Protein AF-A0A367J1M8-F1 (afdb_monomer)

Secondary structure (DSSP, 8-state):
--S-SHHHHHHSSS---PPPP--HHHHHHHHHH-SS-GGGGGGHHHHHHHH---SS-B--HHHHHHHHHHHHHHTT-GGGHHHHHHHHHHHHHHB-HHHHHHHHHHHHHT-----TT-HHHHHHHHHHHHHHHHHHHHHHHT---HHHHHHHHHHHHHHHHHHHHHHHHHHHHT-TTT-TTSPP-HHHHHHHHHHHHHHHHHHHHHHHS--S-GGG--S--S-GGGS-HHHHHHHHHHHHHHHHHHHTGGGS---HHHHHHHHH-GGG-PPPPS------HHHHHHHHHHHHHHHHTT--HHHHHHHHHHHHHH-----HHHHHHHHHHHSS-TTTS---HHHHHHHHHHHHHHHHHTT------HHHHHHHHHHHHHHHHTS-TT-HHHHHHHHHHHHHHHHH----B-HHHHHPEEE-SSSTT-EEEHHHHHHHHHHHHHH-S-HHHHHHHHHHHHHHHHHB-HHHHHHHHHIIIII-S-HHHHHHHHHHHHHHHHHHTT-TT-GGGSTHIIIIIHHHHT---HHHHH-GGGHHHHHHHHHHHHHHHHHHHHH-TT-SSS--

Nearest PDB structures (foldseek):
  4f52-assembly1_E  TM=6.413E-01  e=6.591E-04  Homo sapiens
  4f52-assembly2_F  TM=5.835E-01  e=3.868E-04  Homo sapiens
  5k7v-assembly1_B  TM=3.759E-01  e=5.551E-01  synthetic construct
  7w1m-assembly1_D  TM=2.142E-01  e=1.806E+00  Homo sapiens

Foldseek 3Di:
DQLDDLLCVVQAPDDDDDEDADALVRLVCVLVPDPPDCVVLRHLVNSCVNVPPDPAADADPSLVVLLVVLLVVLLPDNVNVNSSVVSNVSSLVRHDLVVLLVVLLVVLVPQDLPPLPDLSVLLSSLSSNLVSLSSNLNSVLPDPDLVVCLVSLLSVLVSLLVVLVSLLVLQLPPACQQPVVDDGGSSNVSVLSSLSSLLSSLCCLLPRNAPDALVVQALLDQKQLPDDSNSLSLVSSLLSLLSCLQRPLLRGPPLLQVVVCCVVVVVPNDDDDPPDPDNDPSSVVSLVSSVVSCVRNVVALVSLLSNLLSRVVNVDDDDPVVVVVSCVSSSGICVSRPRDLLSSLSRVLSVVSVCVVVVPDDLDPLVVVCLRCVLVLLVQLPDDLSSLSNVSSSLSSLLVSLVNDQAADDPVQQQDWRDRSRDPPDTDGNVSSLLSLLCQLQDRPDPVSVVSSVVSNLSVLVNYDLVVNLVVLCCQLPVRPGLVSNLVSLVSLLVVLVVCVVPLPHPSLALCCVVPVVCSQVVDDVVCVVPVVCCVVCVSSVVSSVVSVVSCVVPVPPCRNHDD

InterPro domains:
  IPR013877 YAP-binding/ALF4/Glomulin [PF08568] (163-557)
  IPR019516 Glomulin/ALF4 [PTHR15430] (374-562)

Mean predicted aligned error: 9.93 Å

Radius of gyration: 30.43 Å; Cα contacts (8 Å, |Δi|>4): 631; chains: 1; bounding box: 78×54×88 Å

Solvent-accessible surface area (backbone atoms only — not comparable to full-atom values): 31409 Å² total; per-residue (Å²): 136,76,70,63,62,62,64,53,69,69,44,58,80,83,81,91,81,90,71,62,88,47,52,48,65,59,30,50,48,52,70,73,69,49,100,80,68,76,83,65,47,80,34,47,52,33,30,48,57,33,64,55,80,57,95,66,66,49,78,58,68,67,58,56,54,51,44,56,50,37,57,58,47,39,78,72,36,80,95,47,20,40,52,34,48,54,36,43,54,57,46,65,70,39,38,38,44,69,64,48,43,55,56,45,50,61,52,61,70,64,67,72,78,81,50,82,87,40,48,68,60,39,27,52,52,30,55,52,50,42,50,53,55,46,54,44,49,55,36,55,71,68,59,87,50,77,72,59,49,64,56,53,51,49,53,52,51,56,50,53,50,54,50,49,68,59,42,43,62,46,46,70,75,69,18,22,72,43,36,83,90,44,71,87,43,52,50,38,51,23,49,50,45,48,53,40,48,53,51,36,49,29,49,41,36,47,67,76,66,26,85,69,61,53,88,72,65,73,40,77,52,47,57,50,42,80,51,56,71,43,58,29,40,43,50,51,24,51,29,52,50,35,47,45,24,40,65,48,58,27,46,38,62,73,53,53,31,58,58,50,43,47,70,76,42,54,94,74,50,73,83,77,72,91,72,79,82,70,74,58,65,68,60,52,52,53,52,50,51,55,51,50,53,25,61,75,52,64,59,42,42,70,52,52,52,46,24,50,50,32,26,63,77,61,61,72,90,61,60,71,74,56,42,53,56,50,48,70,71,39,61,43,33,59,84,84,52,59,76,54,68,63,11,37,51,31,46,42,39,51,54,54,48,52,35,60,73,67,69,54,84,71,91,66,62,31,60,61,49,45,77,73,42,45,53,60,35,50,58,42,54,68,47,65,72,88,50,50,34,36,30,36,41,29,51,25,48,50,50,58,34,62,75,65,47,88,61,75,39,48,66,69,56,38,67,36,65,44,72,25,87,89,45,87,93,47,56,47,35,46,54,51,55,56,54,51,35,49,45,38,32,63,65,44,78,52,68,65,57,13,52,53,27,46,51,50,46,57,51,55,49,67,27,33,36,72,69,35,34,53,52,53,51,48,41,35,53,64,71,44,90,45,68,70,46,28,30,48,43,50,53,54,50,46,53,51,30,63,59,21,69,78,36,94,82,35,66,56,39,22,43,53,46,48,73,58,46,40,65,57,68,67,54,79,65,69,58,37,82,79,38,64,75,56,41,68,81,45,42,68,41,53,52,39,46,51,50,45,53,53,47,47,75,72,65,50,84,78,49,49,44,45,85,132

pLDDT: mean 82.87, std 13.75, range [35.34, 98.0]

Sequence (564 aa):
MTFFSTGHNYFTDGVDTKYKEYTREEATNFLNANEHDLTDLYNIKQILLALGQTKDPLTDERWFNILFKLISLLLINQETQANAYEAIEYLADRLDYDQLLEQLMDKLICFEWNHKDDENKCLVIAKEYTIYVELFGRAIEKISRPKEWMLYLPFLTNYLQRTMESIEPILINKCALFQRKKPFSNWDQSVLLVVGCILDFTEFVHSATVSQSPSKFRTDYDDIGLHDGDVKRRYLGYFLLNMVYKKVILNLDMQLSKKYFENHYSKYSMKRSVEQQEDNEHMLKLTQRCVTLANTYEFSYEKMFQLLNSIKRKQCYLPPDEEVIENDRQMINARLYPLNYEGIASLLSISLYNQFASQHTIDLDAFNLAKTYISILIHLMMQPSDRINTIDKAIFVALYISDKIHVNLSMEDIETIIEDPAEIGVGIPVTRIFQVVASVASTCPDASIRFFAYHLVRKFLAFGNEQVKVFLYQELLDGCPFPSMKTAAIGILKDQIDQSFQDDKSAFASPLVIDVFFPLIFKVNKDWSQRPSEFWNDYSHVMQALNLYYYLLLKDKHNKVNYD

Structure (mmCIF, N/CA/C/O backbone):
data_AF-A0A367J1M8-F1
#
_entry.id   AF-A0A367J1M8-F1
#
loop_
_atom_site.group_PDB
_atom_site.id
_atom_site.type_symbol
_atom_site.label_atom_id
_atom_site.label_alt_id
_atom_site.label_comp_id
_atom_site.label_asym_id
_atom_site.label_entity_id
_atom_site.label_seq_id
_atom_site.pdbx_PDB_ins_code
_atom_site.Cartn_x
_atom_site.Cartn_y
_atom_site.Cartn_z
_atom_site.occupancy
_atom_site.B_iso_or_equiv
_atom_site.auth_seq_id
_atom_site.auth_comp_id
_atom_site.auth_asym_id
_atom_site.auth_atom_id
_atom_site.pdbx_PDB_model_num
ATOM 1 N N . MET A 1 1 ? 21.182 13.588 -16.602 1.00 35.34 1 MET A N 1
ATOM 2 C CA . MET A 1 1 ? 20.893 12.384 -15.800 1.00 35.34 1 MET A CA 1
ATOM 3 C C . MET A 1 1 ? 21.028 11.218 -16.747 1.00 35.34 1 MET A C 1
ATOM 5 O O . MET A 1 1 ? 20.519 11.337 -17.848 1.00 35.34 1 MET A O 1
ATOM 9 N N . THR A 1 2 ? 21.783 10.190 -16.380 1.00 41.09 2 THR A N 1
ATOM 10 C CA . THR A 1 2 ? 21.789 8.903 -17.087 1.00 41.09 2 THR A CA 1
ATOM 11 C C . THR A 1 2 ? 20.638 8.062 -16.536 1.00 41.09 2 THR A C 1
ATOM 13 O O . THR A 1 2 ? 20.477 8.012 -15.318 1.00 41.09 2 THR A O 1
ATOM 16 N N . PHE A 1 3 ? 19.838 7.442 -17.408 1.00 48.59 3 PHE A N 1
ATOM 17 C CA . PHE A 1 3 ? 18.586 6.749 -17.062 1.00 48.59 3 PHE A CA 1
ATOM 18 C C . PHE A 1 3 ? 18.693 5.701 -15.931 1.00 48.59 3 PHE A C 1
ATOM 20 O O . PHE A 1 3 ? 17.695 5.461 -15.262 1.00 48.59 3 PHE A O 1
ATOM 27 N N . PHE A 1 4 ? 19.857 5.088 -15.661 1.00 55.94 4 PHE A N 1
ATOM 28 C CA . PHE A 1 4 ? 19.960 4.009 -14.664 1.00 55.94 4 PHE A CA 1
ATOM 29 C C . PHE A 1 4 ? 21.052 4.191 -13.618 1.00 55.94 4 PHE A C 1
ATOM 31 O O . PHE A 1 4 ? 22.218 4.427 -13.925 1.00 55.94 4 PHE A O 1
ATOM 38 N N . SER A 1 5 ? 20.646 3.976 -12.363 1.00 56.69 5 SER A N 1
ATOM 39 C CA . SER A 1 5 ? 21.543 3.695 -11.239 1.00 56.69 5 SER A CA 1
ATOM 40 C C . SER A 1 5 ? 21.483 2.224 -10.810 1.00 56.69 5 SER A C 1
ATOM 42 O O . SER A 1 5 ? 22.471 1.702 -10.306 1.00 56.69 5 SER A O 1
ATOM 44 N N . THR A 1 6 ? 20.356 1.527 -11.023 1.00 58.84 6 THR A N 1
ATOM 45 C CA . THR A 1 6 ? 20.144 0.174 -10.479 1.00 58.84 6 THR A CA 1
ATOM 46 C C . THR A 1 6 ? 21.002 -0.894 -11.166 1.00 58.84 6 THR A C 1
ATOM 48 O O . THR A 1 6 ? 21.653 -1.662 -10.462 1.00 58.84 6 THR A O 1
ATOM 51 N N . GLY A 1 7 ? 21.038 -0.945 -12.505 1.00 56.91 7 GLY A N 1
ATOM 52 C CA . GLY A 1 7 ? 21.880 -1.896 -13.243 1.00 56.91 7 GLY A CA 1
ATOM 53 C C . GLY A 1 7 ? 23.366 -1.597 -13.065 1.00 56.91 7 GLY A C 1
ATOM 54 O O . GLY A 1 7 ? 24.123 -2.472 -12.650 1.00 56.91 7 GLY A O 1
ATOM 55 N N . HIS A 1 8 ? 23.759 -0.334 -13.254 1.00 58.41 8 HIS A N 1
ATOM 56 C CA . HIS A 1 8 ? 25.145 0.110 -13.104 1.00 58.41 8 HIS A CA 1
ATOM 57 C C . HIS A 1 8 ? 25.704 -0.253 -11.719 1.00 58.41 8 HIS A C 1
ATOM 59 O O . HIS A 1 8 ? 26.647 -1.032 -11.630 1.00 58.41 8 HIS A O 1
ATOM 65 N N . ASN A 1 9 ? 25.042 0.167 -10.632 1.00 61.25 9 ASN A N 1
ATOM 66 C CA . ASN A 1 9 ? 25.484 -0.149 -9.267 1.00 61.25 9 ASN A CA 1
ATOM 67 C C . ASN A 1 9 ? 25.542 -1.659 -8.975 1.00 61.25 9 ASN A C 1
ATOM 69 O O . ASN A 1 9 ? 26.272 -2.076 -8.084 1.00 61.25 9 ASN A O 1
ATOM 73 N N . TYR A 1 10 ? 24.757 -2.483 -9.677 1.00 63.34 10 TYR A N 1
ATOM 74 C CA . TYR A 1 10 ? 24.752 -3.929 -9.464 1.00 63.34 10 TYR A CA 1
ATOM 75 C C . TYR A 1 10 ? 25.876 -4.646 -10.230 1.00 63.34 10 TYR A C 1
ATOM 77 O O . TYR A 1 10 ? 26.390 -5.652 -9.746 1.00 63.34 10 TYR A O 1
ATOM 85 N N . PHE A 1 11 ? 26.259 -4.157 -11.415 1.00 59.00 11 PHE A N 1
ATOM 86 C CA . PHE A 1 11 ? 27.201 -4.847 -12.307 1.00 59.00 11 PHE A CA 1
ATOM 87 C C . PHE A 1 11 ? 28.626 -4.269 -12.319 1.00 59.00 11 PHE A C 1
ATOM 89 O O . PHE A 1 11 ? 29.517 -4.933 -12.848 1.00 59.00 11 PHE A O 1
ATOM 96 N N . THR A 1 12 ? 28.873 -3.081 -11.750 1.00 53.06 12 THR A N 1
ATOM 97 C CA . THR A 1 12 ? 30.185 -2.400 -11.841 1.00 53.06 12 THR A CA 1
ATOM 98 C C . THR A 1 12 ? 31.013 -2.376 -10.551 1.00 53.06 12 THR A C 1
ATOM 100 O O . THR A 1 12 ? 32.119 -1.835 -10.557 1.00 53.06 12 THR A O 1
ATOM 103 N N . ASP A 1 13 ? 30.540 -2.957 -9.446 1.00 47.19 13 ASP A N 1
ATOM 104 C CA . ASP A 1 13 ? 31.313 -2.996 -8.198 1.00 47.19 13 ASP A CA 1
ATOM 105 C C . ASP A 1 13 ? 32.484 -4.001 -8.287 1.00 47.19 13 ASP A C 1
ATOM 107 O O . ASP A 1 13 ? 32.293 -5.215 -8.225 1.00 47.19 13 ASP A O 1
ATOM 111 N N . GLY A 1 14 ? 33.722 -3.489 -8.360 1.00 45.44 14 GLY A N 1
ATOM 112 C CA . GLY A 1 14 ? 34.887 -4.187 -7.798 1.00 45.44 14 GLY A CA 1
ATOM 113 C C . GLY A 1 14 ? 35.983 -4.738 -8.719 1.00 45.44 14 GLY A C 1
ATOM 114 O O . GLY A 1 14 ? 36.710 -5.616 -8.257 1.00 45.44 14 GLY A O 1
ATOM 115 N N . VAL A 1 15 ? 36.194 -4.259 -9.953 1.00 44.25 15 VAL A N 1
ATOM 116 C CA . VAL A 1 15 ? 37.342 -4.735 -10.760 1.00 44.25 15 VAL A CA 1
ATOM 117 C C . VAL A 1 15 ? 38.026 -3.620 -11.555 1.00 44.25 15 VAL A C 1
ATOM 119 O O . VAL A 1 15 ? 37.437 -3.018 -12.443 1.00 44.25 15 VAL A O 1
ATOM 122 N N . ASP A 1 16 ? 39.315 -3.412 -11.281 1.00 38.31 16 ASP A N 1
ATOM 123 C CA . ASP A 1 16 ? 40.222 -2.553 -12.049 1.00 38.31 16 ASP A CA 1
ATOM 124 C C . ASP A 1 16 ? 41.062 -3.465 -12.964 1.00 38.31 16 ASP A C 1
ATOM 126 O O . ASP A 1 16 ? 41.862 -4.270 -12.475 1.00 38.31 16 ASP A O 1
ATOM 130 N N . THR A 1 17 ? 40.848 -3.435 -14.286 1.00 46.22 17 THR A N 1
ATOM 131 C CA . THR A 1 17 ? 41.524 -4.356 -15.227 1.00 46.22 17 THR A CA 1
ATOM 132 C C . THR A 1 17 ? 42.262 -3.652 -16.363 1.00 46.22 17 THR A C 1
ATOM 134 O O . THR A 1 17 ? 41.866 -2.602 -16.862 1.00 46.22 17 THR A O 1
ATOM 137 N N . LYS A 1 18 ? 43.400 -4.244 -16.752 1.00 42.12 18 LYS A N 1
ATOM 138 C CA . LYS A 1 18 ? 44.285 -3.770 -17.825 1.00 42.12 18 LYS A CA 1
ATOM 139 C C . LYS A 1 18 ? 43.831 -4.318 -19.177 1.00 42.12 18 LYS A C 1
ATOM 141 O O . LYS A 1 18 ? 43.635 -5.521 -19.315 1.00 42.12 18 LYS A O 1
ATOM 146 N N . TYR A 1 19 ? 43.758 -3.443 -20.175 1.00 48.66 19 TYR A N 1
ATOM 147 C CA . TYR A 1 19 ? 43.293 -3.753 -21.527 1.00 48.66 19 TYR A CA 1
ATOM 148 C C . TYR A 1 19 ? 44.451 -3.916 -22.524 1.00 48.66 19 TYR A C 1
ATOM 150 O O . TYR A 1 19 ? 45.470 -3.234 -22.408 1.00 48.66 19 TYR A O 1
ATOM 158 N N . LYS A 1 20 ? 44.280 -4.782 -23.533 1.00 48.50 20 LYS A N 1
ATOM 159 C CA . LYS A 1 20 ? 45.146 -4.850 -24.722 1.00 48.50 20 LYS A CA 1
ATOM 160 C C . LYS A 1 20 ? 44.536 -3.987 -25.834 1.00 48.50 20 LYS A C 1
ATOM 162 O O . LYS A 1 20 ? 43.356 -4.132 -26.126 1.00 48.50 20 LYS A O 1
ATOM 167 N N . GLU A 1 21 ? 45.314 -3.099 -26.450 1.00 52.09 21 GLU A N 1
ATOM 168 C CA . GLU A 1 21 ? 44.862 -2.289 -27.596 1.00 52.09 21 GLU A CA 1
ATOM 169 C C . GLU A 1 21 ? 44.803 -3.134 -28.882 1.00 52.09 21 GLU A C 1
ATOM 171 O O . GLU A 1 21 ? 45.684 -3.962 -29.120 1.00 52.09 21 GLU A O 1
ATOM 176 N N . TYR A 1 22 ? 43.767 -2.926 -29.703 1.00 55.81 22 TYR A N 1
ATOM 177 C CA . TYR A 1 22 ? 43.539 -3.644 -30.966 1.00 55.81 22 TYR A CA 1
ATOM 178 C C . TYR A 1 22 ? 43.596 -2.689 -32.156 1.00 55.81 22 TYR A C 1
ATOM 180 O O . TYR A 1 22 ? 43.104 -1.562 -32.092 1.00 55.81 22 TYR A O 1
ATOM 188 N N . THR A 1 23 ? 44.134 -3.158 -33.279 1.00 61.06 23 THR A N 1
ATOM 189 C CA . THR A 1 23 ? 44.000 -2.464 -34.565 1.00 61.06 23 THR A CA 1
ATOM 190 C C . THR A 1 23 ? 42.650 -2.775 -35.225 1.00 61.06 23 THR A C 1
ATOM 192 O O . THR A 1 23 ? 42.011 -3.791 -34.946 1.00 61.06 23 THR A O 1
ATOM 195 N N . ARG A 1 24 ? 42.197 -1.910 -36.144 1.00 56.62 24 ARG A N 1
ATOM 196 C CA . ARG A 1 24 ? 40.919 -2.082 -36.865 1.00 56.62 24 ARG A CA 1
ATOM 197 C C . ARG A 1 24 ? 40.853 -3.395 -37.655 1.00 56.62 24 ARG A C 1
ATOM 199 O O . ARG A 1 24 ? 39.788 -4.000 -37.749 1.00 56.62 24 ARG A O 1
ATOM 206 N N . GLU A 1 25 ? 41.976 -3.833 -38.216 1.00 54.91 25 GLU A N 1
ATOM 207 C CA . GLU A 1 25 ? 42.081 -5.075 -38.988 1.00 54.91 25 GLU A CA 1
ATOM 208 C C . GLU A 1 25 ? 41.995 -6.310 -38.079 1.00 54.91 25 GLU A C 1
ATOM 210 O O . GLU A 1 25 ? 41.221 -7.221 -38.359 1.00 54.91 25 GLU A O 1
ATOM 215 N N . GLU A 1 26 ? 42.680 -6.299 -36.930 1.00 58.31 26 GLU A N 1
ATOM 216 C CA . GLU A 1 26 ? 42.566 -7.348 -35.905 1.00 58.31 26 GLU A CA 1
ATOM 217 C C . GLU A 1 26 ? 41.150 -7.438 -35.331 1.00 58.31 26 GLU A C 1
ATOM 219 O O . GLU A 1 26 ? 40.624 -8.533 -35.160 1.00 58.31 26 GLU A O 1
ATOM 224 N N . ALA A 1 27 ? 40.503 -6.297 -35.088 1.00 59.38 27 ALA A N 1
ATOM 225 C CA . ALA A 1 27 ? 39.137 -6.236 -34.581 1.00 59.38 27 ALA A CA 1
ATOM 226 C C . ALA A 1 27 ? 38.103 -6.738 -35.611 1.00 59.38 27 ALA A C 1
ATOM 228 O O . ALA A 1 27 ? 37.157 -7.441 -35.257 1.00 59.38 27 ALA A O 1
ATOM 229 N N . THR A 1 28 ? 38.304 -6.434 -36.899 1.00 57.69 28 THR A N 1
ATOM 230 C CA . THR A 1 28 ? 37.437 -6.915 -37.993 1.00 57.69 28 THR A CA 1
ATOM 231 C C . THR A 1 28 ? 37.627 -8.413 -38.229 1.00 57.69 28 THR A C 1
ATOM 233 O O . THR A 1 28 ? 36.655 -9.143 -38.412 1.00 57.69 28 THR A O 1
ATOM 236 N N . ASN A 1 29 ? 38.871 -8.894 -38.172 1.00 61.16 29 ASN A N 1
ATOM 237 C CA . ASN A 1 29 ? 39.177 -10.317 -38.266 1.00 61.16 29 ASN A CA 1
ATOM 238 C C . ASN A 1 29 ? 38.636 -11.086 -37.058 1.00 61.16 29 ASN A C 1
ATOM 240 O O . ASN A 1 29 ? 38.098 -12.164 -37.250 1.00 61.16 29 ASN A O 1
ATOM 244 N N . PHE A 1 30 ? 38.685 -10.521 -35.849 1.00 59.22 30 PHE A N 1
ATOM 245 C CA . PHE A 1 30 ? 38.083 -11.116 -34.653 1.00 59.22 30 PHE A CA 1
ATOM 246 C C . PHE A 1 30 ? 36.563 -11.294 -34.797 1.00 59.22 30 PHE A C 1
ATOM 248 O O . PHE A 1 30 ? 36.054 -12.385 -34.554 1.00 59.22 30 PHE A O 1
ATOM 255 N N . LEU A 1 31 ? 35.848 -10.266 -35.278 1.00 56.88 31 LEU A N 1
ATOM 256 C CA . LEU A 1 31 ? 34.406 -10.362 -35.550 1.00 56.88 31 LEU A CA 1
ATOM 257 C C . LEU A 1 31 ? 34.055 -11.405 -36.620 1.00 56.88 31 LEU A C 1
ATOM 259 O O . LEU A 1 31 ? 33.005 -12.036 -36.535 1.00 56.88 31 LEU A O 1
ATOM 263 N N . ASN A 1 32 ? 34.916 -11.577 -37.624 1.00 57.41 32 ASN A N 1
ATOM 264 C CA . ASN A 1 32 ? 34.701 -12.531 -38.712 1.00 57.41 32 ASN A CA 1
ATOM 265 C C . ASN A 1 32 ? 35.180 -13.955 -38.375 1.00 57.41 32 ASN A C 1
ATOM 267 O O . ASN A 1 32 ? 34.763 -14.900 -39.041 1.00 57.41 32 ASN A O 1
ATOM 271 N N . ALA A 1 33 ? 36.076 -14.119 -37.394 1.00 54.38 33 ALA A N 1
ATOM 272 C CA . ALA A 1 33 ? 36.786 -15.374 -37.156 1.00 54.38 33 ALA A CA 1
ATOM 273 C C . ALA A 1 33 ? 36.082 -16.340 -36.201 1.00 54.38 33 ALA A C 1
ATOM 275 O O . ALA A 1 33 ? 36.381 -17.523 -36.293 1.00 54.38 33 ALA A O 1
ATOM 276 N N . ASN A 1 34 ? 35.173 -15.912 -35.315 1.00 48.09 34 ASN A N 1
ATOM 277 C CA . ASN A 1 34 ? 34.460 -16.848 -34.436 1.00 48.09 34 ASN A CA 1
ATOM 278 C C . ASN A 1 34 ? 33.146 -16.277 -33.880 1.00 48.09 34 ASN A C 1
ATOM 280 O O . ASN A 1 34 ? 33.140 -15.456 -32.969 1.00 48.09 34 ASN A O 1
ATOM 284 N N . GLU A 1 35 ? 32.015 -16.832 -34.321 1.00 47.72 35 GLU A N 1
ATOM 285 C CA . GLU A 1 35 ? 30.713 -16.675 -33.651 1.00 47.72 35 GLU A CA 1
ATOM 286 C C . GLU A 1 35 ? 30.631 -17.405 -32.292 1.00 47.72 35 GLU A C 1
ATOM 288 O O . GLU A 1 35 ? 29.626 -17.249 -31.586 1.00 47.72 35 GLU A O 1
ATOM 293 N N . HIS A 1 36 ? 31.664 -18.183 -31.932 1.00 42.97 36 HIS A N 1
ATOM 294 C CA . HIS A 1 36 ? 31.614 -19.213 -30.891 1.00 42.97 36 HIS A CA 1
ATOM 295 C C . HIS A 1 36 ? 32.505 -19.011 -29.658 1.00 42.97 36 HIS A C 1
ATOM 297 O O . HIS A 1 36 ? 32.297 -19.741 -28.694 1.00 42.97 36 HIS A O 1
ATOM 303 N N . ASP A 1 37 ? 33.429 -18.043 -29.622 1.00 49.88 37 ASP A N 1
ATOM 304 C CA . ASP A 1 37 ? 34.344 -17.906 -28.475 1.00 49.88 37 ASP A CA 1
ATOM 305 C C . ASP A 1 37 ? 34.488 -16.446 -28.018 1.00 49.88 37 ASP A C 1
ATOM 307 O O . ASP A 1 37 ? 35.457 -15.747 -28.297 1.00 49.88 37 ASP A O 1
ATOM 311 N N . LEU A 1 38 ? 33.463 -15.964 -27.313 1.00 53.72 38 LEU A N 1
ATOM 312 C CA . LEU A 1 38 ? 33.456 -14.661 -26.637 1.00 53.72 38 LEU A CA 1
ATOM 313 C C . LEU A 1 38 ? 34.226 -14.700 -25.300 1.00 53.72 38 LEU A C 1
ATOM 315 O O . LEU A 1 38 ? 34.050 -13.825 -24.464 1.00 53.72 38 LEU A O 1
ATOM 319 N N . THR A 1 39 ? 35.076 -15.700 -25.061 1.00 50.31 39 THR A N 1
ATOM 320 C CA . THR A 1 39 ? 35.872 -15.821 -23.826 1.00 50.31 39 THR A CA 1
ATOM 321 C C . THR A 1 39 ? 36.936 -14.720 -23.679 1.00 50.31 39 THR A C 1
ATOM 323 O O . THR A 1 39 ? 37.294 -14.375 -22.555 1.00 50.31 39 THR A O 1
ATOM 326 N N . ASP A 1 40 ? 37.333 -14.054 -24.772 1.00 55.22 40 ASP A N 1
ATOM 327 C CA . ASP A 1 40 ? 38.203 -12.859 -24.785 1.00 55.22 40 ASP A CA 1
ATOM 328 C C . ASP A 1 40 ? 37.449 -11.536 -24.471 1.00 55.22 40 ASP A C 1
ATOM 330 O O . ASP A 1 40 ? 37.761 -10.463 -25.000 1.00 55.22 40 ASP A O 1
ATOM 334 N N . LEU A 1 41 ? 36.454 -11.589 -23.573 1.00 52.06 41 LEU A N 1
ATOM 335 C CA . LEU A 1 41 ? 35.612 -10.460 -23.127 1.00 52.06 41 LEU A CA 1
ATOM 336 C C . LEU A 1 41 ? 36.407 -9.227 -22.673 1.00 52.06 41 LEU A C 1
ATOM 338 O O . LEU A 1 41 ? 35.966 -8.099 -22.896 1.00 52.06 41 LEU A O 1
ATOM 342 N N . TYR A 1 42 ? 37.600 -9.432 -22.103 1.00 52.50 42 TYR A N 1
ATOM 343 C CA . TYR A 1 42 ? 38.508 -8.359 -21.679 1.00 52.50 42 TYR A CA 1
ATOM 344 C C . TYR A 1 42 ? 38.852 -7.379 -22.799 1.00 52.50 42 TYR A C 1
ATOM 346 O O . TYR A 1 42 ? 39.173 -6.228 -22.531 1.00 52.50 42 TYR A O 1
ATOM 354 N N . ASN A 1 43 ? 38.760 -7.806 -24.054 1.00 58.88 43 ASN A N 1
ATOM 355 C CA . ASN A 1 43 ? 39.175 -7.011 -25.195 1.00 58.88 43 ASN A CA 1
ATOM 356 C C . ASN A 1 43 ? 38.007 -6.441 -25.998 1.00 58.88 43 ASN A C 1
ATOM 358 O O . ASN A 1 43 ? 38.241 -5.642 -26.899 1.00 58.88 43 ASN A O 1
ATOM 362 N N . ILE A 1 44 ? 36.755 -6.783 -25.671 1.00 61.44 44 ILE A N 1
ATOM 363 C CA . ILE A 1 44 ? 35.586 -6.388 -26.471 1.00 61.44 44 ILE A CA 1
ATOM 364 C C . ILE A 1 44 ? 35.430 -4.870 -26.517 1.00 61.44 44 ILE A C 1
ATOM 366 O O . ILE A 1 44 ? 35.236 -4.328 -27.597 1.00 61.44 44 ILE A O 1
ATOM 370 N N . LYS A 1 45 ? 35.624 -4.149 -25.407 1.00 61.31 45 LYS A N 1
ATOM 371 C CA . LYS A 1 45 ? 35.637 -2.675 -25.420 1.00 61.31 45 LYS A CA 1
ATOM 372 C C . LYS A 1 45 ? 36.706 -2.116 -26.364 1.00 61.31 45 LYS A C 1
ATOM 374 O O . LYS A 1 45 ? 36.434 -1.176 -27.099 1.00 61.31 45 LYS A O 1
ATOM 379 N N . GLN A 1 46 ? 37.903 -2.701 -26.385 1.00 64.12 46 GLN A N 1
ATOM 380 C CA . GLN A 1 46 ? 38.999 -2.258 -27.256 1.00 64.12 46 GLN A CA 1
ATOM 381 C C . GLN A 1 46 ? 38.767 -2.627 -28.723 1.00 64.12 46 GLN A C 1
ATOM 383 O O . GLN A 1 46 ? 39.045 -1.824 -29.607 1.00 64.12 46 GLN A O 1
ATOM 388 N N . ILE A 1 47 ? 38.176 -3.791 -28.985 1.00 62.69 47 ILE A N 1
ATOM 389 C CA . ILE A 1 47 ? 37.697 -4.220 -30.302 1.00 62.69 47 ILE A CA 1
ATOM 390 C C . ILE A 1 47 ? 36.609 -3.253 -30.794 1.00 62.69 47 ILE A C 1
ATOM 392 O O . ILE A 1 47 ? 36.673 -2.771 -31.922 1.00 62.69 47 ILE A O 1
ATOM 396 N N . LEU A 1 48 ? 35.659 -2.883 -29.932 1.00 63.53 48 LEU A N 1
ATOM 397 C CA . LEU A 1 48 ? 34.598 -1.917 -30.216 1.00 63.53 48 LEU A CA 1
ATOM 398 C C . LEU A 1 48 ? 35.134 -0.498 -30.435 1.00 63.53 48 LEU A C 1
ATOM 400 O O . LEU A 1 48 ? 34.677 0.184 -31.348 1.00 63.53 48 LEU A O 1
ATOM 404 N N . LEU A 1 49 ? 36.132 -0.062 -29.662 1.00 65.56 49 LEU A N 1
ATOM 405 C CA . LEU A 1 49 ? 36.832 1.211 -29.862 1.00 65.56 49 LEU A CA 1
ATOM 406 C C . LEU A 1 49 ? 37.620 1.224 -31.182 1.00 65.56 49 LEU A C 1
ATOM 408 O O . LEU A 1 49 ? 37.599 2.227 -31.897 1.00 65.56 49 LEU A O 1
ATOM 412 N N . ALA A 1 50 ? 38.264 0.109 -31.541 1.00 61.84 50 ALA A N 1
ATOM 413 C CA . ALA A 1 50 ? 39.011 -0.053 -32.788 1.00 61.84 50 ALA A CA 1
ATOM 414 C C . ALA A 1 50 ? 38.099 -0.093 -34.030 1.00 61.84 50 ALA A C 1
ATOM 416 O O . ALA A 1 50 ? 38.463 0.425 -35.089 1.00 61.84 50 ALA A O 1
ATOM 417 N N . LEU A 1 51 ? 36.902 -0.674 -33.904 1.00 58.75 51 LEU A N 1
ATOM 418 C CA . LEU A 1 51 ? 35.876 -0.714 -34.955 1.00 58.75 51 LEU A CA 1
ATOM 419 C C . LEU A 1 51 ? 35.092 0.601 -35.041 1.00 58.75 51 LEU A C 1
ATOM 421 O O . LEU A 1 51 ? 34.697 1.036 -36.122 1.00 58.75 51 LEU A O 1
ATOM 425 N N . GLY A 1 52 ? 34.927 1.265 -33.902 1.00 55.78 52 GLY A N 1
ATOM 426 C CA . GLY A 1 52 ? 34.125 2.455 -33.679 1.00 55.78 52 GLY A CA 1
ATOM 427 C C . GLY A 1 52 ? 34.761 3.789 -34.086 1.00 55.78 52 GLY A C 1
ATOM 428 O O . GLY A 1 52 ? 34.440 4.824 -33.501 1.00 55.78 52 GLY A O 1
ATOM 429 N N . GLN A 1 53 ? 35.629 3.843 -35.091 1.00 54.19 53 GLN A N 1
ATOM 430 C CA . GLN A 1 53 ? 36.143 5.135 -35.581 1.00 54.19 53 GLN A CA 1
ATOM 431 C C . GLN A 1 53 ? 35.162 5.895 -36.501 1.00 54.19 53 GLN A C 1
ATOM 433 O O . GLN A 1 53 ? 35.502 6.952 -37.031 1.00 54.19 53 GLN A O 1
ATOM 438 N N . THR A 1 54 ? 33.939 5.398 -36.702 1.00 53.34 54 THR A N 1
ATOM 439 C CA . THR A 1 54 ? 32.936 6.005 -37.594 1.00 53.34 54 THR A CA 1
ATOM 440 C C . THR A 1 54 ? 31.927 6.857 -36.823 1.00 53.34 54 THR A C 1
ATOM 442 O O . THR A 1 54 ? 31.372 6.410 -35.829 1.00 53.34 54 THR A O 1
ATOM 445 N N . LYS A 1 55 ? 31.658 8.092 -37.263 1.00 57.88 55 LYS A N 1
ATOM 446 C CA . LYS A 1 55 ? 30.686 8.984 -36.594 1.00 57.88 55 LYS A CA 1
ATOM 447 C C . LYS A 1 55 ? 29.222 8.542 -36.751 1.00 57.88 55 LYS A C 1
ATOM 449 O O . LYS A 1 55 ? 28.379 9.047 -36.018 1.00 57.88 55 LYS A O 1
ATOM 454 N N . ASP A 1 56 ? 28.940 7.632 -37.680 1.00 62.78 56 ASP A N 1
ATOM 455 C CA . ASP A 1 56 ? 27.581 7.213 -38.026 1.00 62.78 56 ASP A CA 1
ATOM 456 C C . ASP A 1 56 ? 27.038 6.117 -37.085 1.00 62.78 56 ASP A C 1
ATOM 458 O O . ASP A 1 56 ? 27.833 5.313 -36.577 1.00 62.78 56 ASP A O 1
ATOM 462 N N . PRO A 1 57 ? 25.707 6.064 -36.859 1.00 68.12 57 PRO A N 1
ATOM 463 C CA . PRO A 1 57 ? 25.062 5.009 -36.082 1.00 68.12 57 PRO A CA 1
ATOM 464 C C . PRO A 1 57 ? 25.317 3.618 -36.667 1.00 68.12 57 PRO A C 1
ATOM 466 O O . PRO A 1 57 ? 25.341 3.423 -37.886 1.00 68.12 57 PRO A O 1
ATOM 469 N N . LEU A 1 58 ? 25.479 2.634 -35.788 1.00 76.50 58 LEU A N 1
ATOM 470 C CA . LEU A 1 58 ? 25.633 1.232 -36.158 1.00 76.50 58 LEU A CA 1
ATOM 471 C C . LEU A 1 58 ? 24.248 0.636 -36.465 1.00 76.50 58 LEU A C 1
ATOM 473 O O . LEU A 1 58 ? 23.422 0.503 -35.567 1.00 76.50 58 LEU A O 1
ATOM 477 N N . THR A 1 59 ? 24.009 0.282 -37.729 1.00 74.19 59 THR A N 1
ATOM 478 C CA . THR A 1 59 ? 22.720 -0.239 -38.248 1.00 74.19 59 THR A CA 1
ATOM 479 C C . THR A 1 59 ? 22.790 -1.696 -38.720 1.00 74.19 59 THR A C 1
ATOM 481 O O . THR A 1 59 ? 21.808 -2.255 -39.197 1.00 74.19 59 THR A O 1
ATOM 484 N N . ASP A 1 60 ? 23.964 -2.325 -38.633 1.00 77.12 60 ASP A N 1
ATOM 485 C CA . ASP A 1 60 ? 24.171 -3.713 -39.057 1.00 77.12 60 ASP A CA 1
ATOM 486 C C . ASP A 1 60 ? 23.653 -4.691 -37.988 1.00 77.12 60 ASP A C 1
ATOM 488 O O . ASP A 1 60 ? 24.028 -4.591 -36.816 1.00 77.12 60 ASP A O 1
ATOM 492 N N . GLU A 1 61 ? 22.838 -5.666 -38.405 1.00 77.69 61 GLU A N 1
ATOM 493 C CA . GLU A 1 61 ? 22.230 -6.709 -37.563 1.00 77.69 61 GLU A CA 1
ATOM 494 C C . GLU A 1 61 ? 23.257 -7.446 -36.682 1.00 77.69 61 GLU A C 1
ATOM 496 O O . GLU A 1 61 ? 22.974 -7.837 -35.546 1.00 77.69 61 GLU A O 1
ATOM 501 N N . ARG A 1 62 ? 24.501 -7.575 -37.162 1.00 76.38 62 ARG A N 1
ATOM 502 C CA . ARG A 1 62 ? 25.598 -8.206 -36.416 1.00 76.38 62 ARG A CA 1
ATOM 503 C C . ARG A 1 62 ? 25.867 -7.524 -35.075 1.00 76.38 62 ARG A C 1
ATOM 505 O O . ARG A 1 62 ? 26.204 -8.212 -34.114 1.00 76.38 62 ARG A O 1
ATOM 512 N N . TRP A 1 63 ? 25.683 -6.208 -34.975 1.00 80.06 63 TRP A N 1
ATOM 513 C CA . TRP A 1 63 ? 25.900 -5.477 -33.725 1.00 80.06 63 TRP A CA 1
ATOM 514 C C . TRP A 1 63 ? 24.832 -5.769 -32.673 1.00 80.06 63 TRP A C 1
ATOM 516 O O . TRP A 1 63 ? 25.165 -5.899 -31.496 1.00 80.06 63 TRP A O 1
ATOM 526 N N . PHE A 1 64 ? 23.581 -5.959 -33.092 1.00 81.06 64 PHE A N 1
ATOM 527 C CA . PHE A 1 64 ? 22.500 -6.386 -32.204 1.00 81.06 64 PHE A CA 1
ATOM 528 C C . PHE A 1 64 ? 22.725 -7.822 -31.714 1.00 81.06 64 PHE A C 1
ATOM 530 O O . PHE A 1 64 ? 22.591 -8.104 -30.525 1.00 81.06 64 PHE A O 1
ATOM 537 N N . ASN A 1 65 ? 23.187 -8.719 -32.592 1.00 79.75 65 ASN A N 1
ATOM 538 C CA . ASN A 1 65 ? 23.560 -10.081 -32.199 1.00 79.75 65 ASN A CA 1
ATOM 539 C C . ASN A 1 65 ? 24.709 -10.105 -31.178 1.00 79.75 65 ASN A C 1
ATOM 541 O O . ASN A 1 65 ? 24.672 -10.886 -30.226 1.00 79.75 65 ASN A O 1
ATOM 545 N N . ILE A 1 66 ? 25.711 -9.236 -31.338 1.00 78.50 66 ILE A N 1
ATOM 546 C CA . ILE A 1 66 ? 26.796 -9.077 -30.358 1.00 78.50 66 ILE A CA 1
ATOM 547 C C . ILE A 1 66 ? 26.244 -8.547 -29.031 1.00 78.50 66 ILE A C 1
ATOM 549 O O . ILE A 1 66 ? 26.566 -9.111 -27.986 1.00 78.50 66 ILE A O 1
ATOM 553 N N . LEU A 1 67 ? 25.383 -7.523 -29.061 1.00 84.50 67 LEU A N 1
ATOM 554 C CA . LEU A 1 67 ? 24.743 -6.964 -27.868 1.00 84.50 67 LEU A CA 1
ATOM 555 C C . LEU A 1 67 ? 24.007 -8.050 -27.066 1.00 84.50 67 LEU A C 1
ATOM 557 O O . LEU A 1 67 ? 24.277 -8.226 -25.881 1.00 84.50 67 LEU A O 1
ATOM 561 N N . PHE A 1 68 ? 23.134 -8.834 -27.702 1.00 84.06 68 PHE A N 1
ATOM 562 C CA . PHE A 1 68 ? 22.361 -9.871 -27.005 1.00 84.06 68 PHE A CA 1
ATOM 563 C C . PHE A 1 68 ? 23.226 -11.039 -26.506 1.00 84.06 68 PHE A C 1
ATOM 565 O O . PHE A 1 68 ? 22.968 -11.590 -25.429 1.00 84.06 68 PHE A O 1
ATOM 572 N N . LYS A 1 69 ? 24.301 -11.390 -27.227 1.00 79.94 69 LYS A N 1
ATOM 573 C CA . LYS A 1 69 ? 25.297 -12.354 -26.733 1.00 79.94 69 LYS A CA 1
ATOM 574 C C . LYS A 1 69 ? 26.032 -11.823 -25.497 1.00 79.94 69 LYS A C 1
ATOM 576 O O . LYS A 1 69 ? 26.235 -12.584 -24.554 1.00 79.94 69 LYS A O 1
ATOM 581 N N . LEU A 1 70 ? 26.385 -10.535 -25.460 1.00 78.25 70 LEU A N 1
ATOM 582 C CA . LEU A 1 70 ? 27.014 -9.910 -24.289 1.00 78.25 70 LEU A CA 1
ATOM 583 C C . LEU A 1 70 ? 26.099 -9.925 -23.063 1.00 78.25 70 LEU A C 1
ATOM 585 O O . LEU A 1 70 ? 26.570 -10.248 -21.975 1.00 78.25 70 LEU A O 1
ATOM 589 N N . ILE A 1 71 ? 24.802 -9.649 -23.237 1.00 83.25 71 ILE A N 1
ATOM 590 C CA . ILE A 1 71 ? 23.814 -9.750 -22.148 1.00 83.25 71 ILE A CA 1
ATOM 591 C C . ILE A 1 71 ? 23.788 -11.177 -21.591 1.00 83.25 71 ILE A C 1
ATOM 593 O O . ILE A 1 71 ? 23.865 -11.373 -20.381 1.00 83.25 71 ILE A O 1
ATOM 597 N N . SER A 1 72 ? 23.766 -12.183 -22.470 1.00 79.62 72 SER A N 1
ATOM 598 C CA . SER A 1 72 ? 23.782 -13.593 -22.058 1.00 79.62 72 SER A CA 1
ATOM 599 C C . SER A 1 72 ? 25.050 -13.951 -21.267 1.00 79.62 72 SER A C 1
ATOM 601 O O . SER A 1 72 ? 24.986 -14.669 -20.273 1.00 79.62 72 SER A O 1
ATOM 603 N N . LEU A 1 73 ? 26.210 -13.428 -21.676 1.00 71.12 73 LEU A N 1
ATOM 604 C CA . LEU A 1 73 ? 27.498 -13.677 -21.015 1.00 71.12 73 LEU A CA 1
ATOM 605 C C . LEU A 1 73 ? 27.620 -12.994 -19.657 1.00 71.12 73 LEU A C 1
ATOM 607 O O . LEU A 1 73 ? 28.168 -13.580 -18.720 1.00 71.12 73 LEU A O 1
ATOM 611 N N . LEU A 1 74 ? 27.075 -11.784 -19.538 1.00 73.38 74 LEU A N 1
ATOM 612 C CA . LEU A 1 74 ? 27.024 -11.037 -18.287 1.00 73.38 74 LEU A CA 1
ATOM 613 C C . LEU A 1 74 ? 26.325 -11.849 -17.183 1.00 73.38 74 LEU A C 1
ATOM 615 O O . LEU A 1 74 ? 26.722 -11.807 -16.020 1.00 73.38 74 LEU A O 1
ATOM 619 N N . LEU A 1 75 ? 25.345 -12.678 -17.537 1.00 73.19 75 LEU A N 1
ATOM 620 C CA . LEU A 1 75 ? 24.621 -13.519 -16.581 1.00 73.19 75 LEU A CA 1
ATOM 621 C C . LEU A 1 75 ? 25.388 -14.778 -16.145 1.00 73.19 75 LEU A C 1
ATOM 623 O O . LEU A 1 75 ? 25.024 -15.376 -15.133 1.00 73.19 75 LEU A O 1
ATOM 627 N N . ILE A 1 76 ? 26.439 -15.175 -16.872 1.00 71.19 76 ILE A N 1
ATOM 628 C CA . ILE A 1 76 ? 27.156 -16.444 -16.664 1.00 71.19 76 ILE A CA 1
ATOM 629 C C . ILE A 1 76 ? 28.444 -16.253 -15.852 1.00 71.19 76 ILE A C 1
ATOM 631 O O . ILE A 1 76 ? 28.739 -17.083 -14.993 1.00 71.19 76 ILE A O 1
ATOM 635 N N . ASN A 1 77 ? 29.216 -15.188 -16.100 1.00 68.00 77 ASN A N 1
ATOM 636 C CA . ASN A 1 77 ? 30.561 -15.043 -15.532 1.00 68.00 77 ASN A CA 1
ATOM 637 C C . ASN A 1 77 ? 30.747 -13.735 -14.741 1.00 68.00 77 ASN A C 1
ATOM 639 O O . ASN A 1 77 ? 30.818 -12.651 -15.323 1.00 68.00 77 ASN A O 1
ATOM 643 N N . GLN A 1 78 ? 30.891 -13.862 -13.415 1.00 66.62 78 GLN A N 1
ATOM 644 C CA . GLN A 1 78 ? 31.099 -12.748 -12.478 1.00 66.62 78 GLN A CA 1
ATOM 645 C C . GLN A 1 78 ? 32.404 -11.977 -12.717 1.00 66.62 78 GLN A C 1
ATOM 647 O O . GLN A 1 78 ? 32.417 -10.760 -12.568 1.00 66.62 78 GLN A O 1
ATOM 652 N N . GLU A 1 79 ? 33.483 -12.639 -13.140 1.00 62.81 79 GLU A N 1
ATOM 653 C CA . GLU A 1 79 ? 34.786 -11.984 -13.356 1.00 62.81 79 GLU A CA 1
ATOM 654 C C . GLU A 1 79 ? 34.774 -11.039 -14.567 1.00 62.81 79 GLU A C 1
ATOM 656 O O . GLU A 1 79 ? 35.578 -10.111 -14.658 1.00 62.81 79 GLU A O 1
ATOM 661 N N . THR A 1 80 ? 33.839 -11.258 -15.495 1.00 66.75 80 THR A N 1
ATOM 662 C CA . THR A 1 80 ? 33.693 -10.483 -16.734 1.00 66.75 80 THR A CA 1
ATOM 663 C C . THR A 1 80 ? 32.457 -9.583 -16.749 1.00 66.75 80 THR A C 1
ATOM 665 O O . THR A 1 80 ? 32.221 -8.914 -17.753 1.00 66.75 80 THR A O 1
ATOM 668 N N . GLN A 1 81 ? 31.668 -9.553 -15.667 1.00 71.31 81 GLN A N 1
ATOM 669 C CA . GLN A 1 81 ? 30.391 -8.828 -15.594 1.00 71.31 81 GLN A CA 1
ATOM 670 C C . GLN A 1 81 ? 30.543 -7.329 -15.854 1.00 71.31 81 GLN A C 1
ATOM 672 O O . GLN A 1 81 ? 29.862 -6.803 -16.732 1.00 71.31 81 GLN A O 1
ATOM 677 N N . ALA A 1 82 ? 31.479 -6.670 -15.167 1.00 70.25 82 ALA A N 1
ATOM 678 C CA . ALA A 1 82 ? 31.718 -5.236 -15.329 1.00 70.25 82 ALA A CA 1
ATOM 679 C C . ALA A 1 82 ? 32.138 -4.883 -16.767 1.00 70.25 82 ALA A C 1
ATOM 681 O O . ALA A 1 82 ? 31.588 -3.971 -17.377 1.00 70.25 82 ALA A O 1
ATOM 682 N N . ASN A 1 83 ? 33.045 -5.669 -17.355 1.00 69.75 83 ASN A N 1
ATOM 683 C CA . ASN A 1 83 ? 33.545 -5.432 -18.713 1.00 69.75 83 ASN A CA 1
ATOM 684 C C . ASN A 1 83 ? 32.478 -5.695 -19.784 1.00 69.75 83 ASN A C 1
ATOM 686 O O . ASN A 1 83 ? 32.374 -4.944 -20.756 1.00 69.75 83 ASN A O 1
ATOM 690 N N . ALA A 1 84 ? 31.672 -6.748 -19.610 1.00 72.94 84 ALA A N 1
ATOM 691 C CA . ALA A 1 84 ? 30.530 -7.019 -20.475 1.00 72.94 84 ALA A CA 1
ATOM 692 C C . ALA A 1 84 ? 29.514 -5.874 -20.400 1.00 72.94 84 ALA A C 1
ATOM 694 O O . ALA A 1 84 ? 29.022 -5.430 -21.435 1.00 72.94 84 ALA A O 1
ATOM 695 N N . TYR A 1 85 ? 29.248 -5.366 -19.194 1.00 78.12 85 TYR A N 1
ATOM 696 C CA . TYR A 1 85 ? 28.331 -4.256 -18.975 1.00 78.12 85 TYR A CA 1
ATOM 697 C C . TYR A 1 85 ? 28.821 -2.966 -19.638 1.00 78.12 85 TYR A C 1
ATOM 699 O O . TYR A 1 85 ? 28.084 -2.372 -20.417 1.00 78.12 85 TYR A O 1
ATOM 707 N N . GLU A 1 86 ? 30.085 -2.582 -19.443 1.00 74.81 86 GLU A N 1
ATOM 708 C CA . GLU A 1 86 ? 30.665 -1.413 -20.121 1.00 74.81 86 GLU A CA 1
ATOM 709 C C . GLU A 1 86 ? 30.602 -1.532 -21.655 1.00 74.81 86 GLU A C 1
ATOM 711 O O . GLU A 1 86 ? 30.349 -0.550 -22.356 1.00 74.81 86 GLU A O 1
ATOM 716 N N . ALA A 1 87 ? 30.82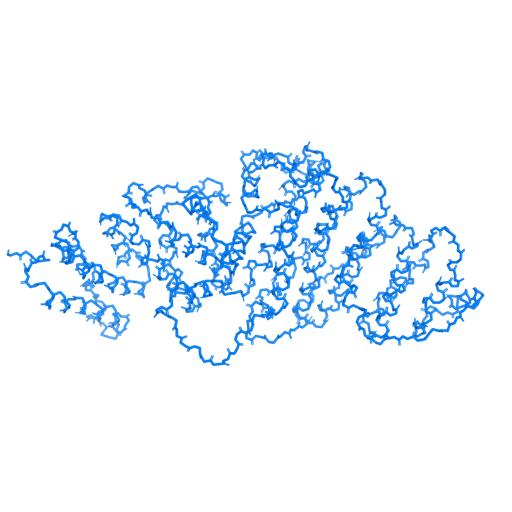8 -2.732 -22.202 1.00 76.44 87 ALA A N 1
ATOM 717 C CA . ALA A 1 87 ? 30.717 -2.976 -23.640 1.00 76.44 87 ALA A CA 1
ATOM 718 C C . ALA A 1 87 ? 29.267 -2.866 -24.141 1.00 76.44 87 ALA A C 1
ATOM 720 O O . ALA A 1 87 ? 29.035 -2.321 -25.223 1.00 76.44 87 ALA A O 1
ATOM 721 N N . ILE A 1 88 ? 28.301 -3.351 -23.355 1.00 82.62 88 ILE A N 1
ATOM 722 C CA . ILE A 1 88 ? 26.863 -3.205 -23.614 1.00 82.62 88 ILE A CA 1
ATOM 723 C C . ILE A 1 88 ? 26.481 -1.723 -23.630 1.00 82.62 88 ILE A C 1
ATOM 725 O O . ILE A 1 88 ? 25.852 -1.282 -24.590 1.00 82.62 88 ILE A O 1
ATOM 729 N N . GLU A 1 89 ? 26.901 -0.947 -22.626 1.00 80.69 89 GLU A N 1
ATOM 730 C CA . GLU A 1 89 ? 26.644 0.496 -22.565 1.00 80.69 89 GLU A CA 1
ATOM 731 C C . GLU A 1 89 ? 27.209 1.212 -23.796 1.00 80.69 89 GLU A C 1
ATOM 733 O O . GLU A 1 89 ? 26.503 1.975 -24.454 1.00 80.69 89 GLU A O 1
ATOM 738 N N . TYR A 1 90 ? 28.457 0.907 -24.160 1.00 79.06 90 TYR A N 1
ATOM 739 C CA . TYR A 1 90 ? 29.109 1.494 -25.326 1.00 79.06 90 TYR A CA 1
ATOM 740 C C . TYR A 1 90 ? 28.385 1.171 -26.641 1.00 79.06 90 TYR A C 1
ATOM 742 O O . TYR A 1 90 ? 28.231 2.044 -27.495 1.00 79.06 90 TYR A O 1
ATOM 750 N N . LEU A 1 91 ? 27.951 -0.080 -26.827 1.00 80.44 91 LEU A N 1
ATOM 751 C CA . LEU A 1 91 ? 27.212 -0.498 -28.020 1.00 80.44 91 LEU A CA 1
ATOM 752 C C . LEU A 1 91 ? 25.840 0.160 -28.089 1.00 80.44 91 LEU A C 1
ATOM 754 O O . LEU A 1 91 ? 25.498 0.746 -29.116 1.00 80.44 91 LEU A O 1
ATOM 758 N N . ALA A 1 92 ? 25.087 0.115 -26.990 1.00 83.12 92 ALA A N 1
ATOM 759 C CA . ALA A 1 92 ? 23.800 0.788 -26.865 1.00 83.12 92 ALA A CA 1
ATOM 760 C C . ALA A 1 92 ? 23.916 2.283 -27.172 1.00 83.12 92 ALA A C 1
ATOM 762 O O . ALA A 1 92 ? 22.979 2.899 -27.689 1.00 83.12 92 ALA A O 1
ATOM 763 N N . ASP A 1 93 ? 25.091 2.867 -26.911 1.00 81.94 93 ASP A N 1
ATOM 764 C CA . ASP A 1 93 ? 25.306 4.266 -27.196 1.00 81.94 93 ASP A CA 1
ATOM 765 C C . ASP A 1 93 ? 25.405 4.632 -28.677 1.00 81.94 93 ASP A C 1
ATOM 767 O O . ASP A 1 93 ? 25.108 5.772 -29.051 1.00 81.94 93 ASP A O 1
ATOM 771 N N . ARG A 1 94 ? 25.762 3.658 -29.514 1.00 80.94 94 ARG A N 1
ATOM 772 C CA . ARG A 1 94 ? 26.093 3.853 -30.929 1.00 80.94 94 ARG A CA 1
ATOM 773 C C . ARG A 1 94 ? 25.152 3.164 -31.898 1.00 80.94 94 ARG A C 1
ATOM 775 O O . ARG A 1 94 ? 25.196 3.485 -33.084 1.00 80.94 94 ARG A O 1
ATOM 782 N N . LEU A 1 95 ? 24.365 2.207 -31.424 1.00 84.94 95 LEU A N 1
ATOM 783 C CA . LEU A 1 95 ? 23.321 1.573 -32.217 1.00 84.94 95 LEU A CA 1
ATOM 784 C C . LEU A 1 95 ? 22.263 2.598 -32.628 1.00 84.94 95 LEU A C 1
ATOM 786 O O . LEU A 1 95 ? 21.996 3.567 -31.911 1.00 84.94 95 LEU A O 1
ATOM 790 N N . ASP A 1 96 ? 21.666 2.371 -33.794 1.00 87.06 96 ASP A N 1
ATOM 791 C CA . ASP A 1 96 ? 20.459 3.085 -34.188 1.00 87.06 96 ASP A CA 1
ATOM 792 C C . ASP A 1 96 ? 19.340 2.807 -33.173 1.00 87.06 96 ASP A C 1
ATOM 794 O O . ASP A 1 96 ? 19.015 1.652 -32.890 1.00 87.06 96 ASP A O 1
ATOM 798 N N . TYR A 1 97 ? 18.805 3.867 -32.565 1.00 86.62 97 TYR A N 1
ATOM 799 C CA . TYR A 1 97 ? 17.897 3.728 -31.428 1.00 86.62 97 TYR A CA 1
ATOM 800 C C . TYR A 1 97 ? 16.508 3.241 -31.846 1.00 86.62 97 TYR A C 1
ATOM 802 O O . TYR A 1 97 ? 15.878 2.550 -31.053 1.00 86.62 97 TYR A O 1
ATOM 810 N N . ASP A 1 98 ? 16.048 3.536 -33.067 1.00 85.56 98 ASP A N 1
ATOM 811 C CA . ASP A 1 98 ? 14.757 3.049 -33.565 1.00 85.56 98 ASP A CA 1
ATOM 812 C C . ASP A 1 98 ? 14.815 1.527 -33.764 1.00 85.56 98 ASP A C 1
ATOM 814 O O . ASP A 1 98 ? 13.999 0.794 -33.204 1.00 85.56 98 ASP A O 1
ATOM 818 N N . GLN A 1 99 ? 15.853 1.034 -34.450 1.00 87.88 99 GLN A N 1
ATOM 819 C CA . GLN A 1 99 ? 16.086 -0.408 -34.604 1.00 87.88 99 GLN A CA 1
ATOM 820 C C . GLN A 1 99 ? 16.330 -1.107 -33.260 1.00 87.88 99 GLN A C 1
ATOM 822 O O . GLN A 1 99 ? 15.852 -2.221 -33.037 1.00 87.88 99 GLN A O 1
ATOM 827 N N . LEU A 1 100 ? 17.061 -0.460 -32.344 1.00 89.31 100 LEU A N 1
ATOM 828 C CA . LEU A 1 100 ? 17.290 -0.998 -31.005 1.00 89.31 100 LEU A CA 1
ATOM 829 C C . LEU A 1 100 ? 15.981 -1.135 -30.229 1.00 89.31 100 LEU A C 1
ATOM 831 O O . LEU A 1 100 ? 15.761 -2.172 -29.611 1.00 89.31 100 LEU A O 1
ATOM 835 N N . LEU A 1 101 ? 15.102 -0.133 -30.273 1.00 90.56 101 LEU A N 1
ATOM 836 C CA . LEU A 1 101 ? 13.805 -0.192 -29.603 1.00 90.56 101 LEU A CA 1
ATOM 837 C C . LEU A 1 101 ? 12.948 -1.331 -30.145 1.00 90.56 101 LEU A C 1
ATOM 839 O O . LEU A 1 101 ? 12.441 -2.102 -29.338 1.00 90.56 101 LEU A O 1
ATOM 843 N N . GLU A 1 102 ? 12.845 -1.492 -31.466 1.00 88.94 102 GLU A N 1
ATOM 844 C CA . GLU A 1 102 ? 12.097 -2.600 -32.081 1.00 88.94 102 GLU A CA 1
ATOM 845 C C . GLU A 1 102 ? 12.604 -3.967 -31.597 1.00 88.94 102 GLU A C 1
ATOM 847 O O . GLU A 1 102 ? 11.833 -4.780 -31.084 1.00 88.94 102 GLU A O 1
ATOM 852 N N . GLN A 1 103 ? 13.919 -4.192 -31.654 1.00 89.81 103 GLN A N 1
ATOM 853 C CA . GLN A 1 103 ? 14.526 -5.446 -31.199 1.00 89.81 103 GLN A CA 1
ATOM 854 C C . GLN A 1 103 ? 14.315 -5.681 -29.696 1.00 89.81 103 GLN A C 1
ATOM 856 O O . GLN A 1 103 ? 14.055 -6.804 -29.261 1.00 89.81 103 GLN A O 1
ATOM 861 N N . LEU A 1 104 ? 14.415 -4.634 -28.875 1.00 91.50 104 LEU A N 1
ATOM 862 C CA . LEU A 1 104 ? 14.180 -4.735 -27.436 1.00 91.50 104 LEU A CA 1
ATOM 863 C C . LEU A 1 104 ? 12.701 -4.981 -27.111 1.00 91.50 104 LEU A C 1
ATOM 865 O O . LEU A 1 104 ? 12.426 -5.707 -26.156 1.00 91.50 104 LEU A O 1
ATOM 869 N N . MET A 1 105 ? 11.755 -4.436 -27.888 1.00 90.75 105 MET A N 1
ATOM 870 C CA . MET A 1 105 ? 10.328 -4.751 -27.745 1.00 90.75 105 MET A CA 1
ATOM 871 C C . MET A 1 105 ? 10.100 -6.250 -27.933 1.00 90.75 105 MET A C 1
ATOM 873 O O . MET A 1 105 ? 9.512 -6.880 -27.054 1.00 90.75 105 MET A O 1
ATOM 877 N N . ASP A 1 106 ? 10.630 -6.832 -29.013 1.00 89.38 106 ASP A N 1
ATOM 878 C CA . ASP A 1 106 ? 10.516 -8.267 -29.302 1.00 89.38 106 ASP A CA 1
ATOM 879 C C . ASP A 1 106 ? 11.080 -9.130 -28.168 1.00 89.38 106 ASP A C 1
ATOM 881 O O . ASP A 1 106 ? 10.483 -10.140 -27.781 1.00 89.38 106 ASP A O 1
ATOM 885 N N . LYS A 1 107 ? 12.204 -8.712 -27.574 1.00 89.50 107 LYS A N 1
ATOM 886 C CA . LYS A 1 107 ? 12.805 -9.414 -26.432 1.00 89.50 107 LYS A CA 1
ATOM 887 C C . LYS A 1 107 ? 11.982 -9.270 -25.157 1.00 89.50 107 LYS A C 1
ATOM 889 O O . LYS A 1 107 ? 11.740 -10.275 -24.494 1.00 89.50 107 LYS A O 1
ATOM 894 N N . LEU A 1 108 ? 11.511 -8.065 -24.831 1.00 89.44 108 LEU A N 1
ATOM 895 C CA . LEU A 1 108 ? 10.686 -7.801 -23.647 1.00 89.44 108 LEU A CA 1
ATOM 896 C C . LEU A 1 108 ? 9.354 -8.566 -23.686 1.00 89.44 108 LEU A C 1
ATOM 898 O O . LEU A 1 108 ? 8.916 -9.066 -22.651 1.00 89.44 108 LEU A O 1
ATOM 902 N N . ILE A 1 109 ? 8.752 -8.726 -24.872 1.00 86.50 109 ILE A N 1
ATOM 903 C CA . ILE A 1 109 ? 7.532 -9.529 -25.072 1.00 86.50 109 ILE A CA 1
ATOM 904 C C . ILE A 1 109 ? 7.749 -11.001 -24.680 1.00 86.50 109 ILE A C 1
ATOM 906 O O . ILE A 1 109 ? 6.823 -11.649 -24.195 1.00 86.50 109 ILE A O 1
ATOM 910 N N . CYS A 1 110 ? 8.966 -11.525 -24.851 1.00 85.62 110 CYS A N 1
ATOM 911 C CA . CYS A 1 110 ? 9.292 -12.929 -24.600 1.00 85.62 110 CYS A CA 1
ATOM 912 C C . CYS A 1 110 ? 9.618 -13.252 -23.129 1.00 85.62 110 CYS A C 1
ATOM 914 O O . CYS A 1 110 ? 9.872 -14.415 -22.813 1.00 85.62 110 CYS A O 1
ATOM 916 N N . PHE A 1 111 ? 9.641 -12.266 -22.223 1.00 84.88 111 PHE A N 1
ATOM 917 C CA . PHE A 1 111 ? 9.931 -12.522 -20.810 1.00 84.88 111 PHE A CA 1
ATOM 918 C C . PHE A 1 111 ? 8.768 -13.227 -20.110 1.00 84.88 111 PHE A C 1
ATOM 920 O O . PHE A 1 111 ? 7.714 -12.642 -19.861 1.00 84.88 111 PHE A O 1
ATOM 927 N N . GLU A 1 112 ? 9.000 -14.475 -19.704 1.00 80.19 112 GLU A N 1
ATOM 928 C CA . GLU A 1 112 ? 8.045 -15.264 -18.933 1.00 80.19 112 GLU A CA 1
ATOM 929 C C . GLU A 1 112 ? 8.499 -15.459 -17.482 1.00 80.19 112 GLU A C 1
ATOM 931 O O . GLU A 1 112 ? 9.526 -16.073 -17.188 1.00 80.19 112 GLU A O 1
ATOM 936 N N . TRP A 1 113 ? 7.667 -15.027 -16.535 1.00 80.94 113 TRP A N 1
ATOM 937 C CA . TRP A 1 113 ? 7.894 -15.205 -15.096 1.00 80.94 113 TRP A CA 1
ATOM 938 C C . TRP A 1 113 ? 7.330 -16.538 -14.575 1.00 80.94 113 TRP A C 1
ATOM 940 O O . TRP A 1 113 ? 6.707 -16.598 -13.514 1.00 80.94 113 TRP A O 1
ATOM 950 N N . ASN A 1 114 ? 7.535 -17.621 -15.329 1.00 75.12 114 ASN A N 1
ATOM 951 C CA . ASN A 1 114 ? 6.957 -18.943 -15.054 1.00 75.12 114 ASN A CA 1
ATOM 952 C C . ASN A 1 114 ? 7.772 -19.773 -14.045 1.00 75.12 114 ASN A C 1
ATOM 954 O O . ASN A 1 114 ? 7.293 -20.773 -13.515 1.00 75.12 114 ASN A O 1
ATOM 958 N N . HIS A 1 115 ? 8.986 -19.337 -13.706 1.00 77.75 115 HIS A N 1
ATOM 959 C CA . HIS A 1 115 ? 9.895 -20.037 -12.793 1.00 77.75 115 HIS A CA 1
ATOM 960 C C . HIS A 1 115 ? 9.800 -19.544 -11.344 1.00 77.75 115 HIS A C 1
ATOM 962 O O . HIS A 1 115 ? 10.804 -19.467 -10.641 1.00 77.75 115 HIS A O 1
ATOM 968 N N . LYS A 1 116 ? 8.585 -19.232 -10.870 1.00 72.75 116 LYS A N 1
ATOM 969 C CA . LYS A 1 116 ? 8.356 -18.641 -9.538 1.00 72.75 116 LYS A CA 1
ATOM 970 C C . LYS A 1 116 ? 8.796 -19.526 -8.378 1.00 72.75 116 LYS A C 1
ATOM 972 O O . LYS A 1 116 ? 8.839 -19.032 -7.259 1.00 72.75 116 LYS A O 1
ATOM 977 N N . ASP A 1 117 ? 9.114 -20.798 -8.614 1.00 81.69 117 ASP A N 1
ATOM 978 C CA . ASP A 1 117 ? 9.570 -21.757 -7.602 1.00 81.69 117 ASP A CA 1
ATOM 979 C C . ASP A 1 117 ? 11.083 -21.984 -7.563 1.00 81.69 117 ASP A C 1
ATOM 981 O O . ASP A 1 117 ? 11.576 -22.535 -6.581 1.00 81.69 117 ASP A O 1
ATOM 985 N N . ASP A 1 118 ? 11.825 -21.499 -8.560 1.00 87.81 118 ASP A N 1
ATOM 986 C CA . ASP A 1 118 ? 13.283 -21.611 -8.626 1.00 87.81 118 ASP A CA 1
ATOM 987 C C . ASP A 1 118 ? 13.931 -20.240 -8.419 1.00 87.81 118 ASP A C 1
ATOM 989 O O . ASP A 1 118 ? 13.904 -19.361 -9.283 1.00 87.81 118 ASP A O 1
ATOM 993 N N . GLU A 1 119 ? 14.514 -20.070 -7.238 1.00 88.19 119 GLU A N 1
ATOM 994 C CA . GLU A 1 119 ? 15.060 -18.804 -6.765 1.00 88.19 119 GLU A CA 1
ATOM 995 C C . GLU A 1 119 ? 16.227 -18.298 -7.619 1.00 88.19 119 GLU A C 1
ATOM 997 O O . GLU A 1 119 ? 16.331 -17.104 -7.906 1.00 88.19 119 GLU A O 1
ATOM 1002 N N . ASN A 1 120 ? 17.083 -19.212 -8.079 1.00 88.50 120 ASN A N 1
ATOM 1003 C CA . ASN A 1 120 ? 18.241 -18.858 -8.890 1.00 88.50 120 ASN A CA 1
ATOM 1004 C C . ASN A 1 120 ? 17.814 -18.477 -10.304 1.00 88.50 120 ASN A C 1
ATOM 1006 O O . ASN A 1 120 ? 18.296 -17.480 -10.840 1.00 88.50 120 ASN A O 1
ATOM 1010 N N . LYS A 1 121 ? 16.872 -19.223 -10.898 1.00 87.38 121 LYS A N 1
ATOM 1011 C CA . LYS A 1 121 ? 16.330 -18.868 -12.218 1.00 87.38 121 LYS A CA 1
ATOM 1012 C C . LYS A 1 121 ? 15.598 -17.538 -12.188 1.00 87.38 121 LYS A C 1
ATOM 1014 O O . LYS A 1 121 ? 15.782 -16.739 -13.098 1.00 87.38 121 LYS A O 1
ATOM 1019 N N . CYS A 1 122 ? 14.815 -17.275 -11.144 1.00 88.25 122 CYS A N 1
ATOM 1020 C CA . CYS A 1 122 ? 14.152 -15.987 -10.997 1.00 88.25 122 CYS A CA 1
ATOM 1021 C C . CYS A 1 122 ? 15.151 -14.832 -10.920 1.00 88.25 122 CYS A C 1
ATOM 1023 O O . CYS A 1 122 ? 14.930 -13.807 -11.557 1.00 88.25 122 CYS A O 1
ATOM 1025 N N . LEU A 1 123 ? 16.263 -15.003 -10.198 1.00 88.75 123 LEU A N 1
ATOM 1026 C CA . LEU A 1 123 ? 17.299 -13.976 -10.138 1.00 88.75 123 LEU A CA 1
ATOM 1027 C C . LEU A 1 123 ? 17.971 -13.752 -11.494 1.00 88.75 123 LEU A C 1
ATOM 1029 O O . LEU A 1 123 ? 18.204 -12.605 -11.866 1.00 88.75 123 LEU A O 1
ATOM 1033 N N . VAL A 1 124 ? 18.265 -14.815 -12.246 1.00 87.88 124 VAL A N 1
ATOM 1034 C CA . VAL A 1 124 ? 18.821 -14.691 -13.604 1.00 87.88 124 VAL A CA 1
ATOM 1035 C C . VAL A 1 124 ? 17.856 -13.927 -14.513 1.00 87.88 124 VAL A C 1
ATOM 1037 O O . VAL A 1 124 ? 18.269 -12.959 -15.146 1.00 87.88 124 VAL A O 1
ATOM 1040 N N . ILE A 1 125 ? 16.570 -14.290 -14.500 1.00 89.31 125 ILE A N 1
ATOM 1041 C CA . ILE A 1 125 ? 15.523 -13.611 -15.276 1.00 89.31 125 ILE A CA 1
ATOM 1042 C C . ILE A 1 125 ? 15.397 -12.145 -14.855 1.00 89.31 125 ILE A C 1
ATOM 1044 O O . ILE A 1 125 ? 15.317 -11.274 -15.713 1.00 89.31 125 ILE A O 1
ATOM 1048 N N . ALA A 1 126 ? 15.422 -11.851 -13.553 1.00 89.88 126 ALA A N 1
ATOM 1049 C CA . ALA A 1 126 ? 15.342 -10.485 -13.046 1.00 89.88 126 ALA A CA 1
ATOM 1050 C C . ALA A 1 126 ? 16.533 -9.631 -13.494 1.00 89.88 126 ALA A C 1
ATOM 1052 O O . ALA A 1 126 ? 16.334 -8.502 -13.930 1.00 89.88 126 ALA A O 1
ATOM 1053 N N . LYS A 1 127 ? 17.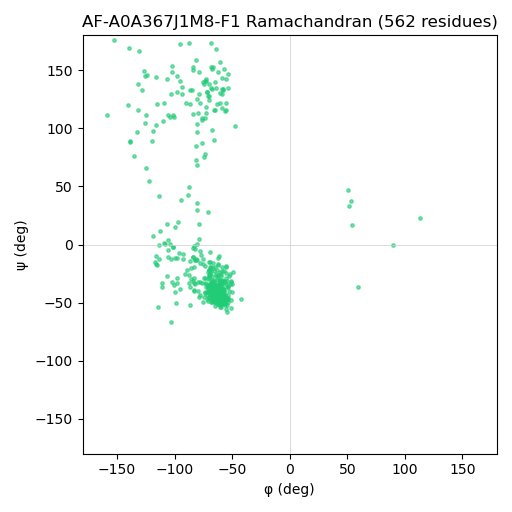756 -10.173 -13.440 1.00 87.88 127 LYS A N 1
ATOM 1054 C CA . LYS A 1 127 ? 18.966 -9.495 -13.932 1.00 87.88 127 LYS A CA 1
ATOM 1055 C C . LYS A 1 127 ? 18.882 -9.208 -15.422 1.00 87.88 127 LYS A C 1
ATOM 1057 O O . LYS A 1 127 ? 19.147 -8.087 -15.844 1.00 87.88 127 LYS A O 1
ATOM 1062 N N . GLU A 1 128 ? 18.507 -10.215 -16.203 1.00 89.12 128 GLU A N 1
ATOM 1063 C CA . GLU A 1 128 ? 18.364 -10.083 -17.647 1.00 89.12 128 GLU A CA 1
ATOM 1064 C C . GLU A 1 128 ? 17.307 -9.025 -17.988 1.00 89.12 128 GLU A C 1
ATOM 1066 O O . GLU A 1 128 ? 17.583 -8.077 -18.721 1.00 89.12 128 GLU A O 1
ATOM 1071 N N . TYR A 1 129 ? 16.130 -9.127 -17.369 1.00 90.44 129 TYR A N 1
ATOM 1072 C CA . TYR A 1 129 ? 15.029 -8.182 -17.519 1.00 90.44 129 TYR A CA 1
ATOM 1073 C C . TYR A 1 129 ? 15.452 -6.746 -17.196 1.00 90.44 129 TYR A C 1
ATOM 1075 O O . TYR A 1 129 ? 15.152 -5.831 -17.961 1.00 90.44 129 TYR A O 1
ATOM 1083 N N . THR A 1 130 ? 16.185 -6.543 -16.098 1.00 89.50 130 THR A N 1
ATOM 1084 C CA . THR A 1 130 ? 16.723 -5.234 -15.714 1.00 89.50 130 THR A CA 1
ATOM 1085 C C . THR A 1 130 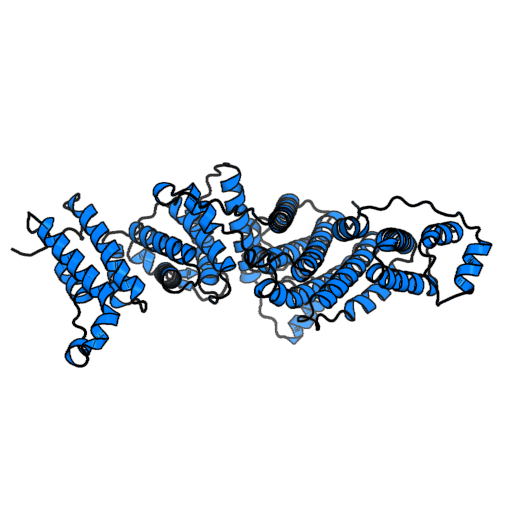? 17.596 -4.635 -16.809 1.00 89.50 130 THR A C 1
ATOM 1087 O O . THR A 1 130 ? 17.424 -3.463 -17.126 1.00 89.50 130 THR A O 1
ATOM 1090 N N . ILE A 1 131 ? 18.467 -5.427 -17.440 1.00 88.31 131 ILE A N 1
ATOM 1091 C CA . ILE A 1 131 ? 19.329 -4.949 -18.530 1.00 88.31 131 ILE A CA 1
ATOM 1092 C C . ILE A 1 131 ? 18.498 -4.566 -19.760 1.00 88.31 131 ILE A C 1
ATOM 1094 O O . ILE A 1 131 ? 18.740 -3.521 -20.357 1.00 88.31 131 ILE A O 1
ATOM 1098 N N . TYR A 1 132 ? 17.494 -5.364 -20.132 1.00 91.12 132 TYR A N 1
ATOM 1099 C CA . TYR A 1 132 ? 16.634 -5.040 -21.277 1.00 91.12 132 TYR A CA 1
ATOM 1100 C C . TYR A 1 132 ? 15.809 -3.775 -21.052 1.00 91.12 132 TYR A C 1
ATOM 1102 O O . TYR A 1 132 ? 15.769 -2.913 -21.930 1.00 91.12 132 TYR A O 1
ATOM 1110 N N . VAL A 1 133 ? 15.185 -3.633 -19.878 1.00 91.25 133 VAL A N 1
ATOM 1111 C CA . VAL A 1 133 ? 14.493 -2.391 -19.499 1.00 91.25 133 VAL A CA 1
ATOM 1112 C C . VAL A 1 133 ? 15.478 -1.227 -19.481 1.00 91.25 133 VAL A C 1
ATOM 1114 O O . VAL A 1 133 ? 15.118 -0.116 -19.877 1.00 91.25 133 VAL A O 1
ATOM 1117 N N . GLU A 1 134 ? 16.729 -1.494 -19.102 1.00 88.12 134 GLU A N 1
ATOM 1118 C CA . GLU A 1 134 ? 17.764 -0.481 -19.090 1.00 88.12 134 GLU A CA 1
ATOM 1119 C C . GLU A 1 134 ? 18.124 0.074 -20.457 1.00 88.12 134 GLU A C 1
ATOM 1121 O O . GLU A 1 134 ? 18.068 1.284 -20.703 1.00 88.12 134 GLU A O 1
ATOM 1126 N N . LEU A 1 135 ? 18.426 -0.834 -21.369 1.00 88.88 135 LEU A N 1
ATOM 1127 C CA . LEU A 1 135 ? 18.717 -0.508 -22.752 1.00 88.88 135 LEU A CA 1
ATOM 1128 C C . LEU A 1 135 ? 17.530 0.175 -23.430 1.00 88.88 135 LEU A C 1
ATOM 1130 O O . LEU A 1 135 ? 17.721 1.141 -24.170 1.00 88.88 135 LEU A O 1
ATOM 1134 N N . PHE A 1 136 ? 16.310 -0.273 -23.125 1.00 90.88 136 PHE A N 1
ATOM 1135 C CA . PHE A 1 136 ? 15.090 0.318 -23.663 1.00 90.88 136 PHE A CA 1
ATOM 1136 C C . PHE A 1 136 ? 14.952 1.770 -23.218 1.00 90.88 136 PHE A C 1
ATOM 1138 O O . PHE A 1 136 ? 14.721 2.660 -24.034 1.00 90.88 136 PHE A O 1
ATOM 1145 N N . GLY A 1 137 ? 15.170 2.025 -21.929 1.00 87.38 137 GLY A N 1
ATOM 1146 C CA . GLY A 1 137 ? 15.145 3.365 -21.373 1.00 87.38 137 GLY A CA 1
ATOM 1147 C C . GLY A 1 137 ? 16.148 4.311 -22.026 1.00 87.38 137 GLY A C 1
ATOM 1148 O O . GLY A 1 137 ? 15.764 5.368 -22.528 1.00 87.38 137 GLY A O 1
ATOM 1149 N N . ARG A 1 138 ? 17.418 3.894 -22.107 1.00 84.94 138 ARG A N 1
ATOM 1150 C CA . ARG A 1 138 ? 18.487 4.673 -22.758 1.00 84.94 138 ARG A CA 1
ATOM 1151 C C . ARG A 1 138 ? 18.186 4.976 -24.225 1.00 84.94 138 ARG A C 1
ATOM 1153 O O . ARG A 1 138 ? 18.495 6.067 -24.700 1.00 84.94 138 ARG A O 1
ATOM 1160 N N . ALA A 1 139 ? 17.582 4.032 -24.945 1.00 88.81 139 ALA A N 1
ATOM 1161 C CA . ALA A 1 139 ? 17.179 4.251 -26.327 1.00 88.81 139 ALA A CA 1
ATOM 1162 C C . ALA A 1 139 ? 16.040 5.285 -26.427 1.00 88.81 139 ALA A C 1
ATOM 1164 O O . ALA A 1 139 ? 16.105 6.178 -27.273 1.00 88.81 139 ALA A O 1
ATOM 1165 N N . ILE A 1 140 ? 15.060 5.256 -25.510 1.00 89.44 140 ILE A N 1
ATOM 1166 C CA . ILE A 1 140 ? 13.998 6.277 -25.446 1.00 89.44 140 ILE A CA 1
ATOM 1167 C C . ILE A 1 140 ? 14.564 7.675 -25.148 1.00 89.44 140 ILE A C 1
ATOM 1169 O O . ILE A 1 140 ? 14.050 8.652 -25.696 1.00 89.44 140 ILE A O 1
ATOM 1173 N N . GLU A 1 141 ? 15.613 7.817 -24.323 1.00 86.19 141 GLU A N 1
ATOM 1174 C CA . GLU A 1 141 ? 16.213 9.140 -24.030 1.00 86.19 141 GLU A CA 1
ATOM 1175 C C . GLU A 1 141 ? 16.686 9.872 -25.284 1.00 86.19 141 GLU A C 1
ATOM 1177 O O . GLU A 1 141 ? 16.681 11.102 -25.330 1.00 86.19 141 GLU A O 1
ATOM 1182 N N . LYS A 1 142 ? 17.109 9.115 -26.300 1.00 84.75 142 LYS A N 1
ATOM 1183 C CA . LYS A 1 142 ? 17.653 9.655 -27.550 1.00 84.75 142 LYS A CA 1
ATOM 1184 C C . LYS A 1 142 ? 16.572 10.106 -28.521 1.00 84.75 142 LYS A C 1
ATOM 1186 O O . LYS A 1 142 ? 16.869 10.843 -29.464 1.00 84.75 142 LYS A O 1
ATOM 1191 N N . ILE A 1 143 ? 15.323 9.718 -28.275 1.00 83.69 143 ILE A N 1
ATOM 1192 C CA . ILE A 1 143 ? 14.183 10.156 -29.067 1.00 83.69 143 ILE A CA 1
ATOM 1193 C C . ILE A 1 143 ? 13.994 11.660 -28.872 1.00 83.69 143 ILE A C 1
ATOM 1195 O O . ILE A 1 143 ? 13.640 12.151 -27.802 1.00 83.69 143 ILE A O 1
ATOM 1199 N N . SER A 1 144 ? 14.177 12.403 -29.960 1.00 74.44 144 SER A N 1
ATOM 1200 C CA . SER A 1 144 ? 14.014 13.861 -29.982 1.00 74.44 144 SER A CA 1
ATOM 1201 C C . SER A 1 144 ? 12.558 14.311 -30.149 1.00 74.44 144 SER A C 1
ATOM 1203 O O . SER A 1 144 ? 12.245 15.488 -29.959 1.00 74.44 144 SER A O 1
ATOM 1205 N N . ARG A 1 145 ? 11.654 13.398 -30.529 1.00 80.69 145 ARG A N 1
ATOM 1206 C CA . ARG A 1 145 ? 10.262 13.700 -30.883 1.00 80.69 145 ARG A CA 1
ATOM 1207 C C . ARG A 1 145 ? 9.303 13.259 -29.773 1.00 80.69 145 ARG A C 1
ATOM 1209 O O . ARG A 1 145 ? 9.016 12.072 -29.646 1.00 80.69 145 ARG A O 1
ATOM 1216 N N . PRO A 1 146 ? 8.660 14.198 -29.055 1.00 73.44 146 PRO A N 1
ATOM 1217 C CA . PRO A 1 146 ? 7.749 13.865 -27.954 1.00 73.44 146 PRO A CA 1
ATOM 1218 C C . PRO A 1 146 ? 6.557 12.973 -28.329 1.00 73.44 146 PRO A C 1
ATOM 1220 O O . PRO A 1 146 ? 5.979 12.323 -27.464 1.00 73.44 146 PRO A O 1
ATOM 1223 N N . LYS A 1 147 ? 6.160 12.952 -29.609 1.00 77.44 147 LYS A N 1
ATOM 1224 C CA . LYS A 1 147 ? 5.069 12.098 -30.101 1.00 77.44 147 LYS A CA 1
ATOM 1225 C C . LYS A 1 147 ? 5.430 10.613 -30.075 1.00 77.44 147 LYS A C 1
ATOM 1227 O O . LYS A 1 147 ? 4.551 9.799 -29.836 1.00 77.44 147 LYS A O 1
ATOM 1232 N N . GLU A 1 148 ? 6.696 10.271 -30.292 1.00 81.38 148 GLU A N 1
ATOM 1233 C CA . GLU A 1 148 ? 7.162 8.880 -30.314 1.00 81.38 148 GLU A CA 1
ATOM 1234 C C . GLU A 1 148 ? 7.198 8.291 -28.894 1.00 81.38 148 GLU A C 1
ATOM 1236 O O . GLU A 1 148 ? 6.885 7.120 -28.698 1.00 81.38 148 GLU A O 1
ATOM 1241 N N . TRP A 1 149 ? 7.411 9.118 -27.863 1.00 86.06 149 TRP A N 1
ATOM 1242 C CA . TRP A 1 149 ? 7.265 8.684 -26.468 1.00 86.06 149 TRP A CA 1
ATOM 1243 C C . TRP A 1 149 ? 5.858 8.170 -26.136 1.00 86.06 149 TRP A C 1
ATOM 1245 O O . TRP A 1 149 ? 5.716 7.276 -25.306 1.00 86.06 149 TRP A O 1
ATOM 1255 N N . MET A 1 150 ? 4.813 8.680 -26.794 1.00 85.31 150 MET A N 1
ATOM 1256 C CA . MET A 1 150 ? 3.444 8.201 -26.570 1.00 85.31 150 MET A CA 1
ATOM 1257 C C . MET A 1 150 ? 3.231 6.758 -27.042 1.00 85.31 150 MET A C 1
ATOM 1259 O O . MET A 1 150 ? 2.260 6.150 -26.615 1.00 85.31 150 MET A O 1
ATOM 1263 N N . LEU A 1 151 ? 4.124 6.198 -27.866 1.00 87.06 151 LEU A N 1
ATOM 1264 C CA . LEU A 1 151 ? 4.115 4.784 -28.244 1.00 87.06 151 LEU A CA 1
ATOM 1265 C C . LEU A 1 151 ? 4.890 3.928 -27.231 1.00 87.06 151 LEU A C 1
ATOM 1267 O O . LEU A 1 151 ? 4.366 2.946 -26.705 1.00 87.06 151 LEU A O 1
ATOM 1271 N N . TYR A 1 152 ? 6.129 4.321 -26.928 1.00 91.38 152 TYR A N 1
ATOM 1272 C CA . TYR A 1 152 ? 7.046 3.491 -26.144 1.00 91.38 152 TYR A CA 1
ATOM 1273 C C . TYR A 1 152 ? 6.772 3.514 -24.633 1.00 91.38 152 TYR A C 1
ATOM 1275 O O . TYR A 1 152 ? 6.963 2.497 -23.962 1.00 91.38 152 TYR A O 1
ATOM 1283 N N . LEU A 1 153 ? 6.291 4.636 -24.079 1.00 93.62 153 LEU A N 1
ATOM 1284 C CA . LEU A 1 153 ? 5.999 4.725 -22.644 1.00 93.62 153 LEU A CA 1
ATOM 1285 C C . LEU A 1 153 ? 4.824 3.821 -22.233 1.00 93.62 153 LEU A C 1
ATOM 1287 O O . LEU A 1 153 ? 4.992 3.075 -21.264 1.00 93.62 153 LEU A O 1
ATOM 1291 N N . PRO A 1 154 ? 3.673 3.803 -22.943 1.00 94.06 154 PRO A N 1
ATOM 1292 C CA . PRO A 1 154 ? 2.614 2.825 -22.686 1.00 94.06 154 PRO A CA 1
ATOM 1293 C C . PRO A 1 154 ? 3.086 1.379 -22.819 1.00 94.06 154 PRO A C 1
ATOM 1295 O O . PRO A 1 154 ? 2.787 0.563 -21.950 1.00 94.06 154 PRO A O 1
ATOM 1298 N N . PHE A 1 155 ? 3.862 1.069 -23.866 1.00 93.19 155 PHE A N 1
ATOM 1299 C CA . PHE A 1 155 ? 4.406 -0.271 -24.077 1.00 93.19 155 PHE A CA 1
ATOM 1300 C C . PHE A 1 155 ? 5.180 -0.751 -22.845 1.00 93.19 155 PHE A C 1
ATOM 1302 O O . PHE A 1 155 ? 4.803 -1.754 -22.237 1.00 93.19 155 PHE A O 1
ATOM 1309 N N . LEU A 1 156 ? 6.204 -0.004 -22.422 1.00 93.56 156 LEU A N 1
ATOM 1310 C CA . LEU A 1 156 ? 7.024 -0.406 -21.281 1.00 93.56 156 LEU A CA 1
ATOM 1311 C C . LEU A 1 156 ? 6.222 -0.411 -19.972 1.00 93.56 156 LEU A C 1
ATOM 1313 O O . LEU A 1 156 ? 6.396 -1.313 -19.156 1.00 93.56 156 LEU A O 1
ATOM 1317 N N . THR A 1 157 ? 5.298 0.536 -19.781 1.00 95.44 157 THR A N 1
ATOM 1318 C CA . THR A 1 157 ? 4.445 0.578 -18.578 1.00 95.44 157 THR A CA 1
ATOM 1319 C C . THR A 1 157 ? 3.582 -0.676 -18.451 1.00 95.44 157 THR A C 1
ATOM 1321 O O . THR A 1 157 ? 3.532 -1.273 -17.376 1.00 95.44 157 THR A O 1
ATOM 1324 N N . ASN A 1 158 ? 2.970 -1.129 -19.548 1.00 93.69 158 ASN A N 1
ATOM 1325 C CA . ASN A 1 158 ? 2.181 -2.361 -19.569 1.00 93.69 158 ASN A CA 1
ATOM 1326 C C . ASN A 1 158 ? 3.029 -3.593 -19.215 1.00 93.69 158 ASN A C 1
ATOM 1328 O O . ASN A 1 158 ? 2.577 -4.465 -18.470 1.00 93.69 158 ASN A O 1
ATOM 1332 N N . TYR A 1 159 ? 4.272 -3.658 -19.700 1.00 91.44 159 TYR A N 1
ATOM 1333 C CA . TYR A 1 159 ? 5.199 -4.737 -19.345 1.00 91.44 159 TYR A CA 1
ATOM 1334 C C . TYR A 1 159 ? 5.628 -4.689 -17.881 1.00 91.44 159 TYR A C 1
ATOM 1336 O O . TYR A 1 159 ? 5.597 -5.712 -17.198 1.00 91.44 159 TYR A O 1
ATOM 1344 N N . LEU A 1 160 ? 5.960 -3.508 -17.362 1.00 93.62 160 LEU A N 1
ATOM 1345 C CA . LEU A 1 160 ? 6.310 -3.332 -15.954 1.00 93.62 160 LEU A CA 1
ATOM 1346 C C . LEU A 1 160 ? 5.148 -3.702 -15.026 1.00 93.62 160 LEU A C 1
ATOM 1348 O O . LEU A 1 160 ? 5.376 -4.334 -13.995 1.00 93.62 160 LEU A O 1
ATOM 1352 N N . GLN A 1 161 ? 3.912 -3.370 -15.404 1.00 93.69 161 GLN A N 1
ATOM 1353 C CA . GLN A 1 161 ? 2.720 -3.775 -14.665 1.00 93.69 161 GLN A CA 1
ATOM 1354 C C . GLN A 1 161 ? 2.563 -5.302 -14.637 1.00 93.69 161 GLN A C 1
ATOM 1356 O O . GLN A 1 161 ? 2.451 -5.879 -13.555 1.00 93.69 161 GLN A O 1
ATOM 1361 N N . ARG A 1 162 ? 2.619 -5.975 -15.795 1.00 92.50 162 ARG A N 1
ATOM 1362 C CA . ARG A 1 162 ? 2.532 -7.448 -15.883 1.00 92.50 162 ARG A CA 1
ATOM 1363 C C . ARG A 1 162 ? 3.634 -8.146 -15.086 1.00 92.50 162 ARG A C 1
ATOM 1365 O O . ARG A 1 162 ? 3.397 -9.153 -14.413 1.00 92.50 162 ARG A O 1
ATOM 1372 N N . THR A 1 163 ? 4.844 -7.599 -15.138 1.00 91.75 163 THR A N 1
ATOM 1373 C CA . THR A 1 163 ? 5.984 -8.087 -14.363 1.00 91.75 163 THR A CA 1
ATOM 1374 C C . THR A 1 163 ? 5.738 -7.916 -12.859 1.00 91.75 163 THR A C 1
ATOM 1376 O O . THR A 1 163 ? 5.935 -8.860 -12.094 1.00 91.75 163 THR A O 1
ATOM 1379 N N . MET A 1 164 ? 5.238 -6.757 -12.418 1.00 92.56 164 MET A N 1
ATOM 1380 C CA . MET A 1 164 ? 4.881 -6.519 -11.014 1.00 92.56 164 MET A CA 1
ATOM 1381 C C . MET A 1 164 ? 3.795 -7.491 -10.527 1.00 92.56 164 MET A C 1
ATOM 1383 O O . MET A 1 164 ? 3.942 -8.082 -9.460 1.00 92.56 164 MET A O 1
ATOM 1387 N N . GLU A 1 165 ? 2.743 -7.719 -11.318 1.00 91.06 165 GLU A N 1
ATOM 1388 C CA . GLU A 1 165 ? 1.694 -8.713 -11.027 1.00 91.06 165 GLU A CA 1
ATOM 1389 C C . GLU A 1 165 ? 2.265 -10.135 -10.921 1.00 91.06 165 GLU A C 1
ATOM 1391 O O . GLU A 1 165 ? 1.831 -10.943 -10.096 1.00 91.06 165 GLU A O 1
ATOM 1396 N N . SER A 1 166 ? 3.290 -10.442 -11.716 1.00 88.50 166 SER A N 1
ATOM 1397 C CA . SER A 1 166 ? 3.951 -11.743 -11.682 1.00 88.50 166 SER A CA 1
ATOM 1398 C C . SER A 1 166 ? 4.829 -11.943 -10.446 1.00 88.50 166 SER A C 1
ATOM 1400 O O . SER A 1 166 ? 4.896 -13.069 -9.941 1.00 88.50 166 SER A O 1
ATOM 1402 N N . ILE A 1 167 ? 5.460 -10.877 -9.950 1.00 87.00 167 ILE A N 1
ATOM 1403 C CA . ILE A 1 167 ? 6.411 -10.904 -8.829 1.00 87.00 167 ILE A CA 1
ATOM 1404 C C . ILE A 1 167 ? 5.737 -10.678 -7.473 1.00 87.00 167 ILE A C 1
ATOM 1406 O O . ILE A 1 167 ? 6.236 -11.173 -6.466 1.00 87.00 167 ILE A O 1
ATOM 1410 N N . GLU A 1 168 ? 4.584 -10.012 -7.409 1.00 87.50 168 GLU A N 1
ATOM 1411 C CA . GLU A 1 168 ? 3.842 -9.779 -6.158 1.00 87.50 168 GLU A CA 1
ATOM 1412 C C . GLU A 1 168 ? 3.622 -11.061 -5.313 1.00 87.50 168 GLU A C 1
ATOM 1414 O O . GLU A 1 168 ? 3.824 -11.017 -4.099 1.00 87.50 168 GLU A O 1
ATOM 1419 N N . PRO A 1 169 ? 3.307 -12.244 -5.877 1.00 87.38 169 PRO A N 1
ATOM 1420 C CA . PRO A 1 169 ? 3.229 -13.471 -5.081 1.00 87.38 169 PRO A CA 1
ATOM 1421 C C . PRO A 1 169 ? 4.573 -13.919 -4.485 1.00 87.38 169 PRO A C 1
ATOM 1423 O O . PRO A 1 169 ? 4.593 -14.479 -3.388 1.00 87.38 169 PRO A O 1
ATOM 1426 N N . ILE A 1 170 ? 5.689 -13.694 -5.189 1.00 86.12 170 ILE A N 1
ATOM 1427 C CA . ILE A 1 170 ? 7.048 -13.984 -4.696 1.00 86.12 170 ILE A CA 1
ATOM 1428 C C . ILE A 1 170 ? 7.361 -13.041 -3.535 1.00 86.12 170 ILE A C 1
ATOM 1430 O O . ILE A 1 170 ? 7.789 -13.485 -2.470 1.00 86.12 170 ILE A O 1
ATOM 1434 N N . LEU A 1 171 ? 7.065 -11.759 -3.735 1.00 83.44 171 LEU A N 1
ATOM 1435 C CA . LEU A 1 171 ? 7.202 -10.703 -2.749 1.00 83.44 171 LEU A CA 1
ATOM 1436 C C . LEU A 1 171 ? 6.511 -11.073 -1.426 1.00 83.44 171 LEU A C 1
ATOM 1438 O O . LEU A 1 171 ? 7.149 -11.105 -0.380 1.00 83.44 171 LEU A O 1
ATOM 1442 N N . ILE A 1 172 ? 5.222 -11.418 -1.482 1.00 83.06 172 ILE A N 1
ATOM 1443 C CA . ILE A 1 172 ? 4.400 -11.692 -0.294 1.00 83.06 172 ILE A CA 1
ATOM 1444 C C . ILE A 1 172 ? 4.821 -12.997 0.404 1.00 83.06 172 ILE A C 1
ATOM 1446 O O . ILE A 1 172 ? 4.909 -13.056 1.633 1.00 83.06 172 ILE A O 1
ATOM 1450 N N . ASN A 1 173 ? 5.091 -14.058 -0.363 1.00 83.19 173 ASN A N 1
ATOM 1451 C CA . ASN A 1 173 ? 5.226 -15.403 0.203 1.00 83.19 173 ASN A CA 1
ATOM 1452 C C . ASN A 1 173 ? 6.676 -15.837 0.456 1.00 83.19 173 ASN A C 1
ATOM 1454 O O . ASN A 1 173 ? 6.928 -16.663 1.343 1.00 83.19 173 ASN A O 1
ATOM 1458 N N . LYS A 1 174 ? 7.636 -15.333 -0.328 1.00 81.00 174 LYS A N 1
ATOM 1459 C CA . LYS A 1 174 ? 9.002 -15.876 -0.389 1.00 81.00 174 LYS A CA 1
ATOM 1460 C C . LYS A 1 174 ? 10.052 -14.939 0.204 1.00 81.00 174 LYS A C 1
ATOM 1462 O O . LYS A 1 174 ? 10.930 -15.445 0.898 1.00 81.00 174 LYS A O 1
ATOM 1467 N N . CYS A 1 175 ? 9.916 -13.627 0.024 1.00 78.50 175 CYS A N 1
ATOM 1468 C CA . CYS A 1 175 ? 10.921 -12.632 0.406 1.00 78.50 175 CYS A CA 1
ATOM 1469 C C . CYS A 1 175 ? 11.042 -12.374 1.923 1.00 78.50 175 CYS A C 1
ATOM 1471 O O . CYS A 1 175 ? 10.052 -12.257 2.650 1.00 78.50 175 CYS A O 1
ATOM 1473 N N . ALA A 1 176 ? 12.282 -12.199 2.386 1.00 73.38 176 ALA A N 1
ATOM 1474 C CA . ALA A 1 176 ? 12.629 -11.751 3.733 1.00 73.38 176 ALA A CA 1
ATOM 1475 C C . ALA A 1 176 ? 12.259 -10.285 4.000 1.00 73.38 176 ALA A C 1
ATOM 1477 O O . ALA A 1 176 ? 11.983 -9.924 5.144 1.00 73.38 176 ALA A O 1
ATOM 1478 N N . LEU A 1 177 ? 12.165 -9.453 2.954 1.00 72.81 177 LEU A N 1
ATOM 1479 C CA . LEU A 1 177 ? 11.641 -8.076 3.030 1.00 72.81 177 LEU A CA 1
ATOM 1480 C C . LEU A 1 177 ? 10.218 -7.991 3.641 1.00 72.81 177 LEU A C 1
ATOM 1482 O O . LEU A 1 177 ? 9.794 -6.928 4.097 1.00 72.81 177 LEU A O 1
ATOM 1486 N N . PHE A 1 178 ? 9.496 -9.118 3.665 1.00 69.06 178 PHE A N 1
ATOM 1487 C CA . PHE A 1 178 ? 8.106 -9.256 4.120 1.00 69.06 178 PHE A CA 1
ATOM 1488 C C . PHE A 1 178 ? 7.989 -10.146 5.358 1.00 69.06 178 PHE A C 1
ATOM 1490 O O . PHE A 1 178 ? 6.967 -10.122 6.043 1.00 69.06 178 PHE A O 1
ATOM 1497 N N . GLN A 1 179 ? 9.024 -10.941 5.638 1.00 69.25 179 GLN A N 1
ATOM 1498 C CA . GLN A 1 179 ? 9.047 -11.965 6.674 1.00 69.25 179 GLN A CA 1
ATOM 1499 C C . GLN A 1 179 ? 10.406 -11.926 7.385 1.00 69.25 179 GLN A C 1
ATOM 1501 O O . GLN A 1 179 ? 11.314 -12.674 7.028 1.00 69.25 179 GLN A O 1
ATOM 1506 N N . ARG A 1 180 ? 10.544 -11.098 8.433 1.00 62.06 180 ARG A N 1
ATOM 1507 C CA . ARG A 1 180 ? 11.807 -10.879 9.187 1.00 62.06 180 ARG A CA 1
ATOM 1508 C C . ARG A 1 180 ? 12.550 -12.141 9.639 1.00 62.06 180 ARG A C 1
ATOM 1510 O O . ARG A 1 180 ? 13.742 -12.081 9.908 1.00 62.06 180 ARG A O 1
ATOM 1517 N N . LYS A 1 181 ? 11.854 -13.273 9.777 1.00 64.56 181 LYS A N 1
ATOM 1518 C CA . LYS A 1 181 ? 12.449 -14.552 10.199 1.00 64.56 181 LYS A CA 1
ATOM 1519 C C . LYS A 1 181 ? 13.225 -15.261 9.085 1.00 64.56 181 LYS A C 1
ATOM 1521 O O . LYS A 1 181 ? 13.863 -16.273 9.364 1.00 64.56 181 LYS A O 1
ATOM 1526 N N . LYS A 1 182 ? 13.138 -14.786 7.840 1.00 69.06 182 LYS A N 1
ATOM 1527 C CA . LYS A 1 182 ? 13.854 -15.362 6.703 1.00 69.06 182 LYS A CA 1
ATOM 1528 C C . LYS A 1 182 ? 15.168 -14.617 6.451 1.00 69.06 182 LYS A C 1
ATOM 1530 O O . LYS A 1 182 ? 15.195 -13.393 6.566 1.00 69.06 182 LYS A O 1
ATOM 1535 N N . PRO A 1 183 ? 16.248 -15.332 6.098 1.00 75.69 183 PRO A N 1
ATOM 1536 C CA . PRO A 1 183 ? 17.464 -14.695 5.619 1.00 75.69 183 PRO A CA 1
ATOM 1537 C C . PRO A 1 183 ? 17.212 -14.037 4.260 1.00 75.69 183 PRO A C 1
ATOM 1539 O O . PRO A 1 183 ? 16.374 -14.502 3.485 1.00 75.69 183 PRO A O 1
ATOM 1542 N N . PHE A 1 184 ? 17.960 -12.973 3.973 1.00 81.56 184 PHE A N 1
ATOM 1543 C CA . PHE A 1 184 ? 17.951 -12.338 2.660 1.00 81.56 184 PHE A CA 1
ATOM 1544 C C . PHE A 1 184 ? 18.340 -13.351 1.579 1.00 81.56 184 PHE A C 1
ATOM 1546 O O . PHE A 1 184 ? 19.297 -14.111 1.739 1.00 81.56 184 PHE A O 1
ATOM 1553 N N . SER A 1 185 ? 17.574 -13.360 0.499 1.00 86.00 185 SER A N 1
ATOM 1554 C CA . SER A 1 185 ? 17.573 -14.414 -0.507 1.00 86.00 185 SER A CA 1
ATOM 1555 C C . SER A 1 185 ? 17.691 -13.826 -1.919 1.00 86.00 185 SER A C 1
ATOM 1557 O O . SER A 1 185 ? 17.504 -12.629 -2.148 1.00 86.00 185 SER A O 1
ATOM 1559 N N . ASN A 1 186 ? 17.977 -14.668 -2.902 1.00 87.38 186 ASN A N 1
ATOM 1560 C CA . ASN A 1 186 ? 17.945 -14.320 -4.319 1.00 87.38 186 ASN A CA 1
ATOM 1561 C C . ASN A 1 186 ? 16.518 -13.924 -4.771 1.00 87.38 186 ASN A C 1
ATOM 1563 O O . ASN A 1 186 ? 16.383 -13.147 -5.720 1.00 87.38 186 ASN A O 1
ATOM 1567 N N . TRP A 1 187 ? 15.451 -14.329 -4.058 1.00 89.19 187 TRP A N 1
ATOM 1568 C CA . TRP A 1 187 ? 14.107 -13.758 -4.258 1.00 89.19 187 TRP A CA 1
ATOM 1569 C C . TRP A 1 187 ? 14.058 -12.273 -3.896 1.00 89.19 187 TRP A C 1
ATOM 1571 O O . TRP A 1 187 ? 13.499 -11.476 -4.648 1.00 89.19 187 TRP A O 1
ATOM 1581 N N . ASP A 1 188 ? 14.657 -11.889 -2.763 1.00 88.31 188 ASP A N 1
ATOM 1582 C CA . ASP A 1 188 ? 14.724 -10.487 -2.339 1.00 88.31 188 ASP A CA 1
ATOM 1583 C C . ASP A 1 188 ? 15.508 -9.646 -3.350 1.00 88.31 188 ASP A C 1
ATOM 1585 O O . ASP A 1 188 ? 15.056 -8.569 -3.734 1.00 88.31 188 ASP A O 1
ATOM 1589 N N . GLN A 1 189 ? 16.638 -10.162 -3.844 1.00 87.81 189 GLN A N 1
ATOM 1590 C CA . GLN A 1 189 ? 17.405 -9.500 -4.904 1.00 87.81 189 GLN A CA 1
ATOM 1591 C C . GLN A 1 189 ? 16.588 -9.337 -6.191 1.00 87.81 189 GLN A C 1
ATOM 1593 O O . GLN A 1 189 ? 16.570 -8.250 -6.762 1.00 87.81 189 GLN A O 1
ATOM 1598 N N . SER A 1 190 ? 15.877 -10.386 -6.620 1.00 90.56 190 SER A N 1
ATOM 1599 C CA . SER A 1 190 ? 15.033 -10.356 -7.825 1.00 90.56 190 SER A CA 1
ATOM 1600 C C . SER A 1 190 ? 13.974 -9.258 -7.741 1.00 90.56 190 SER A C 1
ATOM 1602 O O . SER A 1 190 ? 13.808 -8.464 -8.666 1.00 90.56 190 SER A O 1
ATOM 1604 N N . VAL A 1 191 ? 13.286 -9.182 -6.599 1.00 90.62 191 VAL A N 1
ATOM 1605 C CA . VAL A 1 191 ? 12.307 -8.131 -6.315 1.00 90.62 191 VAL A CA 1
ATOM 1606 C C . VAL A 1 191 ? 12.960 -6.755 -6.362 1.00 90.62 191 VAL A C 1
ATOM 1608 O O . VAL A 1 191 ? 12.444 -5.864 -7.031 1.00 90.62 191 VAL A O 1
ATOM 1611 N N . LEU A 1 192 ? 14.070 -6.558 -5.647 1.00 90.69 192 LEU A N 1
ATOM 1612 C CA . LEU A 1 192 ? 14.714 -5.247 -5.546 1.00 90.69 192 LEU A CA 1
ATOM 1613 C C . LEU A 1 192 ? 15.191 -4.738 -6.907 1.00 90.69 192 LEU A C 1
ATOM 1615 O O . LEU A 1 192 ? 15.026 -3.551 -7.183 1.00 90.69 192 LEU A O 1
ATOM 1619 N N . LEU A 1 193 ? 15.716 -5.620 -7.761 1.00 90.94 193 LEU A N 1
ATOM 1620 C CA . LEU A 1 193 ? 16.108 -5.287 -9.132 1.00 90.94 193 LEU A CA 1
ATOM 1621 C C . LEU A 1 193 ? 14.912 -4.792 -9.948 1.00 90.94 193 LEU A C 1
ATOM 1623 O O . LEU A 1 193 ? 14.955 -3.702 -10.519 1.00 90.94 193 LEU A O 1
ATOM 1627 N N . VAL A 1 194 ? 13.809 -5.543 -9.945 1.00 92.50 194 VAL A N 1
ATOM 1628 C CA . VAL A 1 194 ? 12.626 -5.177 -10.730 1.00 92.50 194 VAL A CA 1
ATOM 1629 C C . VAL A 1 194 ? 11.956 -3.909 -10.209 1.00 92.50 194 VAL A C 1
ATOM 1631 O O . VAL A 1 194 ? 11.616 -3.022 -10.993 1.00 92.50 194 VAL A O 1
ATOM 1634 N N . VAL A 1 195 ? 11.786 -3.785 -8.892 1.00 93.94 195 VAL A N 1
ATOM 1635 C CA . VAL A 1 195 ? 11.222 -2.571 -8.289 1.00 93.94 195 VAL A CA 1
ATOM 1636 C C . VAL A 1 195 ? 12.137 -1.375 -8.553 1.00 93.94 195 VAL A C 1
ATOM 1638 O O . VAL A 1 195 ? 11.644 -0.297 -8.879 1.00 93.94 195 VAL A O 1
ATOM 1641 N N . GLY A 1 196 ? 13.457 -1.565 -8.480 1.00 93.12 196 GLY A N 1
ATOM 1642 C CA . GLY A 1 196 ? 14.445 -0.551 -8.836 1.00 93.12 196 GLY A CA 1
ATOM 1643 C C . GLY A 1 196 ? 14.274 -0.049 -10.269 1.00 93.12 196 GLY A C 1
ATOM 1644 O O . GLY A 1 196 ? 14.201 1.160 -10.464 1.00 93.12 196 GLY A O 1
ATOM 1645 N N . CYS A 1 197 ? 14.081 -0.954 -11.235 1.00 92.94 197 CYS A N 1
ATOM 1646 C CA . CYS A 1 197 ? 13.834 -0.595 -12.638 1.00 92.94 197 CYS A CA 1
ATOM 1647 C C . CYS A 1 197 ? 12.548 0.210 -12.824 1.00 92.94 197 CYS A C 1
ATOM 1649 O O . CYS A 1 197 ? 12.516 1.166 -13.593 1.00 92.94 197 CYS A O 1
ATOM 1651 N N . ILE A 1 198 ? 11.479 -0.158 -12.114 1.00 95.50 198 ILE A N 1
ATOM 1652 C CA . ILE A 1 198 ? 10.213 0.581 -12.171 1.00 95.50 198 ILE A CA 1
ATOM 1653 C C . ILE A 1 198 ? 10.401 1.993 -11.617 1.00 95.50 198 ILE A C 1
ATOM 1655 O O . ILE A 1 198 ? 9.860 2.944 -12.179 1.00 95.50 198 ILE A O 1
ATOM 1659 N N . LEU A 1 199 ? 11.175 2.151 -10.542 1.00 96.00 199 LEU A N 1
ATOM 1660 C CA . LEU A 1 199 ? 11.475 3.460 -9.966 1.00 96.00 199 LEU A CA 1
ATOM 1661 C C . LEU A 1 199 ? 12.400 4.297 -10.860 1.00 96.00 199 LEU A C 1
ATOM 1663 O O . LEU A 1 199 ? 12.137 5.488 -11.003 1.00 96.00 199 LEU A O 1
ATOM 1667 N N . ASP A 1 200 ? 13.415 3.694 -11.492 1.00 93.94 200 ASP A N 1
ATOM 1668 C CA . ASP A 1 200 ? 14.254 4.357 -12.507 1.00 93.94 200 ASP A CA 1
ATOM 1669 C C . ASP A 1 200 ? 13.374 4.858 -13.664 1.00 93.94 200 ASP A C 1
ATOM 1671 O O . ASP A 1 200 ? 13.402 6.035 -14.021 1.00 93.94 200 ASP A O 1
ATOM 1675 N N . PHE A 1 201 ? 12.495 3.997 -14.188 1.00 95.00 201 PHE A N 1
ATOM 1676 C CA . PHE A 1 201 ? 11.579 4.369 -15.263 1.00 95.00 201 PHE A CA 1
ATOM 1677 C C . PHE A 1 201 ? 10.577 5.453 -14.842 1.00 95.00 201 PHE A C 1
ATOM 1679 O O . PHE A 1 201 ? 10.306 6.382 -15.599 1.00 95.00 201 PHE A O 1
ATOM 1686 N N . THR A 1 202 ? 10.054 5.381 -13.617 1.00 95.88 202 THR A N 1
ATOM 1687 C CA . THR A 1 202 ? 9.164 6.411 -13.055 1.00 95.88 202 THR A CA 1
ATOM 1688 C C . THR A 1 202 ? 9.865 7.768 -12.995 1.00 95.88 202 THR A C 1
ATOM 1690 O O . THR A 1 202 ? 9.290 8.792 -13.373 1.00 95.88 202 THR A O 1
ATOM 1693 N N . GLU A 1 203 ? 11.116 7.783 -12.532 1.00 95.06 203 GLU A N 1
ATOM 1694 C CA . GLU A 1 203 ? 11.940 8.986 -12.476 1.00 95.06 203 GLU A CA 1
ATOM 1695 C C . GLU A 1 203 ? 12.204 9.548 -13.871 1.00 95.06 203 GLU A C 1
ATOM 1697 O O . GLU A 1 203 ? 12.044 10.752 -14.078 1.00 95.06 203 GLU A O 1
ATOM 1702 N N . PHE A 1 204 ? 12.530 8.693 -14.841 1.00 92.81 204 PHE A N 1
ATOM 1703 C CA . PHE A 1 204 ? 12.704 9.091 -16.233 1.00 92.81 204 PHE A CA 1
ATOM 1704 C C . PHE A 1 204 ? 11.438 9.726 -16.818 1.00 92.81 204 PHE A C 1
ATOM 1706 O O . PHE A 1 204 ? 11.494 10.827 -17.375 1.00 92.81 204 PHE A O 1
ATOM 1713 N N . VAL A 1 205 ? 10.282 9.070 -16.659 1.00 93.25 205 VAL A N 1
ATOM 1714 C CA . VAL A 1 205 ? 8.997 9.579 -17.157 1.00 93.25 205 VAL A CA 1
ATOM 1715 C C . VAL A 1 205 ? 8.767 10.994 -16.635 1.00 93.25 205 VAL A C 1
ATOM 1717 O O . VAL A 1 205 ? 8.437 11.892 -17.409 1.00 93.25 205 VAL A O 1
ATOM 1720 N N . HIS A 1 206 ? 9.000 11.231 -15.345 1.00 93.12 206 HIS A N 1
ATOM 1721 C CA . HIS A 1 206 ? 8.804 12.553 -14.768 1.00 93.12 206 HIS A CA 1
ATOM 1722 C C . HIS A 1 206 ? 9.872 13.590 -15.142 1.00 93.12 206 HIS A C 1
ATOM 1724 O O . HIS A 1 206 ? 9.508 14.746 -15.356 1.00 93.12 206 HIS A O 1
ATOM 1730 N N . SER A 1 207 ? 11.153 13.216 -15.185 1.00 91.25 207 SER A N 1
ATOM 1731 C CA . SER A 1 207 ? 12.272 14.157 -15.368 1.00 91.25 207 SER A CA 1
ATOM 1732 C C . SER A 1 207 ? 12.547 14.513 -16.824 1.00 91.25 207 SER A C 1
ATOM 1734 O O . SER A 1 207 ? 12.843 15.668 -17.122 1.00 91.25 207 SER A O 1
ATOM 1736 N N . ALA A 1 208 ? 12.470 13.536 -17.726 1.00 89.38 208 ALA A N 1
ATOM 1737 C CA . ALA A 1 208 ? 12.904 13.694 -19.109 1.00 89.38 208 ALA A CA 1
ATOM 1738 C C . ALA A 1 208 ? 11.734 13.905 -20.071 1.00 89.38 208 ALA A C 1
ATOM 1740 O O . ALA A 1 208 ? 11.867 14.621 -21.064 1.00 89.38 208 ALA A O 1
ATOM 1741 N N . THR A 1 209 ? 10.575 13.303 -19.783 1.00 89.62 209 THR A N 1
ATOM 1742 C CA . THR A 1 209 ? 9.455 13.299 -20.736 1.00 89.62 209 THR A CA 1
ATOM 1743 C C . THR A 1 209 ? 8.405 14.373 -20.462 1.00 89.62 209 THR A C 1
ATOM 1745 O O . THR A 1 209 ? 7.567 14.625 -21.325 1.00 89.62 209 THR A O 1
ATOM 1748 N N . VAL A 1 210 ? 8.443 15.039 -19.302 1.00 90.50 210 VAL A N 1
ATOM 1749 C CA . VAL A 1 210 ? 7.483 16.085 -18.917 1.00 90.50 210 VAL A CA 1
ATOM 1750 C C . VAL A 1 210 ? 8.197 17.428 -18.779 1.00 90.50 210 VAL A C 1
ATOM 1752 O O . VAL A 1 210 ? 9.085 17.586 -17.950 1.00 90.50 210 VAL A O 1
ATOM 1755 N N . SER A 1 211 ? 7.776 18.425 -19.559 1.00 89.25 211 SER A N 1
ATOM 1756 C CA . SER A 1 211 ? 8.387 19.762 -19.557 1.00 89.25 211 SER A CA 1
ATOM 1757 C C . SER A 1 211 ? 7.806 20.683 -18.477 1.00 89.25 211 SER A C 1
ATOM 1759 O O . SER A 1 211 ? 8.479 21.578 -17.964 1.00 89.25 211 SER A O 1
ATOM 1761 N N . GLN A 1 212 ? 6.535 20.485 -18.117 1.00 90.25 212 GLN A N 1
ATOM 1762 C CA . GLN A 1 212 ? 5.851 21.305 -17.123 1.00 90.25 212 GLN A CA 1
ATOM 1763 C C . GLN A 1 212 ? 6.351 21.015 -15.700 1.00 90.25 212 GLN A C 1
ATOM 1765 O O . GLN A 1 212 ? 6.513 19.866 -15.309 1.00 90.25 212 GLN A O 1
ATOM 1770 N N . SER A 1 213 ? 6.497 22.048 -14.865 1.00 92.31 213 SER A N 1
ATOM 1771 C CA . SER A 1 213 ? 6.784 21.895 -13.424 1.00 92.31 213 SER A CA 1
ATOM 1772 C C . SER A 1 213 ? 5.741 21.012 -12.714 1.00 92.31 213 SER A C 1
ATOM 1774 O O . SER A 1 213 ? 4.558 21.149 -13.046 1.00 92.31 213 SER A O 1
ATOM 1776 N N . PRO A 1 214 ? 6.120 20.149 -11.743 1.00 92.00 214 PRO A N 1
ATOM 1777 C CA . PRO A 1 214 ? 5.203 19.387 -10.877 1.00 92.00 214 PRO A CA 1
ATOM 1778 C C . PRO A 1 214 ? 4.012 20.202 -10.365 1.00 92.00 214 PRO A C 1
ATOM 1780 O O . PRO A 1 214 ? 2.865 19.801 -10.555 1.00 92.00 214 PRO A O 1
ATOM 1783 N N . SER A 1 215 ? 4.276 21.411 -9.869 1.00 91.44 215 SER A N 1
ATOM 1784 C CA . SER A 1 215 ? 3.276 22.352 -9.347 1.00 91.44 215 SER A CA 1
ATOM 1785 C C . SER A 1 215 ? 2.174 22.782 -10.321 1.00 91.44 215 SER A C 1
ATOM 1787 O O . SER A 1 215 ? 1.129 23.258 -9.882 1.00 91.44 215 SER A O 1
ATOM 1789 N N . LYS A 1 216 ? 2.372 22.632 -11.638 1.00 91.69 216 LYS A N 1
ATOM 1790 C CA . LYS A 1 216 ? 1.349 22.954 -12.650 1.00 91.69 216 LYS A CA 1
ATOM 1791 C C . LYS A 1 216 ? 0.331 21.832 -12.847 1.00 91.69 216 LYS A C 1
ATOM 1793 O O . LYS A 1 216 ? -0.689 22.050 -13.497 1.00 91.69 216 LYS A O 1
ATOM 1798 N N . PHE A 1 217 ? 0.601 20.636 -12.324 1.00 92.56 217 PHE A N 1
ATOM 1799 C CA . PHE A 1 217 ? -0.319 19.517 -12.441 1.00 92.56 217 PHE A CA 1
ATOM 1800 C C . PHE A 1 217 ? -1.530 19.736 -11.532 1.00 92.56 217 PHE A C 1
ATOM 1802 O O . PHE A 1 217 ? -1.400 19.838 -10.311 1.00 92.56 217 PHE A O 1
ATOM 1809 N N . ARG A 1 218 ? -2.714 19.817 -12.137 1.00 92.62 218 ARG A N 1
ATOM 1810 C CA . ARG A 1 218 ? -3.969 20.028 -11.418 1.00 92.62 218 ARG A CA 1
ATOM 1811 C C . ARG A 1 218 ? -4.528 18.709 -10.886 1.00 92.62 218 ARG A C 1
ATOM 1813 O O . ARG A 1 218 ? -4.291 17.649 -11.453 1.00 92.62 218 ARG A O 1
ATOM 1820 N N . THR A 1 219 ? -5.291 18.778 -9.802 1.00 90.94 219 THR A N 1
ATOM 1821 C CA . THR A 1 219 ? -5.940 17.612 -9.179 1.00 90.94 219 THR A CA 1
ATOM 1822 C C . THR A 1 219 ? -7.424 17.499 -9.525 1.00 90.94 219 THR A C 1
ATOM 1824 O O . THR A 1 219 ? -8.071 16.543 -9.118 1.00 90.94 219 THR A O 1
ATOM 1827 N N . ASP A 1 220 ? -7.969 18.446 -10.290 1.00 91.12 220 ASP A N 1
ATOM 1828 C CA . ASP A 1 220 ? -9.371 18.485 -10.716 1.00 91.12 220 ASP A CA 1
ATOM 1829 C C . ASP A 1 220 ? -9.587 17.965 -12.145 1.00 91.12 220 ASP A C 1
ATOM 1831 O O . ASP A 1 220 ? -10.644 18.185 -12.736 1.00 91.12 220 ASP A O 1
ATOM 1835 N N . TYR A 1 221 ? -8.595 17.263 -12.703 1.00 90.94 221 TYR A N 1
ATOM 1836 C CA . TYR A 1 221 ? -8.754 16.556 -13.969 1.00 90.94 221 TYR A CA 1
ATOM 1837 C C . TYR A 1 221 ? -9.797 15.449 -13.832 1.00 90.94 221 TYR A C 1
ATOM 1839 O O . TYR A 1 221 ? -9.806 14.692 -12.860 1.00 90.94 221 TYR A O 1
ATOM 1847 N N . ASP A 1 222 ? -10.687 15.370 -14.808 1.00 88.06 222 ASP A N 1
ATOM 1848 C CA . ASP A 1 222 ? -11.776 14.402 -14.886 1.00 88.06 222 ASP A CA 1
ATOM 1849 C C . ASP A 1 222 ? -11.569 13.381 -16.006 1.00 88.06 222 ASP A C 1
ATOM 1851 O O . ASP A 1 222 ? -11.905 12.213 -15.825 1.00 88.06 222 ASP A O 1
ATOM 1855 N N . ASP A 1 223 ? -10.938 13.788 -17.109 1.00 89.00 223 ASP A N 1
ATOM 1856 C CA . ASP A 1 223 ? -10.502 12.890 -18.177 1.00 89.00 223 ASP A CA 1
ATOM 1857 C C . ASP A 1 223 ? -9.051 13.168 -18.605 1.00 89.00 223 ASP A C 1
ATOM 1859 O O . ASP A 1 223 ? -8.759 14.022 -19.444 1.00 89.00 223 ASP A O 1
ATOM 1863 N N . ILE A 1 224 ? -8.122 12.381 -18.053 1.00 92.00 224 ILE A N 1
ATOM 1864 C CA . ILE A 1 224 ? -6.689 12.426 -18.390 1.00 92.00 224 ILE A CA 1
ATOM 1865 C C . ILE A 1 224 ? -6.443 12.245 -19.895 1.00 92.00 224 ILE A C 1
ATOM 1867 O O . ILE A 1 224 ? -5.518 12.840 -20.452 1.00 92.00 224 ILE A O 1
ATOM 1871 N N . GLY A 1 225 ? -7.271 11.444 -20.565 1.00 88.44 225 GLY A N 1
ATOM 1872 C CA . GLY A 1 225 ? -7.104 11.090 -21.966 1.00 88.44 225 GLY A CA 1
ATOM 1873 C C . GLY A 1 225 ? -7.349 12.243 -22.943 1.00 88.44 225 GLY A C 1
ATOM 1874 O O . GLY A 1 225 ? -6.838 12.201 -24.066 1.00 88.44 225 GLY A O 1
ATOM 1875 N N . LEU A 1 226 ? -8.049 13.297 -22.516 1.00 89.88 226 LEU A N 1
ATOM 1876 C CA . LEU A 1 226 ? -8.338 14.485 -23.330 1.00 89.88 226 LEU A CA 1
ATOM 1877 C C . LEU A 1 226 ? -7.309 15.611 -23.167 1.00 89.88 226 LEU A C 1
ATOM 1879 O O . LEU A 1 226 ? -7.352 16.601 -23.902 1.00 89.88 226 LEU A O 1
ATOM 1883 N N . HIS A 1 227 ? -6.381 15.477 -22.222 1.00 90.94 227 HIS A N 1
ATOM 1884 C CA . HIS A 1 227 ? -5.375 16.496 -21.947 1.00 90.94 227 HIS A CA 1
ATOM 1885 C C . HIS A 1 227 ? -4.116 16.346 -22.811 1.00 90.94 227 HIS A C 1
ATOM 1887 O O . HIS A 1 227 ? -3.957 15.402 -23.589 1.00 90.94 227 HIS A O 1
ATOM 1893 N N . ASP A 1 228 ? -3.223 17.333 -22.707 1.00 90.75 228 ASP A N 1
ATOM 1894 C CA . ASP A 1 228 ? -1.971 17.346 -23.455 1.00 90.75 228 ASP A CA 1
ATOM 1895 C C . ASP A 1 228 ? -1.034 16.183 -23.066 1.00 90.75 228 ASP A C 1
ATOM 1897 O O . ASP A 1 228 ? -1.230 15.467 -22.078 1.00 90.75 228 ASP A O 1
ATOM 1901 N N . GLY A 1 229 ? 0.015 15.987 -23.868 1.00 89.69 229 GLY A N 1
ATOM 1902 C CA . GLY A 1 229 ? 0.975 14.912 -23.639 1.00 89.69 229 GLY A CA 1
ATOM 1903 C C . GLY A 1 229 ? 1.713 15.017 -22.301 1.00 89.69 229 GLY A C 1
ATOM 1904 O O . GLY A 1 229 ? 2.062 13.986 -21.733 1.00 89.69 229 GLY A O 1
ATOM 1905 N N . ASP A 1 230 ? 1.965 16.219 -21.773 1.00 92.00 230 ASP A N 1
ATOM 1906 C CA . ASP A 1 230 ? 2.656 16.400 -20.487 1.00 92.00 230 ASP A CA 1
ATOM 1907 C C . ASP A 1 230 ? 1.788 15.917 -19.325 1.00 92.00 230 ASP A C 1
ATOM 1909 O O . ASP A 1 230 ? 2.279 15.190 -18.459 1.00 92.00 230 ASP A O 1
ATOM 1913 N N . VAL A 1 231 ? 0.494 16.255 -19.332 1.00 94.25 231 VAL A N 1
ATOM 1914 C CA . VAL A 1 231 ? -0.473 15.781 -18.332 1.00 94.25 231 VAL A CA 1
ATOM 1915 C C . VAL A 1 231 ? -0.563 14.258 -18.363 1.00 94.25 231 VAL A C 1
ATOM 1917 O O . VAL A 1 231 ? -0.448 13.621 -17.314 1.00 94.25 231 VAL A O 1
ATOM 1920 N N . LYS A 1 232 ? -0.686 13.665 -19.557 1.00 94.69 232 LYS A N 1
ATOM 1921 C CA . LYS A 1 232 ? -0.728 12.205 -19.735 1.00 94.69 232 LYS A CA 1
ATOM 1922 C C . LYS A 1 232 ? 0.531 11.515 -19.208 1.00 94.69 232 LYS A C 1
ATOM 1924 O O . LYS A 1 232 ? 0.437 10.593 -18.404 1.00 94.69 232 LYS A O 1
ATOM 1929 N N . ARG A 1 233 ? 1.717 11.978 -19.612 1.00 94.44 233 ARG A N 1
ATOM 1930 C CA . ARG A 1 233 ? 3.002 11.401 -19.178 1.00 94.44 233 ARG A CA 1
ATOM 1931 C C . ARG A 1 233 ? 3.226 11.564 -17.677 1.00 94.44 233 ARG A C 1
ATOM 1933 O O . ARG A 1 233 ? 3.661 10.626 -17.017 1.00 94.44 233 ARG A O 1
ATOM 1940 N N . ARG A 1 234 ? 2.859 12.710 -17.093 1.00 95.38 234 ARG A N 1
ATOM 1941 C CA . ARG A 1 234 ? 2.917 12.890 -15.636 1.00 95.38 234 ARG A CA 1
ATOM 1942 C C . ARG A 1 234 ? 1.973 11.943 -14.903 1.00 95.38 234 ARG A C 1
ATOM 1944 O O . ARG A 1 234 ? 2.384 11.354 -13.907 1.00 95.38 234 ARG A O 1
ATOM 1951 N N . TYR A 1 235 ? 0.748 11.779 -15.397 1.00 96.94 235 TYR A N 1
ATOM 1952 C CA . TYR A 1 235 ? -0.197 10.819 -14.836 1.00 96.94 235 TYR A CA 1
ATOM 1953 C C . TYR A 1 235 ? 0.356 9.389 -14.873 1.00 96.94 235 TYR A C 1
ATOM 1955 O O . TYR A 1 235 ? 0.257 8.679 -13.879 1.00 96.94 235 TYR A O 1
ATOM 1963 N N . LEU A 1 236 ? 1.011 8.997 -15.970 1.00 96.88 236 LEU A N 1
ATOM 1964 C CA . LEU A 1 236 ? 1.667 7.694 -16.093 1.00 96.88 236 LEU A CA 1
ATOM 1965 C C . LEU A 1 236 ? 2.752 7.484 -15.020 1.00 96.88 236 LEU A C 1
ATOM 1967 O O . LEU A 1 236 ? 2.793 6.433 -14.386 1.00 96.88 236 LEU A O 1
ATOM 1971 N N . GLY A 1 237 ? 3.586 8.495 -14.754 1.00 96.88 237 GLY A N 1
ATOM 1972 C CA . GLY A 1 237 ? 4.565 8.444 -13.659 1.00 96.88 237 GLY A CA 1
ATOM 1973 C C . GLY A 1 237 ? 3.907 8.308 -12.277 1.00 96.88 237 GLY A C 1
ATOM 1974 O O . GLY A 1 237 ? 4.319 7.482 -11.462 1.00 96.88 237 GLY A O 1
ATOM 1975 N N . TYR A 1 238 ? 2.810 9.034 -12.036 1.00 97.81 238 TYR A N 1
ATOM 1976 C CA . TYR A 1 238 ? 2.019 8.896 -10.807 1.00 97.81 238 TYR A CA 1
ATOM 1977 C C . TYR A 1 238 ? 1.376 7.515 -10.668 1.00 97.81 238 TYR A C 1
ATOM 1979 O O . TYR A 1 238 ? 1.334 6.975 -9.563 1.00 97.81 238 TYR A O 1
ATOM 1987 N N . PHE A 1 239 ? 0.921 6.919 -11.769 1.00 98.00 239 PHE A N 1
ATOM 1988 C CA . PHE A 1 239 ? 0.421 5.550 -11.796 1.00 98.00 239 PHE A CA 1
ATOM 1989 C C . PHE A 1 239 ? 1.504 4.540 -11.405 1.00 98.00 239 PHE A C 1
ATOM 1991 O O . PHE A 1 239 ? 1.277 3.731 -10.506 1.00 98.00 239 PHE A O 1
ATOM 1998 N N . LEU A 1 240 ? 2.694 4.623 -12.005 1.00 97.81 240 LEU A N 1
ATOM 1999 C CA . LEU A 1 240 ? 3.809 3.728 -11.687 1.00 97.81 240 LEU A CA 1
ATOM 2000 C C . LEU A 1 240 ? 4.215 3.833 -10.211 1.00 97.81 240 LEU A C 1
ATOM 2002 O O . LEU A 1 240 ? 4.368 2.816 -9.531 1.00 97.81 240 LEU A O 1
ATOM 2006 N N . LEU A 1 241 ? 4.310 5.056 -9.680 1.00 97.62 241 LEU A N 1
ATOM 2007 C CA . LEU A 1 241 ? 4.630 5.265 -8.271 1.00 97.62 241 LEU A CA 1
ATOM 2008 C C . LEU A 1 241 ? 3.515 4.740 -7.353 1.00 97.62 241 LEU A C 1
ATOM 2010 O O . LEU A 1 241 ? 3.799 4.047 -6.374 1.00 97.62 241 LEU A O 1
ATOM 2014 N N . ASN A 1 242 ? 2.242 5.000 -7.679 1.00 98.00 242 ASN A N 1
ATOM 2015 C CA . ASN A 1 242 ? 1.091 4.461 -6.947 1.00 98.00 242 ASN A CA 1
ATOM 2016 C C . ASN A 1 242 ? 1.079 2.924 -6.943 1.00 98.00 242 ASN A C 1
ATOM 2018 O O . ASN A 1 242 ? 0.799 2.323 -5.903 1.00 98.00 242 ASN A O 1
ATOM 2022 N N . MET A 1 243 ? 1.437 2.294 -8.065 1.00 97.19 243 MET A N 1
ATOM 2023 C CA . MET A 1 243 ? 1.581 0.846 -8.186 1.00 97.19 243 MET A CA 1
ATOM 2024 C C . MET A 1 243 ? 2.676 0.315 -7.255 1.00 97.19 243 MET A C 1
ATOM 2026 O O . MET A 1 243 ? 2.424 -0.649 -6.535 1.00 97.19 243 MET A O 1
ATOM 2030 N N . VAL A 1 244 ? 3.854 0.952 -7.198 1.00 97.12 244 VAL A N 1
ATOM 2031 C CA . VAL A 1 244 ? 4.925 0.552 -6.264 1.00 97.12 244 VAL A CA 1
ATOM 2032 C C . VAL A 1 244 ? 4.473 0.703 -4.811 1.00 97.12 244 VAL A C 1
ATOM 2034 O O . VAL A 1 244 ? 4.672 -0.213 -4.010 1.00 97.12 244 VAL A O 1
ATOM 2037 N N . TYR A 1 245 ? 3.800 1.803 -4.462 1.00 97.19 245 TYR A N 1
ATOM 2038 C CA . TYR A 1 245 ? 3.244 1.974 -3.119 1.00 97.19 245 TYR A CA 1
ATOM 2039 C C . TYR A 1 245 ? 2.236 0.873 -2.771 1.00 97.19 245 TYR A C 1
ATOM 2041 O O . TYR A 1 245 ? 2.329 0.277 -1.702 1.00 97.19 245 TYR A O 1
ATOM 2049 N N . LYS A 1 246 ? 1.310 0.559 -3.682 1.00 94.31 246 LYS A N 1
ATOM 2050 C CA . LYS A 1 246 ? 0.280 -0.470 -3.486 1.00 94.31 246 LYS A CA 1
ATOM 2051 C C . LYS A 1 246 ? 0.862 -1.880 -3.381 1.00 94.31 246 LYS A C 1
ATOM 2053 O O . LYS A 1 246 ? 0.473 -2.646 -2.509 1.00 94.31 246 LYS A O 1
ATOM 2058 N N . LYS A 1 247 ? 1.724 -2.255 -4.322 1.00 93.00 247 LYS A N 1
ATOM 2059 C CA . LYS A 1 247 ? 2.164 -3.642 -4.507 1.00 93.00 247 LYS A CA 1
ATOM 2060 C C . LYS A 1 247 ? 3.356 -3.980 -3.627 1.00 93.00 247 LYS A C 1
ATOM 2062 O O . LYS A 1 247 ? 3.417 -5.079 -3.084 1.00 93.00 247 LYS A O 1
ATOM 2067 N N . VAL A 1 248 ? 4.257 -3.018 -3.432 1.00 93.88 248 VAL A N 1
ATOM 2068 C CA . VAL A 1 248 ? 5.516 -3.222 -2.716 1.00 93.88 248 VAL A CA 1
ATOM 2069 C C . VAL A 1 248 ? 5.444 -2.642 -1.314 1.00 93.88 248 VAL A C 1
ATOM 2071 O O . VAL A 1 248 ? 5.440 -3.396 -0.342 1.00 93.88 248 VAL A O 1
ATOM 2074 N N . ILE A 1 249 ? 5.341 -1.315 -1.196 1.00 94.38 249 ILE A N 1
ATOM 2075 C CA . ILE A 1 249 ? 5.488 -0.623 0.093 1.00 94.38 249 ILE A CA 1
ATOM 2076 C C . ILE A 1 249 ? 4.412 -1.053 1.086 1.00 94.38 249 ILE A C 1
ATOM 2078 O O . ILE A 1 249 ? 4.735 -1.371 2.231 1.00 94.38 249 ILE A O 1
ATOM 2082 N N . LEU A 1 250 ? 3.156 -1.148 0.645 1.00 92.31 250 LEU A N 1
ATOM 2083 C CA . LEU A 1 250 ? 2.025 -1.569 1.472 1.00 92.31 250 LEU A CA 1
ATOM 2084 C C . LEU A 1 250 ? 2.267 -2.926 2.140 1.00 92.31 250 LEU A C 1
ATOM 2086 O O . LEU A 1 250 ? 1.833 -3.142 3.270 1.00 92.31 250 LEU A O 1
ATOM 2090 N N . ASN A 1 251 ? 3.014 -3.811 1.487 1.00 90.44 251 ASN A N 1
ATOM 2091 C CA . ASN A 1 251 ? 3.270 -5.155 1.973 1.00 90.44 251 ASN A CA 1
ATOM 2092 C C . ASN A 1 251 ? 4.580 -5.252 2.802 1.00 90.44 251 ASN A C 1
ATOM 2094 O O . ASN A 1 251 ? 4.759 -6.255 3.479 1.00 90.44 251 ASN A O 1
ATOM 2098 N N . LEU A 1 252 ? 5.485 -4.258 2.814 1.00 90.69 252 LEU A N 1
ATOM 2099 C CA . LEU A 1 252 ? 6.766 -4.333 3.556 1.00 90.69 252 LEU A CA 1
ATOM 2100 C C . LEU A 1 252 ? 6.573 -4.416 5.085 1.00 90.69 252 LEU A C 1
ATOM 2102 O O . LEU A 1 252 ? 5.754 -3.674 5.639 1.00 90.69 252 LEU A O 1
ATOM 2106 N N . ASP A 1 253 ? 7.367 -5.245 5.776 1.00 88.75 253 ASP A N 1
ATOM 2107 C CA . ASP A 1 253 ? 7.319 -5.427 7.243 1.00 88.75 253 ASP A CA 1
ATOM 2108 C C . ASP A 1 253 ? 8.084 -4.320 8.002 1.00 88.75 253 ASP A C 1
ATOM 2110 O O . ASP A 1 253 ? 9.173 -4.500 8.567 1.00 88.75 253 ASP A O 1
ATOM 2114 N N . MET A 1 254 ? 7.489 -3.128 8.020 1.00 88.25 254 MET A N 1
ATOM 2115 C CA . MET A 1 254 ? 8.056 -1.943 8.674 1.00 88.25 254 MET A CA 1
ATOM 2116 C C . MET A 1 254 ? 7.715 -1.822 10.168 1.00 88.25 254 MET A C 1
ATOM 2118 O O . MET A 1 254 ? 8.357 -1.027 10.862 1.00 88.25 254 MET A O 1
ATOM 2122 N N . GLN A 1 255 ? 6.739 -2.596 10.659 1.00 89.31 255 GLN A N 1
ATOM 2123 C CA . GLN A 1 255 ? 6.216 -2.551 12.034 1.00 89.31 255 GLN A CA 1
ATOM 2124 C C . GLN A 1 255 ? 5.848 -1.130 12.486 1.00 89.31 255 GLN A C 1
ATOM 2126 O O . GLN A 1 255 ? 6.239 -0.691 13.574 1.00 89.31 255 GLN A O 1
ATOM 2131 N N . LEU A 1 256 ? 5.130 -0.384 11.638 1.00 92.44 256 LEU A N 1
ATOM 2132 C CA . LEU A 1 256 ? 4.830 1.028 11.888 1.00 92.44 256 LEU A CA 1
ATOM 2133 C C . LEU A 1 256 ? 4.004 1.198 13.163 1.00 92.44 256 LEU A C 1
ATOM 2135 O O . LEU A 1 256 ? 4.311 2.073 13.975 1.00 92.44 256 LEU A O 1
ATOM 2139 N N . SER A 1 257 ? 3.000 0.338 13.371 1.00 93.06 257 SER A N 1
ATOM 2140 C CA . SER A 1 257 ? 2.121 0.432 14.540 1.00 93.06 257 SER A CA 1
ATOM 2141 C C . SER A 1 257 ? 2.899 0.179 15.828 1.00 93.06 257 SER A C 1
ATOM 2143 O O . SER A 1 257 ? 2.791 0.958 16.773 1.00 93.06 257 SER A O 1
ATOM 2145 N N . LYS A 1 258 ? 3.777 -0.832 15.832 1.00 90.62 258 LYS A N 1
ATOM 2146 C CA . LYS A 1 258 ? 4.648 -1.159 16.967 1.00 90.62 258 LYS A CA 1
ATOM 2147 C C . LYS A 1 258 ? 5.597 -0.014 17.308 1.00 90.62 258 LYS A C 1
ATOM 2149 O O . LYS A 1 258 ? 5.656 0.392 18.465 1.00 90.62 258 LYS A O 1
ATOM 2154 N N . LYS A 1 259 ? 6.313 0.529 16.317 1.00 89.38 259 LYS A N 1
ATOM 2155 C CA . LYS A 1 259 ? 7.264 1.637 16.526 1.00 89.38 259 LYS A CA 1
ATOM 2156 C C . LYS A 1 259 ? 6.570 2.890 17.048 1.00 89.38 259 LYS A C 1
ATOM 2158 O O . LYS A 1 259 ? 7.082 3.544 17.954 1.00 89.38 259 LYS A O 1
ATOM 2163 N N . TYR A 1 260 ? 5.400 3.212 16.502 1.00 89.94 260 TYR A N 1
ATOM 2164 C CA . TYR A 1 260 ? 4.588 4.318 16.994 1.00 89.94 260 TYR A CA 1
ATOM 2165 C C . TYR A 1 260 ? 4.149 4.084 18.440 1.00 89.94 260 TYR A C 1
ATOM 2167 O O . TYR A 1 260 ? 4.329 4.952 19.294 1.00 89.94 260 TYR A O 1
ATOM 2175 N N . PHE A 1 261 ? 3.641 2.885 18.732 1.00 87.81 261 PHE A N 1
ATOM 2176 C CA . PHE A 1 261 ? 3.113 2.552 20.045 1.00 87.81 261 PHE A CA 1
ATOM 2177 C C . PHE A 1 261 ? 4.198 2.551 21.131 1.00 87.81 261 PHE A C 1
ATOM 2179 O O . PHE A 1 261 ? 4.001 3.14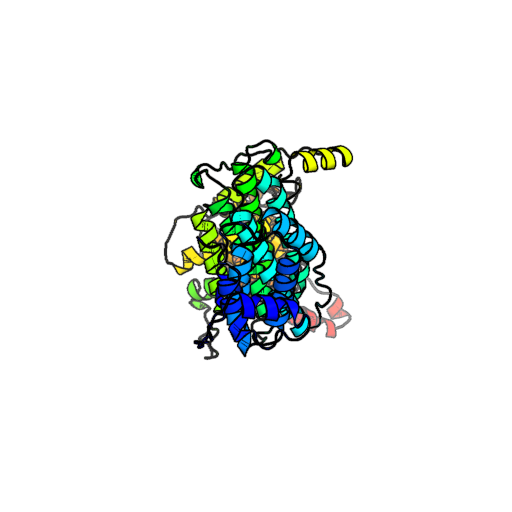7 22.185 1.00 87.81 261 PHE A O 1
ATOM 2186 N N . GLU A 1 262 ? 5.366 1.950 20.877 1.00 86.06 262 GLU A N 1
ATOM 2187 C CA . GLU A 1 262 ? 6.498 1.931 21.821 1.00 86.06 262 GLU A CA 1
ATOM 2188 C C . GLU A 1 262 ? 6.950 3.343 22.218 1.00 86.06 262 GLU A C 1
ATOM 2190 O O . GLU A 1 262 ? 7.256 3.596 23.386 1.00 86.06 262 GLU A O 1
ATOM 2195 N N . ASN A 1 263 ? 6.959 4.263 21.255 1.00 83.88 263 ASN A N 1
ATOM 2196 C CA . ASN A 1 263 ? 7.403 5.635 21.462 1.00 83.88 263 ASN A CA 1
ATOM 2197 C C . ASN A 1 263 ? 6.330 6.514 22.127 1.00 83.88 263 ASN A C 1
ATOM 2199 O O . ASN A 1 263 ? 6.657 7.333 22.983 1.00 83.88 263 ASN A O 1
ATOM 2203 N N . HIS A 1 264 ? 5.057 6.357 21.750 1.00 82.69 264 HIS A N 1
ATOM 2204 C CA . HIS A 1 264 ? 3.962 7.201 22.241 1.00 82.69 264 HIS A CA 1
ATOM 2205 C C . HIS A 1 264 ? 3.351 6.686 23.560 1.00 82.69 264 HIS A C 1
ATOM 2207 O O . HIS A 1 264 ? 2.836 7.458 24.369 1.00 82.69 264 HIS A O 1
ATOM 2213 N N . TYR A 1 265 ? 3.442 5.381 23.822 1.00 81.94 265 TYR A N 1
ATOM 2214 C CA . TYR A 1 265 ? 2.828 4.707 24.968 1.00 81.94 265 TYR A CA 1
ATOM 2215 C C . TYR A 1 265 ? 3.867 3.978 25.825 1.00 81.94 265 TYR A C 1
ATOM 2217 O O . TYR A 1 265 ? 3.735 2.795 26.146 1.00 81.94 265 TYR A O 1
ATOM 2225 N N . SER A 1 266 ? 4.893 4.712 26.260 1.00 66.88 266 SER A N 1
ATOM 2226 C CA . SER A 1 266 ? 6.055 4.188 26.997 1.00 66.88 266 SER A CA 1
ATOM 2227 C C . SER A 1 266 ? 5.718 3.344 28.236 1.00 66.88 266 SER A C 1
ATOM 2229 O O . SER A 1 266 ? 6.473 2.438 28.582 1.00 66.88 266 SER A O 1
ATOM 2231 N N . LYS A 1 267 ? 4.559 3.570 28.875 1.00 68.62 267 LYS A N 1
ATOM 2232 C CA . LYS A 1 267 ? 4.061 2.776 30.017 1.00 68.62 267 LYS A CA 1
ATOM 2233 C C . LYS A 1 267 ? 3.847 1.291 29.697 1.00 68.62 267 LYS A C 1
ATOM 2235 O O . LYS A 1 267 ? 3.861 0.476 30.613 1.00 68.62 267 LYS A O 1
ATOM 2240 N N . TYR A 1 268 ? 3.648 0.951 28.427 1.00 62.22 268 TYR A N 1
ATOM 2241 C CA . TYR A 1 268 ? 3.429 -0.416 27.951 1.00 62.22 268 TYR A CA 1
ATOM 2242 C C . TYR A 1 268 ? 4.658 -0.994 27.228 1.00 62.22 268 TYR A C 1
ATOM 2244 O O . TYR A 1 268 ? 4.601 -2.110 26.718 1.00 62.22 268 TYR A O 1
ATOM 2252 N N . SER A 1 269 ? 5.772 -0.255 27.185 1.00 55.81 269 SER A N 1
ATOM 2253 C CA . SER A 1 269 ? 7.015 -0.709 26.563 1.00 55.81 269 SER A CA 1
ATOM 2254 C C . SER A 1 269 ? 7.724 -1.712 27.480 1.00 55.81 269 SER A C 1
ATOM 2256 O O . SER A 1 269 ? 8.246 -1.353 28.540 1.00 55.81 269 SER A O 1
ATOM 2258 N N . MET A 1 270 ? 7.735 -2.994 27.103 1.00 49.50 270 MET A N 1
ATOM 2259 C CA . MET A 1 270 ? 8.609 -3.974 27.751 1.00 49.50 270 MET A CA 1
ATOM 2260 C C . MET A 1 270 ? 10.063 -3.708 27.338 1.00 49.50 270 MET A C 1
ATOM 2262 O O . MET A 1 270 ? 10.368 -3.570 26.154 1.00 49.50 270 MET A O 1
ATOM 2266 N N . LYS A 1 271 ? 10.980 -3.663 28.315 1.00 46.38 271 LYS A N 1
ATOM 2267 C CA . LYS A 1 271 ? 12.427 -3.576 28.057 1.00 46.38 271 LYS A CA 1
ATOM 2268 C C . LYS A 1 271 ? 12.856 -4.737 27.151 1.00 46.38 271 LYS A C 1
ATOM 2270 O O . LYS A 1 271 ? 12.658 -5.896 27.506 1.00 46.38 271 LYS A O 1
ATOM 2275 N N . ARG A 1 272 ? 13.438 -4.402 25.995 1.00 47.69 272 ARG A N 1
ATOM 2276 C CA . ARG A 1 272 ? 13.898 -5.345 24.962 1.00 47.69 272 ARG A CA 1
ATOM 2277 C C . ARG A 1 272 ? 14.837 -6.412 25.538 1.00 47.69 272 ARG A C 1
ATOM 2279 O O . ARG A 1 272 ? 15.797 -6.075 26.229 1.00 47.69 272 ARG A O 1
ATOM 2286 N N . SER A 1 273 ? 14.621 -7.676 25.172 1.00 37.53 273 SER A N 1
ATOM 2287 C CA . SER A 1 273 ? 15.719 -8.638 25.047 1.00 37.53 273 SER A CA 1
ATOM 2288 C C . SER A 1 273 ? 16.555 -8.252 23.822 1.00 37.53 273 SER A C 1
ATOM 2290 O O . SER A 1 273 ? 16.014 -7.844 22.799 1.00 37.53 273 SER A O 1
ATOM 2292 N N . VAL A 1 274 ? 17.876 -8.332 23.956 1.00 37.25 274 VAL A N 1
ATOM 2293 C CA . VAL A 1 274 ? 18.923 -7.747 23.092 1.00 37.25 274 VAL A CA 1
ATOM 2294 C C . VAL A 1 274 ? 19.059 -8.434 21.714 1.00 37.25 274 VAL A C 1
ATOM 2296 O O . VAL A 1 274 ? 20.118 -8.414 21.104 1.00 37.25 274 VAL A O 1
ATOM 2299 N N . GLU A 1 275 ? 17.997 -9.020 21.164 1.00 41.41 275 GLU A N 1
ATOM 2300 C CA . GLU A 1 275 ? 17.995 -9.394 19.746 1.00 41.41 275 GLU A CA 1
ATOM 2301 C C . GLU A 1 275 ? 17.670 -8.137 18.934 1.00 41.41 275 GLU A C 1
ATOM 2303 O O . GLU A 1 275 ? 16.522 -7.702 18.832 1.00 41.41 275 GLU A O 1
ATOM 2308 N N . GLN A 1 276 ? 18.730 -7.491 18.449 1.00 41.09 276 GLN A N 1
ATOM 2309 C CA . GLN A 1 276 ? 18.706 -6.308 17.595 1.00 41.09 276 GLN A CA 1
ATOM 2310 C C . GLN A 1 276 ? 17.717 -6.499 16.430 1.00 41.09 276 GLN A C 1
ATOM 2312 O O . GLN A 1 276 ? 18.019 -7.158 15.441 1.00 41.09 276 GLN A O 1
ATOM 2317 N N . GLN A 1 277 ? 16.525 -5.901 16.529 1.00 50.00 277 GLN A N 1
ATOM 2318 C CA . GLN A 1 277 ? 15.665 -5.658 15.369 1.00 50.00 277 GLN A CA 1
ATOM 2319 C C . GLN A 1 277 ? 16.268 -4.490 14.576 1.00 50.00 277 GLN A C 1
ATOM 2321 O O . GLN A 1 277 ? 15.793 -3.359 14.682 1.00 50.00 277 GLN A O 1
ATOM 2326 N N . GLU A 1 278 ? 17.349 -4.740 13.838 1.00 54.09 278 GLU A N 1
ATOM 2327 C CA . GLU A 1 278 ? 17.809 -3.810 12.808 1.00 54.09 278 GLU A CA 1
ATOM 2328 C C . GLU A 1 278 ? 16.804 -3.848 11.654 1.00 54.09 278 GLU A C 1
ATOM 2330 O O . GLU A 1 278 ? 16.452 -4.912 11.138 1.00 54.09 278 GLU A O 1
ATOM 2335 N N . ASP A 1 279 ? 16.263 -2.681 11.301 1.00 58.81 279 ASP A N 1
ATOM 2336 C CA . ASP A 1 279 ? 15.455 -2.559 10.096 1.00 58.81 279 ASP A CA 1
ATOM 2337 C C . ASP A 1 279 ? 16.309 -2.986 8.902 1.00 58.81 279 ASP A C 1
ATOM 2339 O O . ASP A 1 279 ? 17.453 -2.554 8.768 1.00 58.81 279 ASP A O 1
ATOM 2343 N N . ASN A 1 280 ? 15.750 -3.828 8.032 1.00 72.06 280 ASN A N 1
ATOM 2344 C CA . ASN A 1 280 ? 16.445 -4.277 6.834 1.00 72.06 280 ASN A CA 1
ATOM 2345 C C . ASN A 1 280 ? 16.878 -3.048 6.010 1.00 72.06 280 ASN A C 1
ATOM 2347 O O . ASN A 1 280 ? 16.031 -2.301 5.512 1.00 72.06 280 ASN A O 1
ATOM 2351 N N . GLU A 1 281 ? 18.188 -2.828 5.878 1.00 81.62 281 GLU A N 1
ATOM 2352 C CA . GLU A 1 281 ? 18.766 -1.650 5.218 1.00 81.62 281 GLU A CA 1
ATOM 2353 C C . GLU A 1 281 ? 18.205 -1.461 3.798 1.00 81.62 281 GLU A C 1
ATOM 2355 O O . GLU A 1 281 ? 17.921 -0.337 3.375 1.00 81.62 281 GLU A O 1
ATOM 2360 N N . HIS A 1 282 ? 17.956 -2.562 3.082 1.00 83.69 282 HIS A N 1
ATOM 2361 C CA . HIS A 1 282 ? 17.373 -2.536 1.741 1.00 83.69 282 HIS A CA 1
ATOM 2362 C C . HIS A 1 282 ? 15.931 -2.015 1.735 1.00 83.69 282 HIS A C 1
ATOM 2364 O O . HIS A 1 282 ? 15.563 -1.233 0.858 1.00 83.69 282 HIS A O 1
ATOM 2370 N N . MET A 1 283 ? 15.122 -2.393 2.731 1.00 87.00 283 MET A N 1
ATOM 2371 C CA . MET A 1 283 ? 13.751 -1.897 2.898 1.00 87.00 283 MET A CA 1
ATOM 2372 C C . MET A 1 283 ? 13.743 -0.384 3.146 1.00 87.00 283 MET A C 1
ATOM 2374 O O . MET A 1 283 ? 12.934 0.341 2.558 1.00 87.00 283 MET A O 1
ATOM 2378 N N . LEU A 1 284 ? 14.659 0.102 3.992 1.00 85.81 284 LEU A N 1
ATOM 2379 C CA . LEU A 1 284 ? 14.779 1.526 4.298 1.00 85.81 284 LEU A CA 1
ATOM 2380 C C . LEU A 1 284 ? 15.223 2.323 3.066 1.00 85.81 284 LEU A C 1
ATOM 2382 O O . LEU A 1 284 ? 14.586 3.321 2.736 1.00 85.81 284 LEU A O 1
ATOM 2386 N N . LYS A 1 285 ? 16.254 1.856 2.348 1.00 88.75 285 LYS A N 1
ATOM 2387 C CA . LYS A 1 285 ? 16.724 2.479 1.098 1.00 88.75 285 LYS A CA 1
ATOM 2388 C C . LYS A 1 285 ? 15.615 2.556 0.049 1.00 88.75 285 LYS A C 1
ATOM 2390 O O . LYS A 1 285 ? 15.404 3.616 -0.538 1.00 88.75 285 LYS A O 1
ATOM 2395 N N . LEU A 1 286 ? 14.872 1.465 -0.149 1.00 91.12 286 LEU A N 1
ATOM 2396 C CA . LEU A 1 286 ? 13.757 1.420 -1.095 1.00 91.12 286 LEU A CA 1
ATOM 2397 C C . LEU A 1 286 ? 12.645 2.410 -0.719 1.00 91.12 286 LEU A C 1
ATOM 2399 O O . LEU A 1 286 ? 12.172 3.172 -1.564 1.00 91.12 286 LEU A O 1
ATOM 2403 N N . THR A 1 287 ? 12.250 2.426 0.556 1.00 92.31 287 THR A N 1
ATOM 2404 C CA . THR A 1 287 ? 11.214 3.341 1.056 1.00 92.31 287 THR A CA 1
ATOM 2405 C C . THR A 1 287 ? 11.657 4.793 0.907 1.00 92.31 287 THR A C 1
ATOM 2407 O O . THR A 1 287 ? 10.900 5.621 0.404 1.00 92.31 287 THR A O 1
ATOM 2410 N N . GLN A 1 288 ? 12.904 5.098 1.273 1.00 92.44 288 GLN A N 1
ATOM 2411 C CA . GLN A 1 288 ? 13.472 6.436 1.142 1.00 92.44 288 GLN A CA 1
ATOM 2412 C C . GLN A 1 288 ? 13.497 6.893 -0.316 1.00 92.44 288 GLN A C 1
ATOM 2414 O O . GLN A 1 288 ? 13.129 8.028 -0.603 1.00 92.44 288 GLN A O 1
ATOM 2419 N N . ARG A 1 289 ? 13.856 6.006 -1.251 1.00 93.94 289 ARG A N 1
ATOM 2420 C CA . ARG A 1 289 ? 13.823 6.304 -2.686 1.00 93.94 289 ARG A CA 1
ATOM 2421 C C . ARG A 1 289 ? 12.414 6.663 -3.165 1.00 93.94 289 ARG A C 1
ATOM 2423 O O . ARG A 1 289 ? 12.246 7.659 -3.865 1.00 93.94 289 ARG A O 1
ATOM 2430 N N . CYS A 1 290 ? 11.396 5.910 -2.743 1.00 96.31 290 CYS A N 1
ATOM 2431 C CA . CYS A 1 290 ? 9.997 6.215 -3.068 1.00 96.31 290 CYS A CA 1
ATOM 2432 C C . CYS A 1 290 ? 9.550 7.569 -2.492 1.00 96.31 290 CYS A C 1
ATOM 2434 O O . CYS A 1 290 ? 8.821 8.308 -3.152 1.00 96.31 290 CYS A O 1
ATOM 2436 N N . VAL A 1 291 ? 9.993 7.908 -1.278 1.00 95.19 291 VAL A N 1
ATOM 2437 C CA . VAL A 1 291 ? 9.704 9.196 -0.625 1.00 95.19 291 VAL A CA 1
ATOM 2438 C C . VAL A 1 291 ? 10.397 10.346 -1.352 1.00 95.19 291 VAL A C 1
ATOM 2440 O O . VAL A 1 291 ? 9.772 11.376 -1.592 1.00 95.19 291 VAL A O 1
ATOM 2443 N N . THR A 1 292 ? 11.660 10.175 -1.746 1.00 95.50 292 THR A N 1
ATOM 2444 C CA . THR A 1 292 ? 12.399 11.172 -2.527 1.00 95.50 292 THR A CA 1
ATOM 2445 C C . THR A 1 292 ? 11.698 11.453 -3.848 1.00 95.50 292 THR A C 1
ATOM 2447 O O . THR A 1 292 ? 11.421 12.611 -4.137 1.00 95.50 292 THR A O 1
ATOM 2450 N N . LEU A 1 293 ? 11.334 10.419 -4.614 1.00 96.00 293 LEU A N 1
ATOM 2451 C CA . LEU A 1 293 ? 10.600 10.598 -5.871 1.00 96.00 293 LEU A CA 1
ATOM 2452 C C . LEU A 1 293 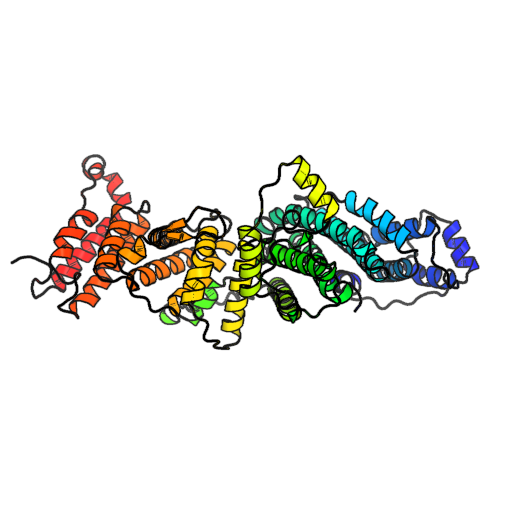? 9.240 11.265 -5.647 1.00 96.00 293 LEU A C 1
ATOM 2454 O O . LEU A 1 293 ? 8.881 12.188 -6.379 1.00 96.00 293 LEU A O 1
ATOM 2458 N N . ALA A 1 294 ? 8.512 10.845 -4.609 1.00 96.62 294 ALA A N 1
ATOM 2459 C CA . ALA A 1 294 ? 7.223 11.433 -4.278 1.00 96.62 294 ALA A CA 1
ATOM 2460 C C . ALA A 1 294 ? 7.336 12.937 -3.977 1.00 96.62 294 ALA A C 1
ATOM 2462 O O . ALA A 1 294 ? 6.560 13.734 -4.501 1.00 96.62 294 ALA A O 1
ATOM 2463 N N . ASN A 1 295 ? 8.341 13.336 -3.196 1.00 95.12 295 ASN A N 1
ATOM 2464 C CA . ASN A 1 295 ? 8.596 14.736 -2.869 1.00 95.12 295 ASN A CA 1
ATOM 2465 C C . ASN A 1 295 ? 9.052 15.540 -4.095 1.00 95.12 295 ASN A C 1
ATOM 2467 O O . ASN A 1 295 ? 8.520 16.621 -4.339 1.00 95.12 295 ASN A O 1
ATOM 2471 N N . THR A 1 296 ? 9.990 15.009 -4.887 1.00 95.94 296 THR A N 1
ATOM 2472 C CA . THR A 1 296 ? 10.525 15.674 -6.089 1.00 95.94 296 THR A CA 1
ATOM 2473 C C . THR A 1 296 ? 9.430 15.996 -7.104 1.00 95.94 296 THR A C 1
ATOM 2475 O O . THR A 1 296 ? 9.454 17.060 -7.721 1.00 95.94 296 THR A O 1
ATOM 2478 N N . TYR A 1 297 ? 8.448 15.105 -7.262 1.00 95.62 297 TYR A N 1
ATOM 2479 C CA . TYR A 1 297 ? 7.385 15.248 -8.261 1.00 95.62 297 TYR A CA 1
ATOM 2480 C C . TYR A 1 297 ? 6.021 15.625 -7.672 1.00 95.62 297 TYR A C 1
ATOM 2482 O O . TYR A 1 297 ? 4.999 15.490 -8.350 1.00 95.62 297 TYR A O 1
ATOM 2490 N N . GLU A 1 298 ? 6.004 16.130 -6.435 1.00 94.88 298 GLU A N 1
ATOM 2491 C CA . GLU A 1 298 ? 4.809 16.576 -5.706 1.00 94.88 298 GLU A CA 1
ATOM 2492 C C . GLU A 1 298 ? 3.668 15.536 -5.662 1.00 94.88 298 GLU A C 1
ATOM 2494 O O . GLU A 1 298 ? 2.482 15.880 -5.651 1.00 94.88 298 GLU A O 1
ATOM 2499 N N . PHE A 1 299 ? 4.021 14.252 -5.619 1.00 94.69 299 PHE A N 1
ATOM 2500 C CA . PHE A 1 299 ? 3.099 13.135 -5.444 1.00 94.69 299 PHE A CA 1
ATOM 2501 C C . PHE A 1 299 ? 2.767 12.982 -3.952 1.00 94.69 299 PHE A C 1
ATOM 2503 O O . PHE A 1 299 ? 3.409 12.227 -3.223 1.00 94.69 299 PHE A O 1
ATOM 2510 N N . SER A 1 300 ? 1.777 13.739 -3.477 1.00 94.69 300 SER A N 1
ATOM 2511 C CA . SER A 1 300 ? 1.280 13.656 -2.098 1.00 94.69 300 SER A CA 1
ATOM 2512 C C . SER A 1 300 ? -0.034 12.881 -2.010 1.00 94.69 300 SER A C 1
ATOM 2514 O O . SER A 1 300 ? -0.819 12.842 -2.961 1.00 94.69 300 SER A O 1
ATOM 2516 N N . TYR A 1 301 ? -0.303 12.286 -0.845 1.00 93.69 301 TYR A N 1
ATOM 2517 C CA . TYR A 1 301 ? -1.523 11.506 -0.626 1.00 93.69 301 TYR A CA 1
ATOM 2518 C C . TYR A 1 301 ? -2.788 12.359 -0.825 1.00 93.69 301 TYR A C 1
ATOM 2520 O O . TYR A 1 301 ? -3.722 11.907 -1.481 1.00 93.69 301 TYR A O 1
ATOM 2528 N N . GLU A 1 302 ? -2.784 13.620 -0.377 1.00 92.56 302 GLU A N 1
ATOM 2529 C CA . GLU A 1 302 ? -3.895 14.567 -0.555 1.00 92.56 302 GLU A CA 1
ATOM 2530 C C . GLU A 1 302 ? -4.193 14.842 -2.031 1.00 92.56 302 GLU A C 1
ATOM 2532 O O . GLU A 1 302 ? -5.340 14.728 -2.469 1.00 92.56 302 GLU A O 1
ATOM 2537 N N . LYS A 1 303 ? -3.156 15.168 -2.815 1.00 94.31 303 LYS A N 1
ATOM 2538 C CA . LYS A 1 303 ? -3.308 15.478 -4.240 1.00 94.31 303 LYS A CA 1
ATOM 2539 C C . LYS A 1 303 ? -3.800 14.266 -5.019 1.00 94.31 303 LYS A C 1
ATOM 2541 O O . LYS A 1 303 ? -4.682 14.394 -5.865 1.00 94.31 303 LYS A O 1
ATOM 2546 N N . MET A 1 304 ? -3.249 13.090 -4.726 1.00 95.81 304 MET A N 1
ATOM 2547 C CA . MET A 1 304 ? -3.624 11.857 -5.417 1.00 95.81 304 MET A CA 1
ATOM 2548 C C . MET A 1 304 ? -5.034 11.401 -5.057 1.00 95.81 304 MET A C 1
ATOM 2550 O O . MET A 1 304 ? -5.759 10.929 -5.931 1.00 95.81 304 MET A O 1
ATOM 2554 N N . PHE A 1 305 ? -5.458 11.594 -3.807 1.00 93.44 305 PHE A N 1
ATOM 2555 C CA . PHE A 1 305 ? -6.831 11.323 -3.393 1.00 93.44 305 PHE A CA 1
ATOM 2556 C C . PHE A 1 305 ? -7.831 12.241 -4.108 1.00 93.44 305 PHE A C 1
ATOM 2558 O O . PHE A 1 305 ? -8.832 11.765 -4.643 1.00 93.44 305 PHE A O 1
ATOM 2565 N N . GLN A 1 306 ? -7.543 13.547 -4.179 1.00 93.00 306 GLN A N 1
ATOM 2566 C CA . GLN A 1 306 ? -8.371 14.507 -4.918 1.00 93.00 306 GLN A CA 1
ATOM 2567 C C . GLN A 1 306 ? -8.478 14.148 -6.404 1.00 93.00 306 GLN A C 1
ATOM 2569 O O . GLN A 1 306 ? -9.586 14.103 -6.939 1.00 93.00 306 GLN A O 1
ATOM 2574 N N . LEU A 1 307 ? -7.345 13.833 -7.036 1.00 94.88 307 LEU A N 1
ATOM 2575 C CA . LEU A 1 307 ? -7.286 13.434 -8.438 1.00 94.88 307 LEU A CA 1
ATOM 2576 C C . LEU A 1 307 ? -8.118 12.179 -8.711 1.00 94.88 307 LEU A C 1
ATOM 2578 O O . LEU A 1 307 ? -8.949 12.176 -9.617 1.00 94.88 307 LEU A O 1
ATOM 2582 N N . LEU A 1 308 ? -7.932 11.126 -7.913 1.00 93.56 308 LEU A N 1
ATOM 2583 C CA . LEU A 1 308 ? -8.672 9.877 -8.083 1.00 93.56 308 LEU A CA 1
ATOM 2584 C C . LEU A 1 308 ? -10.185 10.085 -7.907 1.00 93.56 308 LEU A C 1
ATOM 2586 O O . LEU A 1 308 ? -10.971 9.560 -8.694 1.00 93.56 308 LEU A O 1
ATOM 2590 N N . ASN A 1 309 ? -10.603 10.906 -6.941 1.00 90.19 309 ASN A N 1
ATOM 2591 C CA . ASN A 1 309 ? -12.017 11.245 -6.766 1.00 90.19 309 ASN A CA 1
ATOM 2592 C C . ASN A 1 309 ? -12.581 12.058 -7.936 1.00 90.19 309 ASN A C 1
ATOM 2594 O O . ASN A 1 309 ? -13.725 11.836 -8.331 1.00 90.19 309 ASN A O 1
ATOM 2598 N N . SER A 1 310 ? -11.806 12.998 -8.482 1.00 91.50 310 SER A N 1
ATOM 2599 C CA . SER A 1 310 ? -12.213 13.798 -9.640 1.00 91.50 310 SER A CA 1
ATOM 2600 C C . SER A 1 310 ? -12.471 12.913 -10.863 1.00 91.50 310 SER A C 1
ATOM 2602 O O . SER A 1 310 ? -13.533 13.010 -11.479 1.00 91.50 310 SER A O 1
ATOM 2604 N N . ILE A 1 311 ? -11.555 11.975 -11.130 1.00 91.31 311 ILE A N 1
ATOM 2605 C CA . ILE A 1 311 ? -11.679 10.975 -12.197 1.00 91.31 311 ILE A CA 1
ATOM 2606 C C . ILE A 1 311 ? -12.914 10.095 -11.968 1.00 91.31 311 ILE A C 1
ATOM 2608 O O . ILE A 1 311 ? -13.781 10.009 -12.836 1.00 91.31 311 ILE A O 1
ATOM 2612 N N . LYS A 1 312 ? -13.048 9.477 -10.784 1.00 87.62 312 LYS A N 1
ATOM 2613 C CA . LYS A 1 312 ? -14.157 8.552 -10.491 1.00 87.62 312 LYS A CA 1
ATOM 2614 C C . LYS A 1 312 ? -15.536 9.206 -10.599 1.00 87.62 312 LYS A C 1
ATOM 2616 O O . LYS A 1 312 ? -16.465 8.575 -11.091 1.00 87.62 312 LYS A O 1
ATOM 2621 N N . ARG A 1 313 ? -15.692 10.464 -10.166 1.00 83.38 313 ARG A N 1
ATOM 2622 C CA . ARG A 1 313 ? -16.990 11.174 -10.183 1.00 83.38 313 ARG A CA 1
ATOM 2623 C C . ARG A 1 313 ? -17.574 11.364 -11.580 1.00 83.38 313 ARG A C 1
ATOM 2625 O O . ARG A 1 313 ? -18.787 11.490 -11.709 1.00 83.38 313 ARG A O 1
ATOM 2632 N N . LYS A 1 314 ? -16.725 11.443 -12.603 1.00 78.88 314 LYS A N 1
ATOM 2633 C CA . LYS A 1 314 ? -17.123 11.746 -13.985 1.00 78.88 314 LYS A CA 1
ATOM 2634 C C . LYS A 1 314 ? -16.801 10.619 -14.959 1.00 78.88 314 LYS A C 1
ATOM 2636 O O . LYS A 1 314 ? -16.974 10.789 -16.164 1.00 78.88 314 LYS A O 1
ATOM 2641 N N . GLN A 1 315 ? -16.358 9.470 -14.456 1.00 75.00 315 GLN A N 1
ATOM 2642 C CA . GLN A 1 315 ? -16.060 8.318 -15.287 1.00 75.00 315 GLN A CA 1
ATOM 2643 C C . GLN A 1 315 ? -17.362 7.777 -15.889 1.00 75.00 315 GLN A C 1
ATOM 2645 O O . GLN A 1 315 ? -18.122 7.059 -15.243 1.00 75.00 315 GLN A O 1
ATOM 2650 N N . CYS A 1 316 ? -17.638 8.152 -17.139 1.00 71.00 316 CYS A N 1
ATOM 2651 C CA . CYS A 1 316 ? -18.775 7.627 -17.882 1.00 71.00 316 CYS A CA 1
ATOM 2652 C C . CYS A 1 316 ? -18.552 6.145 -18.192 1.00 71.00 316 CYS A C 1
ATOM 2654 O O . CYS A 1 316 ? -17.474 5.755 -18.663 1.00 71.00 316 CYS A O 1
ATOM 2656 N N . TYR A 1 317 ? -19.595 5.346 -17.965 1.00 77.62 317 TYR A N 1
ATOM 2657 C CA . TYR A 1 317 ? -19.675 3.992 -18.495 1.00 77.62 317 TYR A CA 1
ATOM 2658 C C . TYR A 1 317 ? -19.695 4.074 -20.023 1.00 77.62 317 TYR A C 1
ATOM 2660 O O . TYR A 1 317 ? -20.567 4.731 -20.593 1.00 77.62 317 TYR A O 1
ATOM 2668 N N . LEU A 1 318 ? -18.719 3.436 -20.663 1.00 82.81 318 LEU A N 1
ATOM 2669 C CA . LEU A 1 318 ? -18.693 3.247 -22.107 1.00 82.81 318 LEU A CA 1
ATOM 2670 C C . LEU A 1 318 ? -19.021 1.781 -22.408 1.00 82.81 318 LEU A C 1
ATOM 2672 O O . LEU A 1 318 ? -18.587 0.901 -21.660 1.00 82.81 318 LEU A O 1
ATOM 2676 N N . PRO A 1 319 ? -19.771 1.494 -23.483 1.00 87.06 319 PRO A N 1
ATOM 2677 C CA . PRO A 1 319 ? -19.862 0.147 -24.027 1.00 87.06 319 PRO A CA 1
ATOM 2678 C C . PRO A 1 319 ? -18.461 -0.422 -24.325 1.00 87.06 319 PRO A C 1
ATOM 2680 O O . PRO A 1 319 ? -17.594 0.345 -24.748 1.00 87.06 319 PRO A O 1
ATOM 2683 N N . PRO A 1 320 ? -18.233 -1.743 -24.185 1.00 87.69 320 PRO A N 1
ATOM 2684 C CA . PRO A 1 320 ? -16.909 -2.347 -24.375 1.00 87.69 320 PRO A CA 1
ATOM 2685 C C . PRO A 1 320 ? -16.243 -2.004 -25.716 1.00 87.69 320 PRO A C 1
ATOM 2687 O O . PRO A 1 320 ? -15.048 -1.723 -25.757 1.00 87.69 320 PRO A O 1
ATOM 2690 N N . ASP A 1 321 ? -17.015 -1.966 -26.805 1.00 88.44 321 ASP A N 1
ATOM 2691 C CA . ASP A 1 321 ? -16.489 -1.647 -28.139 1.00 88.44 321 ASP A CA 1
ATOM 2692 C C . ASP A 1 321 ? -16.016 -0.186 -28.239 1.00 88.44 321 ASP A C 1
ATOM 2694 O O . ASP A 1 321 ? -14.977 0.102 -28.831 1.00 88.44 321 ASP A O 1
ATOM 2698 N N . GLU A 1 322 ? -16.746 0.747 -27.621 1.00 87.19 322 GLU A N 1
ATOM 2699 C CA . GLU A 1 322 ? -16.367 2.165 -27.566 1.00 87.19 322 GLU A CA 1
ATOM 2700 C C . GLU A 1 322 ? -15.198 2.400 -26.607 1.00 87.19 322 GLU A C 1
ATOM 2702 O O . GLU A 1 322 ? -14.352 3.257 -26.858 1.00 87.19 322 GLU A O 1
ATOM 2707 N N . GLU A 1 323 ? -15.119 1.623 -25.526 1.00 86.25 323 GLU A N 1
ATOM 2708 C CA . GLU A 1 323 ? -14.017 1.681 -24.573 1.00 86.25 323 GLU A CA 1
ATOM 2709 C C . GLU A 1 323 ? -12.684 1.305 -25.228 1.00 86.25 323 GLU A C 1
ATOM 2711 O O . GLU A 1 323 ? -11.698 2.014 -25.032 1.00 86.25 323 GLU A O 1
ATOM 2716 N N . VAL A 1 324 ? -12.650 0.241 -26.037 1.00 87.81 324 VAL A N 1
ATOM 2717 C CA . VAL A 1 324 ? -11.442 -0.156 -26.782 1.00 87.81 324 VAL A CA 1
ATOM 2718 C C . VAL A 1 324 ? -11.010 0.958 -27.735 1.00 87.81 324 VAL A C 1
ATOM 2720 O O . VAL A 1 324 ? -9.850 1.367 -27.710 1.00 87.81 324 VAL A O 1
ATOM 2723 N N . ILE A 1 325 ? -11.949 1.510 -28.510 1.00 87.19 325 ILE A N 1
ATOM 2724 C CA . ILE A 1 325 ? -11.666 2.595 -29.461 1.00 87.19 325 ILE A CA 1
ATOM 2725 C C . ILE A 1 325 ? -11.112 3.829 -28.738 1.00 87.19 325 ILE A C 1
ATOM 2727 O O . ILE A 1 325 ? -10.141 4.439 -29.195 1.00 87.19 325 ILE A O 1
ATOM 2731 N N . GLU A 1 326 ? -11.710 4.211 -27.610 1.00 86.44 326 GLU A N 1
ATOM 2732 C CA . GLU A 1 326 ? -11.267 5.384 -26.858 1.00 86.44 326 GLU A CA 1
ATOM 2733 C C . GLU A 1 326 ? -9.914 5.142 -26.175 1.00 86.44 326 GLU A C 1
ATOM 2735 O O . GLU A 1 326 ? -9.062 6.031 -26.156 1.00 86.44 326 GLU A O 1
ATOM 2740 N N . ASN A 1 327 ? -9.667 3.931 -25.675 1.00 88.00 327 ASN A N 1
ATOM 2741 C CA . ASN A 1 327 ? -8.378 3.545 -25.106 1.00 88.00 327 ASN A CA 1
ATOM 2742 C C . ASN A 1 327 ? -7.256 3.591 -26.150 1.00 88.00 327 ASN A C 1
ATOM 2744 O O . ASN A 1 327 ? -6.215 4.201 -25.889 1.00 88.00 327 ASN A O 1
ATOM 2748 N N . ASP A 1 328 ? -7.488 3.046 -27.344 1.00 85.81 328 ASP A N 1
ATOM 2749 C CA . ASP A 1 328 ? -6.527 3.085 -28.451 1.00 85.81 328 ASP A CA 1
ATOM 2750 C C . ASP A 1 328 ? -6.242 4.523 -28.895 1.00 85.81 328 ASP A C 1
ATOM 2752 O O . ASP A 1 328 ? -5.097 4.904 -29.149 1.00 85.81 328 ASP A O 1
ATOM 2756 N N . ARG A 1 329 ? -7.279 5.367 -28.935 1.00 86.00 329 ARG A N 1
ATOM 2757 C CA . ARG A 1 329 ? -7.150 6.779 -29.304 1.00 86.00 329 ARG A CA 1
ATOM 2758 C C . ARG A 1 329 ? -6.371 7.586 -28.269 1.00 86.00 329 ARG A C 1
ATOM 2760 O O . ARG A 1 329 ? -5.585 8.465 -28.630 1.00 86.00 329 ARG A O 1
ATOM 2767 N N . GLN A 1 330 ? -6.639 7.362 -26.986 1.00 86.69 330 GLN A N 1
ATOM 2768 C CA . GLN A 1 330 ? -6.067 8.168 -25.912 1.00 86.69 330 GLN A CA 1
ATOM 2769 C C . GLN A 1 330 ? -4.661 7.704 -25.516 1.00 86.69 330 GLN A C 1
ATOM 2771 O O . GLN A 1 330 ? -3.874 8.559 -25.087 1.00 86.69 330 GLN A O 1
ATOM 2776 N N . MET A 1 331 ? -4.353 6.407 -25.683 1.00 89.25 331 MET A N 1
ATOM 2777 C CA . MET A 1 331 ? -3.118 5.669 -25.347 1.00 89.25 331 MET A CA 1
ATOM 2778 C C . MET A 1 331 ? -2.715 5.681 -23.862 1.00 89.25 331 MET A C 1
ATOM 2780 O O . MET A 1 331 ? -2.202 4.693 -23.342 1.00 89.25 331 MET A O 1
ATOM 2784 N N . ILE A 1 332 ? -2.936 6.802 -23.173 1.00 93.81 332 ILE A N 1
ATOM 2785 C CA . ILE A 1 332 ? -2.763 7.002 -21.737 1.00 93.81 332 ILE A CA 1
ATOM 2786 C C . ILE A 1 332 ? -4.021 7.675 -21.204 1.00 93.81 332 ILE A C 1
ATOM 2788 O O . ILE A 1 332 ? -4.317 8.822 -21.548 1.00 93.81 332 ILE A O 1
ATOM 2792 N N . ASN A 1 333 ? -4.738 6.961 -20.342 1.00 92.81 333 ASN A N 1
ATOM 2793 C CA . ASN A 1 333 ? -5.905 7.459 -19.631 1.00 92.81 333 ASN A CA 1
ATOM 2794 C C . ASN A 1 333 ? -6.079 6.712 -18.299 1.00 92.81 333 ASN A C 1
ATOM 2796 O O . ASN A 1 333 ? -5.347 5.768 -17.992 1.00 92.81 333 ASN A O 1
ATOM 2800 N N . ALA A 1 334 ? -7.065 7.137 -17.513 1.00 92.06 334 ALA A N 1
ATOM 2801 C CA . ALA A 1 334 ? -7.320 6.572 -16.194 1.00 92.06 334 ALA A CA 1
ATOM 2802 C C . ALA A 1 334 ? -8.004 5.191 -16.198 1.00 92.06 334 ALA A C 1
ATOM 2804 O O . ALA A 1 334 ? -8.045 4.547 -15.152 1.00 92.06 334 ALA A O 1
ATOM 2805 N N . ARG A 1 335 ? -8.543 4.733 -17.340 1.00 90.69 335 ARG A N 1
ATOM 2806 C CA . ARG A 1 335 ? -9.090 3.372 -17.496 1.00 90.69 335 ARG A CA 1
ATOM 2807 C C . ARG A 1 335 ? -7.966 2.356 -17.690 1.00 90.69 335 ARG A C 1
ATOM 2809 O O . ARG A 1 335 ? -7.962 1.327 -17.025 1.00 90.69 335 ARG A O 1
ATOM 2816 N N . LEU A 1 336 ? -6.998 2.682 -18.549 1.00 92.25 336 LEU A N 1
ATOM 2817 C CA . LEU A 1 336 ? -5.818 1.858 -18.821 1.00 92.25 336 LEU A CA 1
ATOM 2818 C C . LEU A 1 336 ? -4.849 1.822 -17.633 1.00 92.25 336 LEU A C 1
ATOM 2820 O O . LEU A 1 336 ? -4.311 0.766 -17.317 1.00 92.25 336 LEU A O 1
ATOM 2824 N N . TYR A 1 337 ? -4.658 2.958 -16.956 1.00 95.38 337 TYR A N 1
ATOM 2825 C CA . TYR A 1 337 ? -3.676 3.108 -15.877 1.00 95.38 337 TYR A CA 1
ATOM 2826 C C . TYR A 1 337 ? -4.330 3.612 -14.582 1.00 95.38 337 TYR A C 1
ATOM 2828 O O . TYR A 1 337 ? -4.067 4.736 -14.149 1.00 95.38 337 TYR A O 1
ATOM 2836 N N . PRO A 1 338 ? -5.218 2.822 -13.953 1.00 93.88 338 PRO A N 1
ATOM 2837 C CA . PRO A 1 338 ? -6.022 3.288 -12.833 1.00 93.88 338 PRO A CA 1
ATOM 2838 C C . PRO A 1 338 ? -5.187 3.488 -11.562 1.00 93.88 338 PRO A C 1
ATOM 2840 O O . PRO A 1 338 ? -4.518 2.573 -11.075 1.00 93.88 338 PRO A O 1
ATOM 2843 N N . LEU A 1 339 ? -5.298 4.675 -10.960 1.00 95.06 339 LEU A N 1
ATOM 2844 C CA . LEU A 1 339 ? -4.818 4.913 -9.596 1.00 95.06 339 LEU A CA 1
ATOM 2845 C C . LEU A 1 339 ? -5.663 4.141 -8.579 1.00 95.06 339 LEU A C 1
ATOM 2847 O O . LEU A 1 339 ? -6.852 3.887 -8.779 1.00 95.06 339 LEU A O 1
ATOM 2851 N N . ASN A 1 340 ? -5.054 3.803 -7.446 1.00 92.62 340 ASN A N 1
ATOM 2852 C CA . ASN A 1 340 ? -5.685 2.994 -6.418 1.00 92.62 340 ASN A CA 1
ATOM 2853 C C . ASN A 1 340 ? -5.528 3.592 -5.010 1.00 92.62 340 ASN A C 1
ATOM 2855 O O . ASN A 1 340 ? -4.443 4.040 -4.620 1.00 92.62 340 ASN A O 1
ATOM 2859 N N . TYR A 1 341 ? -6.611 3.539 -4.228 1.00 93.50 341 TYR A N 1
ATOM 2860 C CA . TYR A 1 341 ? -6.651 4.041 -2.852 1.00 93.50 341 TYR A CA 1
ATOM 2861 C C . TYR A 1 341 ? -5.710 3.308 -1.898 1.00 93.50 341 TYR A C 1
ATOM 2863 O O . TYR A 1 341 ? -5.178 3.942 -0.995 1.00 93.50 341 TYR A O 1
ATOM 2871 N N . GLU A 1 342 ? -5.437 2.020 -2.105 1.00 93.44 342 GLU A N 1
ATOM 2872 C CA . GLU A 1 342 ? -4.501 1.252 -1.274 1.00 93.44 342 GLU A CA 1
ATOM 2873 C C . GLU A 1 342 ? -3.072 1.805 -1.402 1.00 93.44 342 GLU A C 1
ATOM 2875 O O . GLU A 1 342 ? -2.364 1.953 -0.407 1.00 93.44 342 GLU A O 1
ATOM 2880 N N . GLY A 1 343 ? -2.664 2.201 -2.615 1.00 95.31 343 GLY A N 1
ATOM 2881 C CA . GLY A 1 343 ? -1.380 2.870 -2.841 1.00 95.31 343 GLY A CA 1
ATOM 2882 C C . GLY A 1 343 ? -1.323 4.258 -2.196 1.00 95.31 343 GLY A C 1
ATOM 2883 O O . GLY A 1 343 ? -0.306 4.628 -1.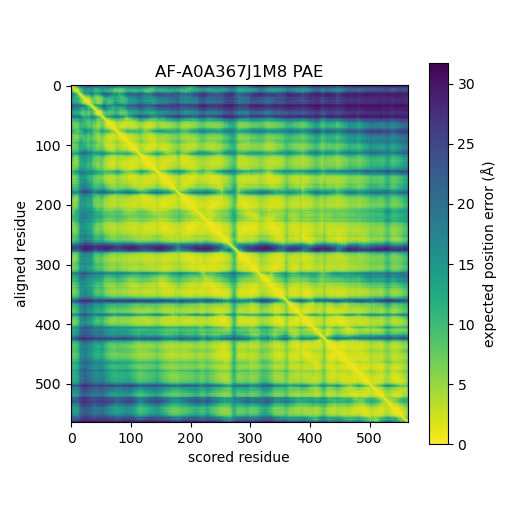613 1.00 95.31 343 GLY A O 1
ATOM 2884 N N . ILE A 1 344 ? -2.432 5.005 -2.223 1.00 95.94 344 ILE A N 1
ATOM 2885 C CA . ILE A 1 344 ? -2.541 6.318 -1.563 1.00 95.94 344 ILE A CA 1
ATOM 2886 C C . ILE A 1 344 ? -2.493 6.167 -0.033 1.00 95.94 344 ILE A C 1
ATOM 2888 O O . ILE A 1 344 ? -1.797 6.928 0.634 1.00 95.94 344 ILE A O 1
ATOM 2892 N N . ALA A 1 345 ? -3.172 5.167 0.531 1.00 94.81 345 ALA A N 1
ATOM 2893 C CA . ALA A 1 345 ? -3.129 4.860 1.959 1.00 94.81 345 ALA A CA 1
ATOM 2894 C C . ALA A 1 345 ? -1.737 4.386 2.400 1.00 94.81 345 ALA A C 1
ATOM 2896 O O . ALA A 1 345 ? -1.263 4.765 3.473 1.00 94.81 345 ALA A O 1
ATOM 2897 N N . SER A 1 346 ? -1.036 3.625 1.552 1.00 96.38 346 SER A N 1
ATOM 2898 C CA . SER A 1 346 ? 0.370 3.305 1.788 1.00 96.38 346 SER A CA 1
ATOM 2899 C C . SER A 1 346 ? 1.223 4.572 1.825 1.00 96.38 346 SER A C 1
ATOM 2901 O O . SER A 1 346 ? 1.999 4.735 2.764 1.00 96.38 346 SER A O 1
ATOM 2903 N N . LEU A 1 347 ? 1.074 5.482 0.856 1.00 96.62 347 LEU A N 1
ATOM 2904 C CA . LEU A 1 347 ? 1.780 6.766 0.848 1.00 96.62 347 LEU A CA 1
ATOM 2905 C C . LEU A 1 347 ? 1.489 7.578 2.120 1.00 96.62 347 LEU A C 1
ATOM 2907 O O . LEU A 1 347 ? 2.432 8.027 2.766 1.00 96.62 347 LEU A O 1
ATOM 2911 N N . LEU A 1 348 ? 0.218 7.690 2.523 1.00 95.50 348 LEU A N 1
ATOM 2912 C CA . LEU A 1 348 ? -0.205 8.339 3.770 1.00 95.50 348 LEU A CA 1
ATOM 2913 C C . LEU A 1 348 ? 0.531 7.753 4.982 1.00 95.50 348 LEU A C 1
ATOM 2915 O O . LEU A 1 348 ? 1.112 8.499 5.767 1.00 95.50 348 LEU A O 1
ATOM 2919 N N . SER A 1 349 ? 0.563 6.422 5.109 1.00 95.62 349 SER A N 1
ATOM 2920 C CA . SER A 1 349 ? 1.236 5.751 6.229 1.00 95.62 349 SER A CA 1
ATOM 2921 C C . SER A 1 349 ? 2.731 6.088 6.303 1.00 95.62 349 SER A C 1
ATOM 2923 O O . SER A 1 349 ? 3.239 6.412 7.375 1.00 95.62 349 SER A O 1
ATOM 2925 N N . ILE A 1 350 ? 3.432 6.114 5.166 1.00 95.31 350 ILE A N 1
ATOM 2926 C CA . ILE A 1 350 ? 4.859 6.457 5.127 1.00 95.31 350 ILE A CA 1
ATOM 2927 C C . ILE A 1 350 ? 5.078 7.947 5.401 1.00 95.31 350 ILE A C 1
ATOM 2929 O O . ILE A 1 350 ? 5.990 8.306 6.146 1.00 95.31 350 ILE A O 1
ATOM 2933 N N . SER A 1 351 ? 4.234 8.823 4.849 1.00 92.81 351 SER A N 1
ATOM 2934 C CA . SER A 1 351 ? 4.304 10.265 5.103 1.00 92.81 351 SER A CA 1
ATOM 2935 C C . SER A 1 351 ? 4.136 10.586 6.592 1.00 92.81 351 SER A C 1
ATOM 2937 O O . SER A 1 351 ? 4.952 11.323 7.146 1.00 92.81 351 SER A O 1
ATOM 2939 N N . LEU A 1 352 ? 3.139 9.996 7.262 1.00 91.81 352 LEU A N 1
ATOM 2940 C CA . LEU A 1 352 ? 2.914 10.197 8.699 1.00 91.81 352 LEU A CA 1
ATOM 2941 C C . LEU A 1 352 ? 4.047 9.615 9.544 1.00 91.81 352 LEU A C 1
ATOM 2943 O O . LEU A 1 352 ? 4.474 10.244 10.513 1.00 91.81 352 LEU A O 1
ATOM 2947 N N . TYR A 1 353 ? 4.567 8.442 9.173 1.00 90.81 353 TYR A N 1
ATOM 2948 C CA . TYR A 1 353 ? 5.699 7.840 9.873 1.00 90.81 353 TYR A CA 1
ATOM 2949 C C . TYR A 1 353 ? 6.963 8.702 9.767 1.00 90.81 353 TYR A C 1
ATOM 2951 O O . TYR A 1 353 ? 7.642 8.914 10.768 1.00 90.81 353 TYR A O 1
ATOM 2959 N N . ASN A 1 354 ? 7.258 9.258 8.591 1.00 88.00 354 ASN A N 1
ATOM 2960 C CA . ASN A 1 354 ? 8.417 10.131 8.405 1.00 88.00 354 ASN A CA 1
ATOM 2961 C C . ASN A 1 354 ? 8.293 11.440 9.192 1.00 88.00 354 ASN A C 1
ATOM 2963 O O . ASN A 1 354 ? 9.274 11.876 9.788 1.00 88.00 354 ASN A O 1
ATOM 2967 N N . GLN A 1 355 ? 7.101 12.044 9.236 1.00 84.56 355 GLN A N 1
ATOM 2968 C CA . GLN A 1 355 ? 6.839 13.224 10.072 1.00 84.56 355 GLN A CA 1
ATOM 2969 C C . GLN A 1 355 ? 7.017 12.917 11.560 1.00 84.56 355 GLN A C 1
ATOM 2971 O O . GLN A 1 355 ? 7.600 13.701 12.306 1.00 84.56 355 GLN A O 1
ATOM 2976 N N . PHE A 1 356 ? 6.533 11.752 11.985 1.00 82.44 356 PHE A N 1
ATOM 2977 C CA . PHE A 1 356 ? 6.712 11.272 13.344 1.00 82.44 356 PHE A CA 1
ATOM 2978 C C . PHE A 1 356 ? 8.198 11.057 13.680 1.00 82.44 356 PHE A C 1
ATOM 2980 O O . PHE A 1 356 ? 8.674 11.539 14.708 1.00 82.44 356 PHE A O 1
ATOM 2987 N N . ALA A 1 357 ? 8.950 10.393 12.799 1.00 80.19 357 ALA A N 1
ATOM 2988 C CA . ALA A 1 357 ? 10.372 10.114 12.986 1.00 80.19 357 ALA A CA 1
ATOM 2989 C C . ALA A 1 357 ? 11.239 11.385 12.977 1.00 80.19 357 ALA A C 1
ATOM 2991 O O . ALA A 1 357 ? 12.212 11.468 13.725 1.00 80.19 357 ALA A O 1
ATOM 2992 N N . SER A 1 358 ? 10.885 12.391 12.172 1.00 75.56 358 SER A N 1
ATOM 2993 C CA . SER A 1 358 ? 11.620 13.658 12.087 1.00 75.56 358 SER A CA 1
ATOM 2994 C C . SER A 1 358 ? 11.299 14.646 13.215 1.00 75.56 358 SER A C 1
ATOM 2996 O O . SER A 1 358 ? 11.837 15.755 13.210 1.00 75.56 358 SER A O 1
ATOM 2998 N N . GLN A 1 359 ? 10.416 14.282 14.158 1.00 67.31 359 GLN A N 1
ATOM 2999 C CA . GLN A 1 359 ? 9.898 15.153 15.227 1.00 67.31 359 GLN A CA 1
ATOM 3000 C C . GLN A 1 359 ? 9.288 16.474 14.715 1.00 67.31 359 GLN A C 1
ATOM 3002 O O . GLN A 1 359 ? 9.088 17.411 15.487 1.00 67.31 359 GLN A O 1
ATOM 3007 N N . HIS A 1 360 ? 8.973 16.568 13.420 1.00 59.62 360 HIS A N 1
ATOM 3008 C CA . HIS A 1 360 ? 8.315 17.738 12.856 1.00 59.62 360 HIS A CA 1
ATOM 3009 C C . HIS A 1 360 ? 6.818 17.642 13.145 1.00 59.62 360 HIS A C 1
ATOM 3011 O O . HIS A 1 360 ? 6.078 16.896 12.501 1.00 59.62 360 HIS A O 1
ATOM 3017 N N . THR A 1 361 ? 6.357 18.413 14.125 1.00 51.88 361 THR A N 1
ATOM 3018 C CA . THR A 1 361 ? 4.934 18.563 14.426 1.00 51.88 361 THR A CA 1
ATOM 3019 C C . THR A 1 361 ? 4.292 19.482 13.393 1.00 51.88 361 THR A C 1
ATOM 3021 O O . THR A 1 361 ? 4.216 20.693 13.588 1.00 51.88 361 THR A O 1
ATOM 3024 N N . ILE A 1 362 ? 3.834 18.915 12.278 1.00 54.72 362 ILE A N 1
ATOM 3025 C CA . ILE A 1 362 ? 2.817 19.579 11.462 1.00 54.72 362 ILE A CA 1
ATOM 3026 C C . ILE A 1 362 ? 1.472 19.307 12.138 1.00 54.72 362 ILE A C 1
ATOM 3028 O O . ILE A 1 362 ? 1.128 18.150 12.412 1.00 54.72 362 ILE A O 1
ATOM 3032 N N . ASP A 1 363 ? 0.744 20.379 12.441 1.00 57.75 363 ASP A N 1
ATOM 3033 C CA . ASP A 1 363 ? -0.625 20.326 12.949 1.00 57.75 363 ASP A CA 1
ATOM 3034 C C . ASP A 1 363 ? -1.558 19.929 11.797 1.00 57.75 363 ASP A C 1
ATOM 3036 O O . ASP A 1 363 ? -2.149 20.755 11.105 1.00 57.75 363 ASP A O 1
ATOM 3040 N N . LEU A 1 364 ? -1.552 18.635 11.486 1.00 70.12 364 LEU A N 1
ATOM 3041 C CA . LEU A 1 364 ? -2.483 18.032 10.546 1.00 70.12 364 LEU A CA 1
ATOM 3042 C C . LEU A 1 364 ? -3.855 17.975 11.200 1.00 70.12 364 LEU A C 1
ATOM 3044 O O . LEU A 1 364 ? -3.988 17.448 12.306 1.00 70.12 364 LEU A O 1
ATOM 3048 N N . ASP A 1 365 ? -4.872 18.434 10.474 1.00 81.19 365 ASP A N 1
ATOM 3049 C CA . ASP A 1 365 ? -6.263 18.263 10.869 1.00 81.19 365 ASP A CA 1
ATOM 3050 C C . ASP A 1 365 ? -6.628 16.771 10.830 1.00 81.19 365 ASP A C 1
ATOM 3052 O O . ASP A 1 365 ? -7.036 16.207 9.809 1.00 81.19 365 ASP A O 1
ATOM 3056 N N . ALA A 1 366 ? -6.421 16.113 11.970 1.00 82.62 366 ALA A N 1
ATOM 3057 C CA . ALA A 1 366 ? -6.633 14.686 12.131 1.00 82.62 366 ALA A CA 1
ATOM 3058 C C . ALA A 1 366 ? -8.093 14.300 11.871 1.00 82.62 366 ALA A C 1
ATOM 3060 O O . ALA A 1 366 ? -8.344 13.212 11.354 1.00 82.62 366 ALA A O 1
ATOM 3061 N N . PHE A 1 367 ? -9.044 15.195 12.161 1.00 82.00 367 PHE A N 1
ATOM 3062 C CA . PHE A 1 367 ? -10.463 14.965 11.914 1.00 82.00 367 PHE A CA 1
ATOM 3063 C C . PHE A 1 367 ? -10.768 14.913 10.415 1.00 82.00 367 PHE A C 1
ATOM 3065 O O . PHE A 1 367 ? -11.420 13.977 9.948 1.00 82.00 367 PHE A O 1
ATOM 3072 N N . ASN A 1 368 ? -10.226 15.853 9.637 1.00 84.12 368 ASN A N 1
ATOM 3073 C CA . ASN A 1 368 ? -10.316 15.796 8.178 1.00 84.12 368 ASN A CA 1
ATOM 3074 C C . ASN A 1 368 ? -9.615 14.555 7.608 1.00 84.12 368 ASN A C 1
ATOM 3076 O O . ASN A 1 368 ? -10.142 13.923 6.686 1.00 84.12 368 ASN A O 1
ATOM 3080 N N . LEU A 1 369 ? -8.478 14.151 8.186 1.00 86.94 369 LEU A N 1
ATOM 3081 C CA . LEU A 1 369 ? -7.797 12.908 7.819 1.00 86.94 369 LEU A CA 1
ATOM 3082 C C . LEU A 1 369 ? -8.699 11.684 8.049 1.00 86.94 369 LEU A C 1
ATOM 3084 O O . LEU A 1 369 ? -8.844 10.854 7.152 1.00 86.94 369 LEU A O 1
ATOM 3088 N N . ALA A 1 370 ? -9.347 11.593 9.215 1.00 86.69 370 ALA A N 1
ATOM 3089 C CA . ALA A 1 370 ? -10.285 10.520 9.530 1.00 86.69 370 ALA A CA 1
ATOM 3090 C C . ALA A 1 370 ? -11.444 10.490 8.538 1.00 86.69 370 ALA A C 1
ATOM 3092 O O . ALA A 1 370 ? -11.660 9.474 7.888 1.00 86.69 370 ALA A O 1
ATOM 3093 N N . LYS A 1 371 ? -12.138 11.616 8.351 1.00 83.38 371 LYS A N 1
ATOM 3094 C CA . LYS A 1 371 ? -13.279 11.706 7.431 1.00 83.38 371 LYS A CA 1
ATOM 3095 C C . LYS A 1 371 ? -12.926 11.255 6.010 1.00 83.38 371 LYS A C 1
ATOM 3097 O O . LYS A 1 371 ? -13.751 10.652 5.335 1.00 83.38 371 LYS A O 1
ATOM 3102 N N . THR A 1 372 ? -11.708 11.554 5.568 1.00 85.38 372 THR A N 1
ATOM 3103 C CA . THR A 1 372 ? -11.261 11.306 4.194 1.00 85.38 372 THR A CA 1
ATOM 3104 C C . THR A 1 372 ? -10.774 9.872 3.976 1.00 85.38 372 THR A C 1
ATOM 3106 O O . THR A 1 372 ? -11.036 9.293 2.925 1.00 85.38 372 THR A O 1
ATOM 3109 N N . TYR A 1 373 ? -10.056 9.296 4.946 1.00 88.75 373 TYR A N 1
ATOM 3110 C CA . TYR A 1 373 ? -9.322 8.041 4.748 1.00 88.75 373 TYR A CA 1
ATOM 3111 C C . TYR A 1 373 ? -9.851 6.857 5.556 1.00 88.75 373 TYR A C 1
ATOM 3113 O O . TYR A 1 373 ? -9.450 5.732 5.268 1.00 88.75 373 TYR A O 1
ATOM 3121 N N . ILE A 1 374 ? -10.730 7.054 6.546 1.00 89.19 374 ILE A N 1
ATOM 3122 C CA . ILE A 1 374 ? -11.118 5.972 7.463 1.00 89.19 374 ILE A CA 1
ATOM 3123 C C . ILE A 1 374 ? -11.753 4.779 6.745 1.00 89.19 374 ILE A C 1
ATOM 3125 O O . ILE A 1 374 ? -11.424 3.648 7.081 1.00 89.19 374 ILE A O 1
ATOM 3129 N N . SER A 1 375 ? -12.574 5.001 5.716 1.00 87.81 375 SER A N 1
ATOM 3130 C CA . SER A 1 375 ? -13.157 3.925 4.903 1.00 87.81 375 SER A CA 1
ATOM 3131 C C . SER A 1 375 ? -12.089 3.093 4.195 1.00 87.81 375 SER A C 1
ATOM 3133 O O . SER A 1 375 ? -12.113 1.867 4.277 1.00 87.81 375 SER A O 1
ATOM 3135 N N . ILE A 1 376 ? -11.065 3.741 3.634 1.00 90.06 376 ILE A N 1
ATOM 3136 C CA . ILE A 1 376 ? -9.916 3.049 3.033 1.00 90.06 376 ILE A CA 1
ATOM 3137 C C . ILE A 1 376 ? -9.152 2.247 4.094 1.00 90.06 376 ILE A C 1
ATOM 3139 O O . ILE A 1 376 ? -8.770 1.106 3.845 1.00 90.06 376 ILE A O 1
ATOM 3143 N N . LEU A 1 377 ? -8.939 2.805 5.292 1.00 92.38 377 LEU A N 1
ATOM 3144 C CA . LEU A 1 377 ? -8.270 2.087 6.384 1.00 92.38 377 LEU A CA 1
ATOM 3145 C C . LEU A 1 377 ? -9.068 0.852 6.816 1.00 92.38 377 LEU A C 1
ATOM 3147 O O . LEU A 1 377 ? -8.474 -0.199 7.049 1.00 92.38 377 LEU A O 1
ATOM 3151 N N . ILE A 1 378 ? -10.397 0.955 6.878 1.00 90.44 378 ILE A N 1
ATOM 3152 C CA . ILE A 1 378 ? -11.282 -0.174 7.172 1.00 90.44 378 ILE A CA 1
ATOM 3153 C C . ILE A 1 378 ? -11.182 -1.251 6.094 1.00 90.44 378 ILE A C 1
ATOM 3155 O O . ILE A 1 378 ? -11.012 -2.421 6.436 1.00 90.44 378 ILE A O 1
ATOM 3159 N N . HIS A 1 379 ? -11.196 -0.876 4.814 1.00 89.44 379 HIS A N 1
ATOM 3160 C CA . HIS A 1 379 ? -10.976 -1.817 3.710 1.00 89.44 379 HIS A CA 1
ATOM 3161 C C . HIS A 1 379 ? -9.635 -2.557 3.841 1.00 89.44 379 HIS A C 1
ATOM 3163 O O . HIS A 1 379 ? -9.577 -3.776 3.682 1.00 89.44 379 HIS A O 1
ATOM 3169 N N . LEU A 1 380 ? -8.561 -1.851 4.211 1.00 91.31 380 LEU A N 1
ATOM 3170 C CA . LEU A 1 380 ? -7.247 -2.463 4.446 1.00 91.31 380 LEU A CA 1
ATOM 3171 C C . LEU A 1 380 ? -7.228 -3.401 5.666 1.00 91.31 380 LEU A C 1
ATOM 3173 O O . LEU A 1 380 ? -6.566 -4.435 5.627 1.00 91.31 380 LEU A O 1
ATOM 3177 N N . MET A 1 381 ? -7.948 -3.066 6.739 1.00 91.88 381 MET A N 1
ATOM 3178 C CA . MET A 1 381 ? -8.072 -3.913 7.936 1.00 91.88 381 MET A CA 1
ATOM 3179 C C . MET A 1 381 ? -8.899 -5.181 7.693 1.00 91.88 381 MET A C 1
ATOM 3181 O O . MET A 1 381 ? -8.695 -6.179 8.379 1.00 91.88 381 MET A O 1
ATOM 3185 N N . MET A 1 382 ? -9.821 -5.139 6.729 1.00 87.94 382 MET A N 1
ATOM 3186 C CA . MET A 1 382 ? -10.675 -6.263 6.333 1.00 87.94 382 MET A CA 1
ATOM 3187 C C . MET A 1 382 ? -9.997 -7.246 5.370 1.00 87.94 382 MET A C 1
ATOM 3189 O O . MET A 1 382 ? -10.596 -8.262 5.016 1.00 87.94 382 MET A O 1
ATOM 3193 N N . GLN A 1 383 ? -8.766 -6.960 4.939 1.00 83.44 383 GLN A N 1
ATOM 3194 C CA . GLN A 1 383 ? -7.994 -7.859 4.087 1.00 83.44 383 GLN A CA 1
ATOM 3195 C C . GLN A 1 383 ? -7.744 -9.216 4.774 1.00 83.44 383 GLN A C 1
ATOM 3197 O O . GLN A 1 383 ? -7.766 -9.306 6.006 1.00 83.44 383 GLN A O 1
ATOM 3202 N N . PRO A 1 384 ? -7.486 -10.287 3.999 1.00 78.12 384 PRO A N 1
ATOM 3203 C CA . PRO A 1 384 ? -7.238 -11.610 4.560 1.00 78.12 384 PRO A CA 1
ATOM 3204 C C . PRO A 1 384 ? -6.063 -11.620 5.554 1.00 78.12 384 PRO A C 1
ATOM 3206 O O . PRO A 1 384 ? -5.130 -10.820 5.466 1.00 78.12 384 PRO A O 1
ATOM 3209 N N . SER A 1 385 ? -6.112 -12.533 6.529 1.00 68.44 385 SER A N 1
ATOM 3210 C CA . SER A 1 385 ? -5.208 -12.547 7.692 1.00 68.44 385 SER A CA 1
ATOM 3211 C C . SER A 1 385 ? -3.722 -12.733 7.361 1.00 68.44 385 SER A C 1
ATOM 3213 O O . SER A 1 385 ? -2.874 -12.455 8.204 1.00 68.44 385 SER A O 1
ATOM 3215 N N . ASP A 1 386 ? -3.396 -13.220 6.167 1.00 71.06 386 ASP A N 1
ATOM 3216 C CA . ASP A 1 386 ? -2.028 -13.354 5.658 1.00 71.06 386 ASP A CA 1
ATOM 3217 C C . ASP A 1 386 ? -1.400 -12.002 5.264 1.00 71.06 386 ASP A C 1
ATOM 3219 O O . ASP A 1 386 ? -0.176 -11.876 5.245 1.00 71.06 386 ASP A O 1
ATOM 3223 N N . ARG A 1 387 ? -2.203 -10.948 5.058 1.00 83.81 387 ARG A N 1
ATOM 3224 C CA . ARG A 1 387 ? -1.743 -9.581 4.747 1.00 83.81 387 ARG A CA 1
ATOM 3225 C C . ARG A 1 387 ? -1.462 -8.736 5.992 1.00 83.81 387 ARG A C 1
ATOM 3227 O O . ARG A 1 387 ? -1.879 -7.583 6.105 1.00 83.81 387 ARG A O 1
ATOM 3234 N N . ILE A 1 388 ? -0.700 -9.296 6.928 1.00 89.00 388 ILE A N 1
ATOM 3235 C CA . ILE A 1 388 ? -0.377 -8.682 8.231 1.00 89.00 388 ILE A CA 1
ATOM 3236 C C . ILE A 1 388 ? 0.222 -7.276 8.068 1.00 89.00 388 ILE A C 1
ATOM 3238 O O . ILE A 1 388 ? -0.177 -6.343 8.760 1.00 89.00 388 ILE A O 1
ATOM 3242 N N . ASN A 1 389 ? 1.134 -7.103 7.112 1.00 90.62 389 ASN A N 1
ATOM 3243 C CA . ASN A 1 389 ? 1.852 -5.843 6.897 1.00 90.62 389 ASN A CA 1
ATOM 3244 C C . ASN A 1 389 ? 0.953 -4.721 6.346 1.00 90.62 389 ASN A C 1
ATOM 3246 O O . ASN A 1 389 ? 1.232 -3.539 6.564 1.00 90.62 389 ASN A O 1
ATOM 3250 N N . THR A 1 390 ? -0.128 -5.084 5.650 1.00 92.38 390 THR A N 1
ATOM 3251 C CA . THR A 1 390 ? -1.173 -4.154 5.207 1.00 92.38 390 THR A CA 1
ATOM 3252 C C . THR A 1 390 ? -2.007 -3.686 6.396 1.00 92.38 390 THR A C 1
ATOM 3254 O O . THR A 1 390 ? -2.212 -2.484 6.577 1.00 92.38 390 THR A O 1
ATOM 3257 N N . ILE A 1 391 ? -2.422 -4.630 7.247 1.00 93.81 391 ILE A N 1
ATOM 3258 C CA . ILE A 1 391 ? -3.183 -4.347 8.469 1.00 93.81 391 ILE A CA 1
ATOM 3259 C C . ILE A 1 391 ? -2.348 -3.480 9.424 1.00 93.81 391 ILE A C 1
ATOM 3261 O O . ILE A 1 391 ? -2.873 -2.512 9.968 1.00 93.81 391 ILE A O 1
ATOM 3265 N N . ASP A 1 392 ? -1.045 -3.750 9.575 1.00 94.56 392 ASP A N 1
ATOM 3266 C CA . ASP A 1 392 ? -0.120 -2.949 10.395 1.00 94.56 392 ASP A CA 1
ATOM 3267 C C . ASP A 1 392 ? -0.139 -1.464 10.007 1.00 94.56 392 ASP A C 1
ATOM 3269 O O . ASP A 1 392 ? -0.281 -0.598 10.872 1.00 94.56 392 ASP A O 1
ATOM 3273 N N . LYS A 1 393 ? -0.061 -1.156 8.706 1.00 94.94 393 LYS A N 1
ATOM 3274 C CA . LYS A 1 393 ? -0.096 0.229 8.212 1.00 94.94 393 LYS A CA 1
ATOM 3275 C C . LYS A 1 393 ? -1.442 0.892 8.470 1.00 94.94 393 LYS A C 1
ATOM 3277 O O . LYS A 1 393 ? -1.474 2.051 8.877 1.00 94.94 393 LYS A O 1
ATOM 3282 N N . ALA A 1 394 ? -2.543 0.165 8.287 1.00 95.62 394 ALA A N 1
ATOM 3283 C CA . ALA A 1 394 ? -3.873 0.689 8.576 1.00 95.62 394 ALA A CA 1
ATOM 3284 C C . ALA A 1 394 ? -4.059 0.982 10.075 1.00 95.62 394 ALA A C 1
ATOM 3286 O O . ALA A 1 394 ? -4.541 2.053 10.445 1.00 95.62 394 ALA A O 1
ATOM 3287 N N . ILE A 1 395 ? -3.616 0.065 10.942 1.00 96.00 395 ILE A N 1
ATOM 3288 C CA . ILE A 1 395 ? -3.663 0.216 12.402 1.00 96.00 395 ILE A CA 1
ATOM 3289 C C . ILE A 1 395 ? -2.770 1.366 12.860 1.00 96.00 395 ILE A C 1
ATOM 3291 O O . ILE A 1 395 ? -3.191 2.156 13.700 1.00 96.00 395 ILE A O 1
ATOM 3295 N N . PHE A 1 396 ? -1.579 1.518 12.282 1.00 95.75 396 PHE A N 1
ATOM 3296 C CA . PHE A 1 396 ? -0.707 2.660 12.545 1.00 95.75 396 PHE A CA 1
ATOM 3297 C C . PHE A 1 396 ? -1.400 3.998 12.259 1.00 95.75 396 PHE A C 1
ATOM 3299 O O . PHE A 1 396 ? -1.430 4.868 13.130 1.00 95.75 396 PHE A O 1
ATOM 3306 N N . VAL A 1 397 ? -1.983 4.163 11.066 1.00 95.31 397 VAL A N 1
ATOM 3307 C CA . VAL A 1 397 ? -2.670 5.414 10.707 1.00 95.31 397 VAL A CA 1
ATOM 3308 C C . VAL A 1 397 ? -3.880 5.644 11.617 1.00 95.31 397 VAL A C 1
ATOM 3310 O O . VAL A 1 397 ? -4.080 6.759 12.092 1.00 95.31 397 VAL A O 1
ATOM 3313 N N . ALA A 1 398 ? -4.651 4.598 11.928 1.00 94.88 398 ALA A N 1
ATOM 3314 C CA . ALA A 1 398 ? -5.784 4.701 12.844 1.00 94.88 398 ALA A CA 1
ATOM 3315 C C . ALA A 1 398 ? -5.360 5.114 14.265 1.00 94.88 398 ALA A C 1
ATOM 3317 O O . ALA A 1 398 ? -6.019 5.961 14.867 1.00 94.88 398 ALA A O 1
ATOM 3318 N N . LEU A 1 399 ? -4.247 4.580 14.787 1.00 93.62 399 LEU A N 1
ATOM 3319 C CA . LEU A 1 399 ? -3.674 4.996 16.074 1.00 93.62 399 LEU A CA 1
ATOM 3320 C C . LEU A 1 399 ? -3.301 6.475 16.048 1.00 93.62 399 LEU A C 1
ATOM 3322 O O . LEU A 1 399 ? -3.773 7.231 16.896 1.00 93.62 399 LEU A O 1
ATOM 3326 N N . TYR A 1 400 ? -2.536 6.884 15.035 1.00 92.38 400 TYR A N 1
ATOM 3327 C CA . TYR A 1 400 ? -2.105 8.268 14.858 1.00 92.38 400 TYR A CA 1
ATOM 3328 C C . TYR A 1 400 ? -3.289 9.241 14.842 1.00 92.38 400 TYR A C 1
ATOM 3330 O O . TYR A 1 400 ? -3.271 10.266 15.521 1.00 92.38 400 TYR A O 1
ATOM 3338 N N . ILE A 1 401 ? -4.333 8.905 14.081 1.00 92.00 401 ILE A N 1
ATOM 3339 C CA . ILE A 1 401 ? -5.571 9.681 14.008 1.00 92.00 401 ILE A CA 1
ATOM 3340 C C . ILE A 1 401 ? -6.259 9.715 15.381 1.00 92.00 401 ILE A C 1
ATOM 3342 O O . ILE A 1 401 ? -6.608 10.790 15.866 1.00 92.00 401 ILE A O 1
ATOM 3346 N N . SER A 1 402 ? -6.419 8.561 16.037 1.00 91.56 402 SER A N 1
ATOM 3347 C CA . SER A 1 402 ? -7.125 8.456 17.322 1.00 91.56 402 SER A CA 1
ATOM 3348 C C . SER A 1 402 ? -6.468 9.247 18.457 1.00 91.56 402 SER A C 1
ATOM 3350 O O . SER A 1 402 ? -7.141 9.655 19.399 1.00 91.56 402 SER A O 1
ATOM 3352 N N . ASP A 1 403 ? -5.160 9.480 18.376 1.00 89.62 403 ASP A N 1
ATOM 3353 C CA . ASP A 1 403 ? -4.425 10.242 19.385 1.00 89.62 403 ASP A CA 1
ATOM 3354 C C . ASP A 1 403 ? -4.508 11.751 19.206 1.00 89.62 403 ASP A C 1
ATOM 3356 O O . ASP A 1 403 ? -4.284 12.492 20.162 1.00 89.62 403 ASP A O 1
ATOM 3360 N N . LYS A 1 404 ? -4.867 12.205 18.005 1.00 87.88 404 LYS A N 1
ATOM 3361 C CA . LYS A 1 404 ? -4.960 13.625 17.657 1.00 87.88 404 LYS A CA 1
ATOM 3362 C C . LYS A 1 404 ? -6.391 14.141 17.542 1.00 87.88 404 LYS A C 1
ATOM 3364 O O . LYS A 1 404 ? -6.593 15.347 17.440 1.00 87.88 404 LYS A O 1
ATOM 3369 N N . ILE A 1 405 ? -7.379 13.252 17.542 1.00 86.62 405 ILE A N 1
ATOM 3370 C CA . ILE A 1 405 ? -8.789 13.626 17.487 1.00 86.62 405 ILE A CA 1
ATOM 3371 C C . ILE A 1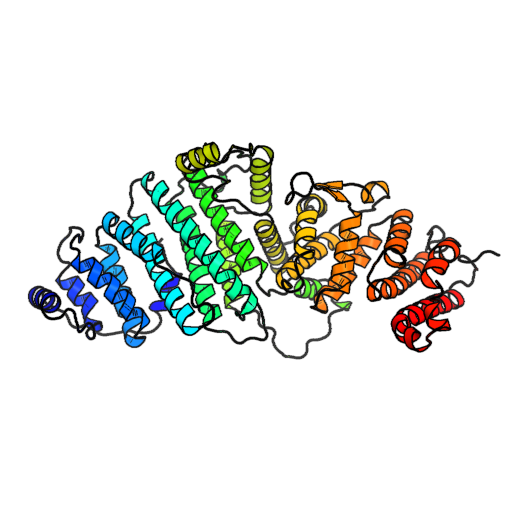 405 ? -9.378 13.727 18.896 1.00 86.62 405 ILE A C 1
ATOM 3373 O O . ILE A 1 405 ? -9.235 12.828 19.724 1.00 86.62 405 ILE A O 1
ATOM 3377 N N . HIS A 1 406 ? -10.139 14.797 19.119 1.00 83.00 406 HIS A N 1
ATOM 3378 C CA . HIS A 1 406 ? -11.041 14.942 20.256 1.00 83.00 406 HIS A CA 1
ATOM 3379 C C . HIS A 1 406 ? -12.469 15.089 19.736 1.00 83.00 406 HIS A C 1
ATOM 3381 O O . HIS A 1 406 ? -12.881 16.169 19.321 1.00 83.00 406 HIS A O 1
ATOM 3387 N N . VAL A 1 407 ? -13.210 13.984 19.720 1.00 83.75 407 VAL A N 1
ATOM 3388 C CA . VAL A 1 407 ? -14.608 13.934 19.271 1.00 83.75 407 VAL A CA 1
ATOM 3389 C C . VAL A 1 407 ? -15.462 13.359 20.392 1.00 83.75 407 VAL A C 1
ATOM 3391 O O . VAL A 1 407 ? -14.998 12.512 21.153 1.00 83.75 407 VAL A O 1
ATOM 3394 N N . ASN A 1 408 ? -16.696 13.851 20.482 1.00 88.06 408 ASN A N 1
ATOM 3395 C CA . ASN A 1 408 ? -17.737 13.340 21.361 1.00 88.06 408 ASN A CA 1
ATOM 3396 C C . ASN A 1 408 ? -18.924 12.884 20.498 1.00 88.06 408 ASN A C 1
ATOM 3398 O O . ASN A 1 408 ? -19.793 13.690 20.174 1.00 88.06 408 ASN A O 1
ATOM 3402 N N . LEU A 1 409 ? -18.902 11.623 20.069 1.00 89.69 409 LEU A N 1
ATOM 3403 C CA . LEU A 1 409 ? -19.890 11.014 19.184 1.00 89.69 409 LEU A CA 1
ATOM 3404 C C . LEU A 1 409 ? -21.243 10.895 19.890 1.00 89.69 409 LEU A C 1
ATOM 3406 O O . LEU A 1 409 ? -21.336 10.427 21.029 1.00 89.69 409 LEU A O 1
ATOM 3410 N N . SER A 1 410 ? -22.292 11.287 19.180 1.00 92.56 410 SER A N 1
ATOM 3411 C CA . SER A 1 410 ? -23.691 11.044 19.513 1.00 92.56 410 SER A CA 1
ATOM 3412 C C . SER A 1 410 ? -24.227 9.796 18.801 1.00 92.56 410 SER A C 1
ATOM 3414 O O . SER A 1 410 ? -23.555 9.208 17.953 1.00 92.56 410 SER A O 1
ATOM 3416 N N . MET A 1 411 ? -25.449 9.373 19.138 1.00 90.06 411 MET A N 1
ATOM 3417 C CA . MET A 1 411 ? -26.097 8.250 18.448 1.00 90.06 411 MET A CA 1
ATOM 3418 C C . MET A 1 411 ? -26.338 8.543 16.958 1.00 90.06 411 MET A C 1
ATOM 3420 O O . MET A 1 411 ? -26.157 7.651 16.135 1.00 90.06 411 MET A O 1
ATOM 3424 N N . GLU A 1 412 ? -26.655 9.792 16.600 1.00 88.81 412 GLU A N 1
ATOM 3425 C CA . GLU A 1 412 ? -26.829 10.214 15.199 1.00 88.81 412 GLU A CA 1
ATOM 3426 C C . GLU A 1 412 ? -25.517 10.086 14.405 1.00 88.81 412 GLU A C 1
ATOM 3428 O O . GLU A 1 412 ? -25.505 9.632 13.257 1.00 88.81 412 GLU A O 1
ATOM 3433 N N . ASP A 1 413 ? -24.381 10.400 15.038 1.00 88.12 413 ASP A N 1
ATOM 3434 C CA . ASP A 1 413 ? -23.061 10.280 14.407 1.00 88.12 413 ASP A CA 1
ATOM 3435 C C . ASP A 1 413 ? -22.696 8.820 14.108 1.00 88.12 413 ASP A C 1
ATOM 3437 O O . ASP A 1 413 ? -21.985 8.530 13.150 1.00 88.12 413 ASP A O 1
ATOM 3441 N N . ILE A 1 414 ? -23.183 7.878 14.915 1.00 85.62 414 ILE A N 1
ATOM 3442 C CA . ILE A 1 414 ? -22.855 6.454 14.792 1.00 85.62 414 ILE A CA 1
ATOM 3443 C C . ILE A 1 414 ? -23.590 5.774 13.639 1.00 85.62 414 ILE A C 1
ATOM 3445 O O . ILE A 1 414 ? -23.049 4.867 12.996 1.00 85.62 414 ILE A O 1
ATOM 3449 N N . GLU A 1 415 ? -24.807 6.231 13.367 1.00 84.06 415 GLU A N 1
ATOM 3450 C CA . GLU A 1 415 ? -25.615 5.798 12.228 1.00 84.06 415 GLU A CA 1
ATOM 3451 C C . GLU A 1 415 ? -25.222 6.519 10.934 1.00 84.06 415 GLU A C 1
ATOM 3453 O O . GLU A 1 415 ? -25.607 6.095 9.842 1.00 84.06 415 GLU A O 1
ATOM 3458 N N . THR A 1 416 ? -24.415 7.581 11.036 1.00 86.94 416 THR A N 1
ATOM 3459 C CA . THR A 1 416 ? -23.943 8.327 9.874 1.00 86.94 416 THR A CA 1
ATOM 3460 C C . THR A 1 416 ? -23.133 7.424 8.951 1.00 86.94 416 THR A C 1
ATOM 3462 O O . THR A 1 416 ? -22.209 6.714 9.359 1.00 86.94 416 THR A O 1
ATOM 3465 N N . ILE A 1 417 ? -23.493 7.479 7.672 1.00 85.50 417 ILE A N 1
ATOM 3466 C CA . ILE A 1 417 ? -22.857 6.719 6.607 1.00 85.50 417 ILE A CA 1
ATOM 3467 C C . ILE A 1 417 ? -21.656 7.509 6.087 1.00 85.50 417 ILE A C 1
ATOM 3469 O O . ILE A 1 417 ? -21.794 8.628 5.592 1.00 85.50 417 ILE A O 1
ATOM 3473 N N . ILE A 1 418 ? -20.474 6.908 6.177 1.00 82.69 418 ILE A N 1
ATOM 3474 C CA . ILE A 1 418 ? -19.253 7.408 5.552 1.00 82.69 418 ILE A CA 1
ATOM 3475 C C . ILE A 1 418 ? -19.171 6.798 4.158 1.00 82.69 418 ILE A C 1
ATOM 3477 O O . ILE A 1 418 ? -19.165 5.577 4.013 1.00 82.69 418 ILE A O 1
ATOM 3481 N N . GLU A 1 419 ? -19.109 7.645 3.133 1.00 78.31 419 GLU A N 1
ATOM 3482 C CA . GLU A 1 419 ? -18.915 7.191 1.756 1.00 78.31 419 GLU A CA 1
ATOM 3483 C C . GLU A 1 419 ? -17.604 6.402 1.639 1.00 78.31 419 GLU A C 1
ATOM 3485 O O . GLU A 1 419 ? -16.542 6.866 2.072 1.00 78.31 419 GLU A O 1
ATOM 3490 N N . ASP A 1 420 ? -17.671 5.205 1.053 1.00 74.19 420 ASP A N 1
ATOM 3491 C CA . ASP A 1 420 ? -16.474 4.470 0.683 1.00 74.19 420 ASP A CA 1
ATOM 3492 C C . ASP A 1 420 ? -15.987 4.955 -0.692 1.00 74.19 420 ASP A C 1
ATOM 3494 O O . ASP A 1 420 ? -16.648 4.736 -1.709 1.00 74.19 420 ASP A O 1
ATOM 3498 N N . PRO A 1 421 ? -14.829 5.630 -0.776 1.00 69.56 421 PRO A N 1
ATOM 3499 C CA . PRO A 1 421 ? -14.286 6.030 -2.062 1.00 69.56 421 PRO A CA 1
ATOM 3500 C C . PRO A 1 421 ? -13.800 4.809 -2.874 1.00 69.56 421 PRO A C 1
ATOM 3502 O O . PRO A 1 421 ? -13.707 4.882 -4.107 1.00 69.56 421 PRO A O 1
ATOM 3505 N N . ALA A 1 422 ? -13.513 3.667 -2.233 1.00 64.88 422 ALA A N 1
ATOM 3506 C CA . ALA A 1 422 ? -13.117 2.434 -2.908 1.00 64.88 422 ALA A CA 1
ATOM 3507 C C . ALA A 1 422 ? -14.293 1.785 -3.660 1.00 64.88 422 ALA A C 1
ATOM 3509 O O . ALA A 1 422 ? -14.107 1.410 -4.824 1.00 64.88 422 ALA A O 1
ATOM 3510 N N . GLU A 1 423 ? -15.491 1.767 -3.070 1.00 63.91 423 GLU A N 1
ATOM 3511 C CA . GLU A 1 423 ? -16.711 1.166 -3.625 1.00 63.91 423 GLU A CA 1
ATOM 3512 C C . GLU A 1 423 ? -17.803 2.219 -3.879 1.00 63.91 423 GLU A C 1
ATOM 3514 O O . GLU A 1 423 ? -18.495 2.680 -2.973 1.00 63.91 423 GLU A O 1
ATOM 3519 N N . ILE A 1 424 ? -17.986 2.602 -5.149 1.00 54.72 424 ILE A N 1
ATOM 3520 C CA . ILE A 1 424 ? -18.963 3.629 -5.541 1.00 54.72 424 ILE A CA 1
ATOM 3521 C C . ILE A 1 424 ? -20.374 3.197 -5.107 1.00 54.72 424 ILE A C 1
ATOM 3523 O O . ILE A 1 424 ? -20.902 2.204 -5.601 1.00 54.72 424 ILE A O 1
ATOM 3527 N N . GLY A 1 425 ? -20.997 3.982 -4.222 1.00 54.31 425 GLY A N 1
ATOM 3528 C CA . GLY A 1 425 ? -22.376 3.774 -3.767 1.00 54.31 425 GLY A CA 1
ATOM 3529 C C . GLY A 1 425 ? -22.532 2.871 -2.540 1.00 54.31 425 GLY A C 1
ATOM 3530 O O . GLY A 1 425 ? -23.658 2.695 -2.077 1.00 54.31 425 GLY A O 1
ATOM 3531 N N . VAL A 1 426 ? -21.438 2.341 -1.984 1.00 63.72 426 VAL A N 1
ATOM 3532 C CA . VAL A 1 426 ? -21.451 1.600 -0.718 1.00 63.72 426 VAL A CA 1
ATOM 3533 C C . VAL A 1 426 ? -20.889 2.518 0.357 1.00 63.72 426 VAL A C 1
ATOM 3535 O O . VAL A 1 426 ? -19.718 2.871 0.353 1.00 63.72 426 VAL A O 1
ATOM 3538 N N . GLY A 1 427 ? -21.739 2.981 1.263 1.00 70.38 427 GLY A N 1
ATOM 3539 C CA . GLY A 1 427 ? -21.279 3.707 2.436 1.00 70.38 427 GLY A CA 1
ATOM 3540 C C . GLY A 1 427 ? -21.201 2.779 3.643 1.00 70.38 427 GLY A C 1
ATOM 3541 O O . GLY A 1 427 ? -22.029 1.878 3.790 1.00 70.38 427 GLY A O 1
ATOM 3542 N N . ILE A 1 428 ? -20.223 3.000 4.516 1.00 80.19 428 ILE A N 1
ATOM 3543 C CA . ILE A 1 428 ? -20.079 2.249 5.763 1.00 80.19 428 ILE A CA 1
ATOM 3544 C C . ILE A 1 428 ? -20.569 3.098 6.942 1.00 80.19 428 ILE A C 1
ATOM 3546 O O . ILE A 1 428 ? -20.152 4.249 7.078 1.00 80.19 428 ILE A O 1
ATOM 3550 N N . PRO A 1 429 ? -21.450 2.577 7.813 1.00 85.50 429 PRO A N 1
ATOM 3551 C CA . PRO A 1 429 ? -21.829 3.301 9.019 1.00 85.50 429 PRO A CA 1
ATOM 3552 C C . PRO A 1 429 ? -20.628 3.413 9.965 1.00 85.50 429 PRO A C 1
ATOM 3554 O O . PRO A 1 429 ? -19.758 2.538 9.984 1.00 85.50 429 PRO A O 1
ATOM 3557 N N . VAL A 1 430 ? -20.588 4.454 10.796 1.00 85.88 430 VAL A N 1
ATOM 3558 C CA . VAL A 1 430 ? -19.515 4.646 11.789 1.00 85.88 430 VAL A CA 1
ATOM 3559 C C . VAL A 1 430 ? -19.405 3.451 12.752 1.00 85.88 430 VAL A C 1
ATOM 3561 O O . VAL A 1 430 ? -18.292 3.065 13.117 1.00 85.88 430 VAL A O 1
ATOM 3564 N N . THR A 1 431 ? -20.515 2.773 13.080 1.00 87.81 431 THR A N 1
ATOM 3565 C CA . THR A 1 431 ? -20.504 1.484 13.814 1.00 87.81 431 THR A CA 1
ATOM 3566 C C . THR A 1 431 ? -19.593 0.433 13.188 1.00 87.81 431 THR A C 1
ATOM 3568 O O . THR A 1 431 ? -18.977 -0.366 13.898 1.00 87.81 431 THR A O 1
ATOM 3571 N N . ARG A 1 432 ? -19.477 0.417 11.857 1.00 88.56 432 ARG A N 1
ATOM 3572 C CA . ARG A 1 432 ? -18.683 -0.581 11.147 1.00 88.56 432 ARG A CA 1
ATOM 3573 C C . ARG A 1 432 ? -17.200 -0.434 11.454 1.00 88.56 432 ARG A C 1
ATOM 3575 O O . ARG A 1 432 ? -16.520 -1.448 11.570 1.00 88.56 432 ARG A O 1
ATOM 3582 N N . ILE A 1 433 ? -16.717 0.794 11.656 1.00 90.19 433 ILE A N 1
ATOM 3583 C CA . ILE A 1 433 ? -15.331 1.065 12.063 1.00 90.19 433 ILE A CA 1
ATOM 3584 C C . ILE A 1 433 ? -15.029 0.303 13.356 1.00 90.19 433 ILE A C 1
ATOM 3586 O O . ILE A 1 433 ? -14.067 -0.460 13.428 1.00 90.19 433 ILE A O 1
ATOM 3590 N N . PHE A 1 434 ? -15.901 0.451 14.352 1.00 91.94 434 PHE A N 1
ATOM 3591 C CA . PHE A 1 434 ? -15.766 -0.213 15.642 1.00 91.94 434 PHE A CA 1
ATOM 3592 C C . PHE A 1 434 ? -15.767 -1.742 15.522 1.00 91.94 434 PHE A C 1
ATOM 3594 O O . PHE A 1 434 ? -14.891 -2.409 16.075 1.00 91.94 434 PHE A O 1
ATOM 3601 N N . GLN A 1 435 ? -16.702 -2.300 14.746 1.00 92.19 435 GLN A N 1
ATOM 3602 C CA . GLN A 1 435 ? -16.806 -3.745 14.521 1.00 92.19 435 GLN A CA 1
ATOM 3603 C C . GLN A 1 435 ? -15.557 -4.325 13.845 1.00 92.19 435 GLN A C 1
ATOM 3605 O O . GLN A 1 435 ? -15.076 -5.388 14.240 1.00 92.19 435 GLN A O 1
ATOM 3610 N N . VAL A 1 436 ? -15.012 -3.634 12.839 1.00 92.81 436 VAL A N 1
ATOM 3611 C CA . VAL A 1 436 ? -13.809 -4.086 12.128 1.00 92.81 436 VAL A CA 1
ATOM 3612 C C . VAL A 1 436 ? -12.590 -4.050 13.041 1.00 92.81 436 VAL A C 1
ATOM 3614 O O . VAL A 1 436 ? -11.865 -5.041 13.120 1.00 92.81 436 VAL A O 1
ATOM 3617 N N . VAL A 1 437 ? -12.396 -2.974 13.806 1.00 94.44 437 VAL A N 1
ATOM 3618 C CA . VAL A 1 437 ? -11.286 -2.893 14.768 1.00 94.44 437 VAL A CA 1
ATOM 3619 C C . VAL A 1 437 ? -11.413 -3.982 15.845 1.00 94.44 437 VAL A C 1
ATOM 3621 O O . VAL A 1 437 ? -10.420 -4.634 16.176 1.00 94.44 437 VAL A O 1
ATOM 3624 N N . ALA A 1 438 ? -12.626 -4.250 16.343 1.00 94.56 438 ALA A N 1
ATOM 3625 C CA . ALA A 1 438 ? -12.881 -5.339 17.287 1.00 94.56 438 ALA A CA 1
ATOM 3626 C C . ALA A 1 438 ? -12.590 -6.727 16.684 1.00 94.56 438 ALA A C 1
ATOM 3628 O O . ALA A 1 438 ? -12.052 -7.603 17.369 1.00 94.56 438 ALA A O 1
ATOM 3629 N N . SER A 1 439 ? -12.885 -6.921 15.394 1.00 94.12 439 SER A N 1
ATOM 3630 C CA . SER A 1 439 ? -12.513 -8.130 14.657 1.00 94.12 439 SER A CA 1
ATOM 3631 C C . SER A 1 439 ? -10.998 -8.288 14.579 1.00 94.12 439 SER A C 1
ATOM 3633 O O . SER A 1 439 ? -10.484 -9.329 14.981 1.00 94.12 439 SER A O 1
ATOM 3635 N N . VAL A 1 440 ? -10.265 -7.255 14.151 1.00 93.88 440 VAL A N 1
ATOM 3636 C CA . VAL A 1 440 ? -8.793 -7.294 14.066 1.00 93.88 440 VAL A CA 1
ATOM 3637 C C . VAL A 1 440 ? -8.172 -7.600 15.431 1.00 93.88 440 VAL A C 1
ATOM 3639 O O . VAL A 1 440 ? -7.294 -8.457 15.527 1.00 93.88 440 VAL A O 1
ATOM 3642 N N . ALA A 1 441 ? -8.671 -6.972 16.499 1.00 94.56 441 ALA A N 1
ATOM 3643 C CA . ALA A 1 441 ? -8.231 -7.228 17.871 1.00 94.56 441 ALA A CA 1
ATOM 3644 C C . ALA A 1 441 ? -8.430 -8.690 18.311 1.00 94.56 441 ALA A C 1
ATOM 3646 O O . ALA A 1 441 ? -7.693 -9.189 19.163 1.00 94.56 441 ALA A O 1
ATOM 3647 N N . SER A 1 442 ? -9.402 -9.385 17.717 1.00 92.81 442 SER A N 1
ATOM 3648 C CA . SER A 1 442 ? -9.770 -10.755 18.074 1.00 92.81 442 SER A CA 1
ATOM 3649 C C . SER A 1 442 ? -9.091 -11.814 17.208 1.00 92.81 442 SER A C 1
ATOM 3651 O O . SER A 1 442 ? -8.729 -12.869 17.726 1.00 92.81 442 SER A O 1
ATOM 3653 N N . THR A 1 443 ? -8.929 -11.557 15.906 1.00 91.81 443 THR A N 1
ATOM 3654 C CA . THR A 1 443 ? -8.592 -12.593 14.913 1.00 91.81 443 THR A CA 1
ATOM 3655 C C . THR A 1 443 ? -7.253 -12.399 14.209 1.00 91.81 443 THR A C 1
ATOM 3657 O O . THR A 1 443 ? -6.768 -13.351 13.599 1.00 91.81 443 THR A O 1
ATOM 3660 N N . CYS A 1 444 ? -6.625 -11.216 14.283 1.00 90.69 444 CYS A N 1
ATOM 3661 C CA . CYS A 1 444 ? -5.350 -10.980 13.600 1.00 90.69 444 CYS A CA 1
ATOM 3662 C C . CYS A 1 444 ? -4.287 -11.978 14.095 1.00 90.69 444 CYS A C 1
ATOM 3664 O O . CYS A 1 444 ? -4.176 -12.166 15.305 1.00 90.69 444 CYS A O 1
ATOM 3666 N N . PRO A 1 445 ? -3.491 -12.626 13.226 1.00 88.88 445 PRO A N 1
ATOM 3667 C CA . PRO A 1 445 ? -2.493 -13.607 13.661 1.00 88.88 445 PRO A CA 1
ATOM 3668 C C . PRO A 1 445 ? -1.345 -12.978 14.466 1.00 88.88 445 PRO A C 1
ATOM 3670 O O . PRO A 1 445 ? -0.827 -13.619 15.386 1.00 88.88 445 PRO A O 1
ATOM 3673 N N . ASP A 1 446 ? -0.993 -11.717 14.197 1.00 88.44 446 ASP A N 1
ATOM 3674 C CA . ASP A 1 446 ? 0.039 -10.998 14.947 1.00 88.44 446 ASP A CA 1
ATOM 3675 C C . ASP A 1 446 ? -0.491 -10.492 16.300 1.00 88.44 446 ASP A C 1
ATOM 3677 O O . ASP A 1 446 ? -1.457 -9.73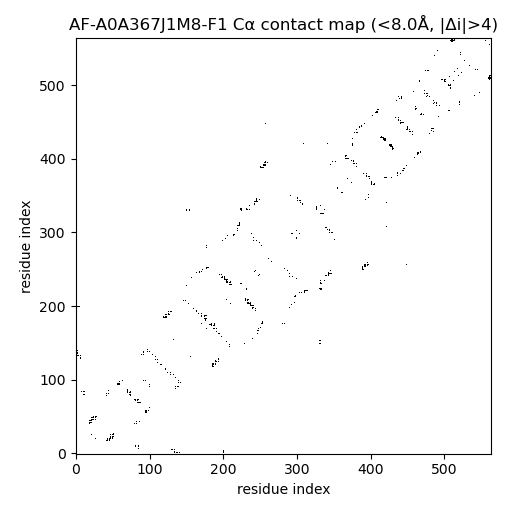1 16.383 1.00 88.44 446 ASP A O 1
ATOM 3681 N N . ALA A 1 447 ? 0.160 -10.915 17.387 1.00 90.31 447 ALA A N 1
ATOM 3682 C CA . ALA A 1 447 ? -0.258 -10.578 18.745 1.00 90.31 447 ALA A CA 1
ATOM 3683 C C . ALA A 1 447 ? -0.107 -9.086 19.081 1.00 90.31 447 ALA A C 1
ATOM 3685 O O . ALA A 1 447 ? -0.902 -8.559 19.861 1.00 90.31 447 ALA A O 1
ATOM 3686 N N . SER A 1 448 ? 0.882 -8.410 18.495 1.00 90.56 448 SER A N 1
ATOM 3687 C CA . SER A 1 448 ? 1.112 -6.979 18.709 1.00 90.56 448 SER A CA 1
ATOM 3688 C C . SER A 1 448 ? -0.001 -6.181 18.043 1.00 90.56 448 SER A C 1
ATOM 3690 O O . SER A 1 448 ? -0.615 -5.334 18.685 1.00 90.56 448 SER A O 1
ATOM 3692 N N . ILE A 1 449 ? -0.343 -6.518 16.794 1.00 92.75 449 ILE A N 1
ATOM 3693 C CA . ILE A 1 449 ? -1.454 -5.882 16.076 1.00 92.75 449 ILE A CA 1
ATOM 3694 C C . ILE A 1 449 ? -2.779 -6.106 16.810 1.00 92.75 449 ILE A C 1
ATOM 3696 O O . ILE A 1 449 ? -3.534 -5.148 16.979 1.00 92.75 449 ILE A O 1
ATOM 3700 N N . ARG A 1 450 ? -3.048 -7.321 17.324 1.00 93.62 450 ARG A N 1
ATOM 3701 C CA . ARG A 1 450 ? -4.233 -7.569 18.171 1.00 93.62 450 ARG A CA 1
ATOM 3702 C C . ARG A 1 450 ? -4.282 -6.625 19.372 1.00 93.62 450 ARG A C 1
ATOM 3704 O O . ARG A 1 450 ? -5.325 -6.039 19.659 1.00 93.62 450 ARG A O 1
ATOM 3711 N N . PHE A 1 451 ? -3.154 -6.453 20.058 1.00 92.75 451 PHE A N 1
ATOM 3712 C CA . PHE A 1 451 ? -3.044 -5.564 21.212 1.00 92.75 451 PHE A CA 1
ATOM 3713 C C . PHE A 1 451 ? -3.259 -4.085 20.843 1.00 92.75 451 PHE A C 1
ATOM 3715 O O . PHE A 1 451 ? -3.977 -3.370 21.542 1.00 92.75 451 PHE A O 1
ATOM 3722 N N . PHE A 1 452 ? -2.706 -3.625 19.722 1.00 94.19 452 PHE A N 1
ATOM 3723 C CA . PHE A 1 452 ? -2.897 -2.255 19.240 1.00 94.19 452 PHE A CA 1
ATOM 3724 C C . PHE A 1 452 ? -4.337 -1.986 18.789 1.00 94.19 452 PHE A C 1
ATOM 3726 O O . PHE A 1 452 ? -4.910 -0.950 19.124 1.00 94.19 452 PHE A O 1
ATOM 3733 N N . ALA A 1 453 ? -4.959 -2.939 18.095 1.00 95.00 453 ALA A N 1
ATOM 3734 C CA . ALA A 1 453 ? -6.370 -2.868 17.733 1.00 95.00 453 ALA A CA 1
ATOM 3735 C C . ALA A 1 453 ? -7.267 -2.849 18.982 1.00 95.00 453 ALA A C 1
ATOM 3737 O O . ALA A 1 453 ? -8.201 -2.056 19.060 1.00 95.00 453 ALA A O 1
ATOM 3738 N N . TYR A 1 454 ? -6.944 -3.636 20.013 1.00 93.94 454 TYR A N 1
ATOM 3739 C CA . TYR A 1 454 ? -7.638 -3.571 21.301 1.00 93.94 454 TYR A CA 1
ATOM 3740 C C . TYR A 1 454 ? -7.533 -2.179 21.950 1.00 93.94 454 TYR A C 1
ATOM 3742 O O . TYR A 1 454 ? -8.507 -1.664 22.500 1.00 93.94 454 TYR A O 1
ATOM 3750 N N . HIS A 1 455 ? -6.375 -1.522 21.844 1.00 92.81 455 HIS A N 1
ATOM 3751 C CA . HIS A 1 455 ? -6.228 -0.138 22.293 1.00 92.81 455 HIS A CA 1
ATOM 3752 C C . HIS A 1 455 ? -7.127 0.828 21.501 1.00 92.81 455 HIS A C 1
ATOM 3754 O O . HIS A 1 455 ? -7.747 1.715 22.091 1.00 92.81 455 HIS A O 1
ATOM 3760 N N . LEU A 1 456 ? -7.242 0.646 20.183 1.00 94.25 456 LEU A N 1
ATOM 3761 C CA . LEU A 1 456 ? -8.161 1.424 19.347 1.00 94.25 456 LEU A CA 1
ATOM 3762 C C . LEU A 1 456 ? -9.629 1.219 19.743 1.00 94.25 456 LEU A C 1
ATOM 3764 O O . LEU A 1 456 ? -10.361 2.202 19.809 1.00 94.25 456 LEU A O 1
ATOM 3768 N N . VAL A 1 457 ? -10.052 -0.005 20.094 1.00 95.06 457 VAL A N 1
ATOM 3769 C CA . VAL A 1 457 ? -11.404 -0.266 20.637 1.00 95.06 457 VAL A CA 1
ATOM 3770 C C . VAL A 1 457 ? -11.666 0.598 21.875 1.00 95.06 457 VAL A C 1
ATOM 3772 O O . VAL A 1 457 ? -12.699 1.261 21.963 1.00 95.06 457 VAL A O 1
ATOM 3775 N N . ARG A 1 458 ? -10.712 0.654 22.816 1.00 92.88 458 ARG A N 1
ATOM 3776 C CA . ARG A 1 458 ? -10.834 1.486 24.029 1.00 92.88 458 ARG A CA 1
ATOM 3777 C C . ARG A 1 458 ? -10.910 2.979 23.708 1.00 92.88 458 ARG A C 1
ATOM 3779 O O . ARG A 1 458 ? -11.704 3.688 24.318 1.00 92.88 458 ARG A O 1
ATOM 3786 N N . LYS A 1 459 ? -10.101 3.455 22.757 1.00 91.75 459 LYS A N 1
ATOM 3787 C CA . LYS A 1 459 ? -10.136 4.850 22.284 1.00 91.75 459 LYS A CA 1
ATOM 3788 C C . LYS A 1 459 ? -11.482 5.190 21.650 1.00 91.75 459 LYS A C 1
ATOM 3790 O O . LYS A 1 459 ? -12.048 6.227 21.968 1.00 91.75 459 LYS A O 1
ATOM 3795 N N . PHE A 1 460 ? -12.021 4.293 20.829 1.00 91.62 460 PHE A N 1
ATOM 3796 C CA . PHE A 1 460 ? -13.313 4.489 20.181 1.00 91.62 460 PHE A CA 1
ATOM 3797 C C . PHE A 1 460 ? -14.459 4.582 21.197 1.00 91.62 460 PHE A C 1
ATOM 3799 O O . PHE A 1 460 ? -15.284 5.485 21.102 1.00 91.62 460 PHE A O 1
ATOM 3806 N N . LEU A 1 461 ? -14.466 3.721 22.224 1.00 92.88 461 LEU A N 1
ATOM 3807 C CA . LEU A 1 461 ? -15.412 3.828 23.344 1.00 92.88 461 LEU A CA 1
ATOM 3808 C C . LEU A 1 461 ? -15.293 5.180 24.064 1.00 92.88 461 LEU A C 1
ATOM 3810 O O . LEU A 1 461 ? -16.301 5.775 24.434 1.00 92.88 461 LEU A O 1
ATOM 3814 N N . ALA A 1 462 ? -14.074 5.696 24.234 1.00 90.75 462 ALA A N 1
ATOM 3815 C CA . ALA A 1 462 ? -13.844 6.986 24.879 1.00 90.75 462 ALA A CA 1
ATOM 3816 C C . ALA A 1 462 ? -14.310 8.193 24.041 1.00 90.75 462 ALA A C 1
ATOM 3818 O O . ALA A 1 462 ? -14.562 9.247 24.619 1.00 90.75 462 ALA A O 1
ATOM 3819 N N . PHE A 1 463 ? -14.450 8.052 22.717 1.00 90.69 463 PHE A N 1
ATOM 3820 C CA . PHE A 1 463 ? -15.015 9.101 21.860 1.00 90.69 463 PHE A CA 1
ATOM 3821 C C . PHE A 1 463 ? -16.531 9.221 21.977 1.00 90.69 463 PHE A C 1
ATOM 3823 O O . PHE A 1 463 ? -17.080 10.213 21.526 1.00 90.69 463 PHE A O 1
ATOM 3830 N N . GLY A 1 464 ? -17.229 8.229 22.525 1.00 90.25 464 GLY A N 1
ATOM 3831 C CA . GLY A 1 464 ? -18.680 8.268 22.654 1.00 90.25 464 GLY A CA 1
ATOM 3832 C C . GLY A 1 464 ? -19.171 9.123 23.814 1.00 90.25 464 GLY A C 1
ATOM 3833 O O . GLY A 1 464 ? -18.553 9.144 24.879 1.00 90.25 464 GLY A O 1
ATOM 3834 N N . ASN A 1 465 ? -20.346 9.731 23.663 1.00 91.69 465 ASN A N 1
ATOM 3835 C CA . ASN A 1 465 ? -21.123 10.175 24.816 1.00 91.69 465 ASN A CA 1
ATOM 3836 C C . ASN A 1 465 ? -21.657 8.961 25.615 1.00 91.69 465 ASN A C 1
ATOM 3838 O O . ASN A 1 465 ? -21.523 7.810 25.199 1.00 91.69 465 ASN A O 1
ATOM 3842 N N . GLU A 1 466 ? -22.278 9.185 26.775 1.00 90.00 466 GLU A N 1
ATOM 3843 C CA . GLU A 1 466 ? -22.735 8.082 27.639 1.00 90.00 466 GLU A CA 1
ATOM 3844 C C . GLU A 1 466 ? -23.724 7.127 26.937 1.00 90.00 466 GLU A C 1
ATOM 3846 O O . GLU A 1 466 ? -23.616 5.916 27.112 1.00 90.00 466 GLU A O 1
ATOM 3851 N N . GLN A 1 467 ? -24.634 7.637 26.096 1.00 91.31 467 GLN A N 1
ATOM 3852 C CA . GLN A 1 467 ? -25.594 6.805 25.351 1.00 91.31 467 GLN A CA 1
ATOM 3853 C C . GLN A 1 467 ? -24.887 5.920 24.320 1.00 91.31 467 GLN A C 1
ATOM 3855 O O . GLN A 1 467 ? -25.131 4.716 24.258 1.00 91.31 467 GLN A O 1
ATOM 3860 N N . VAL A 1 468 ? -23.958 6.512 23.568 1.00 93.06 468 VAL A N 1
ATOM 3861 C CA . VAL A 1 468 ? -23.100 5.801 22.621 1.00 93.06 468 VAL A CA 1
ATOM 3862 C C . VAL A 1 468 ? -22.310 4.707 23.317 1.00 93.06 468 VAL A C 1
ATOM 3864 O O . VAL A 1 468 ? -22.268 3.578 22.836 1.00 93.06 468 VAL A O 1
ATOM 3867 N N . LYS A 1 469 ? -21.667 5.023 24.446 1.00 93.38 469 LYS A N 1
ATOM 3868 C CA . LYS A 1 469 ? -20.872 4.041 25.184 1.00 93.38 469 LYS A CA 1
ATOM 3869 C C . LYS A 1 469 ? -21.735 2.854 25.583 1.00 93.38 469 LYS A C 1
ATOM 3871 O O . LYS A 1 469 ? -21.310 1.722 25.383 1.00 93.38 469 LYS A O 1
ATOM 3876 N N . VAL A 1 470 ? -22.937 3.102 26.114 1.00 93.19 470 VAL A N 1
ATOM 3877 C CA . VAL A 1 470 ? -23.873 2.033 26.490 1.00 93.19 470 VAL A CA 1
ATOM 3878 C C . VAL A 1 470 ? -24.185 1.146 25.286 1.00 93.19 470 VAL A C 1
ATOM 3880 O O . VAL A 1 470 ? -23.996 -0.066 25.380 1.00 93.19 470 VAL A O 1
ATOM 3883 N N . PHE A 1 471 ? -24.557 1.741 24.150 1.00 93.62 471 PHE A N 1
ATOM 3884 C CA . PHE A 1 471 ? -24.815 1.012 22.907 1.00 93.62 471 PHE A CA 1
ATOM 3885 C C . PHE A 1 471 ? -23.605 0.173 22.459 1.00 93.62 471 PHE A C 1
ATOM 3887 O O . PHE A 1 471 ? -23.725 -1.029 22.235 1.00 93.62 471 PHE A O 1
ATOM 3894 N N . LEU A 1 472 ? -22.408 0.764 22.400 1.00 93.69 472 LEU A N 1
ATOM 3895 C CA . LEU A 1 472 ? -21.196 0.064 21.965 1.00 93.69 472 LEU A CA 1
ATOM 3896 C C . LEU A 1 472 ? -20.784 -1.067 22.923 1.00 93.69 472 LEU A C 1
ATOM 3898 O O . LEU A 1 472 ? -20.288 -2.099 22.471 1.00 93.69 472 LEU A O 1
ATOM 3902 N N . TYR A 1 473 ? -21.001 -0.920 24.235 1.00 94.88 473 TYR A N 1
ATOM 3903 C CA . TYR A 1 473 ? -20.784 -2.016 25.186 1.00 94.88 473 TYR A CA 1
ATOM 3904 C C . TYR A 1 473 ? -21.781 -3.158 24.982 1.00 94.88 473 TYR A C 1
ATOM 3906 O O . TYR A 1 473 ? -21.378 -4.317 25.057 1.00 94.88 473 TYR A O 1
ATOM 3914 N N . GLN A 1 474 ? -23.052 -2.862 24.695 1.00 94.00 474 GLN A N 1
ATOM 3915 C CA . GLN A 1 474 ? -24.035 -3.895 24.348 1.00 94.00 474 GLN A CA 1
ATOM 3916 C C . GLN A 1 474 ? -23.628 -4.632 23.065 1.00 94.00 474 GLN A C 1
ATOM 3918 O O . GLN A 1 474 ? -23.628 -5.864 23.044 1.00 94.00 474 GLN A O 1
ATOM 3923 N N . GLU A 1 475 ? -23.180 -3.899 22.042 1.00 92.75 475 GLU A N 1
ATOM 3924 C CA . GLU A 1 475 ? -22.652 -4.481 20.803 1.00 92.75 475 GLU A CA 1
ATOM 3925 C C . GLU A 1 475 ? -21.443 -5.393 21.064 1.00 92.75 475 GLU A C 1
ATOM 3927 O O . GLU A 1 475 ? -21.367 -6.492 20.514 1.00 92.75 475 GLU A O 1
ATOM 3932 N N . LEU A 1 476 ? -20.510 -5.004 21.943 1.00 94.00 476 LEU A N 1
ATOM 3933 C CA . LEU A 1 476 ? -19.381 -5.867 22.312 1.00 94.00 476 LEU A CA 1
ATOM 3934 C C . LEU A 1 476 ? -19.799 -7.107 23.111 1.00 94.00 476 LEU A C 1
ATOM 3936 O O . LEU A 1 476 ? -19.203 -8.167 22.923 1.00 94.00 476 LEU A O 1
ATOM 3940 N N . LEU A 1 477 ? -20.767 -6.981 24.021 1.00 93.12 477 LEU A N 1
ATOM 3941 C CA . LEU A 1 477 ? -21.147 -8.045 24.955 1.00 93.12 477 LEU A CA 1
ATOM 3942 C C . LEU A 1 477 ? -22.127 -9.059 24.361 1.00 93.12 477 LEU A C 1
ATOM 3944 O O . LEU A 1 477 ? -22.051 -10.230 24.727 1.00 93.12 477 LEU A O 1
ATOM 3948 N N . ASP A 1 478 ? -23.010 -8.650 23.450 1.00 90.31 478 ASP A N 1
ATOM 3949 C CA . ASP A 1 478 ? -24.016 -9.532 22.840 1.00 90.31 478 ASP A CA 1
ATOM 3950 C C . ASP A 1 478 ? -23.769 -9.714 21.335 1.00 90.31 478 ASP A C 1
ATOM 3952 O O . ASP A 1 478 ? -23.571 -10.848 20.880 1.00 90.31 478 ASP A O 1
ATOM 3956 N N . GLY A 1 479 ? -23.666 -8.607 20.588 1.00 87.38 479 GLY A N 1
ATOM 3957 C CA . GLY A 1 479 ? -23.542 -8.590 19.123 1.00 87.38 479 GLY A CA 1
ATOM 3958 C C . GLY A 1 479 ? -22.213 -9.124 18.570 1.00 87.38 479 GLY A C 1
ATOM 3959 O O . GLY A 1 479 ? -22.160 -9.648 17.457 1.00 87.38 479 GLY A O 1
ATOM 3960 N N . CYS A 1 480 ? -21.130 -9.050 19.344 1.00 90.75 480 CYS A N 1
ATOM 3961 C CA . CYS A 1 480 ? -19.802 -9.466 18.900 1.00 90.75 480 CYS A CA 1
ATOM 3962 C C . CYS A 1 480 ? -19.692 -10.998 18.749 1.00 90.75 480 CYS A C 1
ATOM 3964 O O . CYS A 1 480 ? -19.946 -11.738 19.704 1.00 90.75 480 CYS A O 1
ATOM 3966 N N . PRO A 1 481 ? -19.239 -11.531 17.601 1.00 91.38 481 PRO A N 1
ATOM 3967 C CA . PRO A 1 481 ? -19.104 -12.976 17.417 1.00 91.38 481 PRO A CA 1
ATOM 3968 C C . PRO A 1 481 ? -17.857 -13.562 18.101 1.00 91.38 481 PRO A C 1
ATOM 3970 O O . PRO A 1 481 ? -17.683 -14.777 18.095 1.00 91.38 481 PRO A O 1
ATOM 3973 N N . PHE A 1 482 ? -16.981 -12.731 18.680 1.00 91.75 482 PHE A N 1
ATOM 3974 C CA . PHE A 1 482 ? -15.681 -13.153 19.207 1.00 91.75 482 PHE A CA 1
ATOM 3975 C C . PHE A 1 482 ? -15.706 -13.303 20.741 1.00 91.75 482 PHE A C 1
ATOM 3977 O O . PHE A 1 482 ? -15.764 -12.293 21.450 1.00 91.75 482 PHE A O 1
ATOM 3984 N N . PRO A 1 483 ? -15.596 -14.532 21.293 1.00 89.56 483 PRO A N 1
ATOM 3985 C CA . PRO A 1 483 ? -15.634 -14.757 22.744 1.00 89.56 483 PRO A CA 1
ATOM 3986 C C . PRO A 1 483 ? -14.514 -14.044 23.514 1.00 89.56 483 PRO A C 1
ATOM 3988 O O . PRO A 1 483 ? -14.722 -13.558 24.628 1.00 89.56 483 PRO A O 1
ATOM 3991 N N . SER A 1 484 ? -13.328 -13.930 22.906 1.00 90.00 484 SER A N 1
ATOM 3992 C CA . SER A 1 484 ? -12.186 -13.213 23.482 1.00 90.00 484 SER A CA 1
ATOM 3993 C C . SER A 1 484 ? -12.485 -11.725 23.678 1.00 90.00 484 SER A C 1
ATOM 3995 O O . SER A 1 484 ? -12.177 -11.176 24.735 1.00 90.00 484 SER A O 1
ATOM 3997 N N . MET A 1 485 ? -13.142 -11.086 22.706 1.00 94.00 485 MET A N 1
ATOM 3998 C CA . MET A 1 485 ? -13.560 -9.688 22.809 1.00 94.00 485 MET A CA 1
ATOM 3999 C C . MET A 1 485 ? -14.713 -9.501 23.793 1.00 94.00 485 MET A C 1
ATOM 4001 O O . MET A 1 485 ? -14.657 -8.568 24.585 1.00 94.00 485 MET A O 1
ATOM 4005 N N . LYS A 1 486 ? -15.707 -10.401 23.815 1.00 93.06 486 LYS A N 1
ATOM 4006 C CA . LYS A 1 486 ? -16.783 -10.393 24.828 1.00 93.06 486 LYS A CA 1
ATOM 4007 C C . LYS A 1 486 ? -16.217 -10.409 26.248 1.00 93.06 486 LYS A C 1
ATOM 4009 O O . LYS A 1 486 ? -16.561 -9.569 27.075 1.00 93.06 486 LYS A O 1
ATOM 4014 N N . THR A 1 487 ? -15.264 -11.307 26.490 1.00 92.69 487 THR A N 1
ATOM 4015 C CA . THR A 1 487 ? -14.552 -11.406 27.770 1.00 92.69 487 THR A CA 1
ATOM 4016 C C . THR A 1 487 ? -13.779 -10.124 28.087 1.00 92.69 487 THR A C 1
ATOM 4018 O O . THR A 1 487 ? -13.834 -9.619 29.209 1.00 92.69 487 THR A O 1
ATOM 4021 N N . ALA A 1 488 ? -13.056 -9.575 27.108 1.00 92.12 488 ALA A N 1
ATOM 4022 C CA . ALA A 1 488 ? -12.269 -8.363 27.303 1.00 92.12 488 ALA A CA 1
ATOM 4023 C C . ALA A 1 488 ? -13.152 -7.123 27.544 1.00 92.12 488 ALA A C 1
ATOM 4025 O O . ALA A 1 488 ? -12.804 -6.278 28.368 1.00 92.12 488 ALA A O 1
ATOM 4026 N N . ALA A 1 489 ? -14.321 -7.049 26.904 1.00 94.75 489 ALA A N 1
ATOM 4027 C CA . ALA A 1 489 ? -15.291 -5.972 27.064 1.00 94.75 489 ALA A CA 1
ATOM 4028 C C . ALA A 1 489 ? -15.797 -5.844 28.508 1.00 94.75 489 ALA A C 1
ATOM 4030 O O . ALA A 1 489 ? -15.958 -4.723 28.982 1.00 94.75 489 ALA A O 1
ATOM 4031 N N . ILE A 1 490 ? -15.952 -6.957 29.239 1.00 94.81 490 ILE A N 1
ATOM 4032 C CA . ILE A 1 490 ? -16.271 -6.938 30.680 1.00 94.81 490 ILE A CA 1
ATOM 4033 C C . ILE A 1 490 ? -15.180 -6.197 31.464 1.00 94.81 490 ILE A C 1
ATOM 4035 O O . ILE A 1 490 ? -15.476 -5.377 32.333 1.00 94.81 490 ILE A O 1
ATOM 4039 N N . GLY A 1 491 ? -13.912 -6.457 31.136 1.00 92.62 491 GLY A N 1
ATOM 4040 C CA . GLY A 1 491 ? -12.773 -5.773 31.745 1.00 92.62 491 GLY A CA 1
ATOM 4041 C C . GLY A 1 491 ? -12.760 -4.272 31.443 1.00 92.62 491 GLY A C 1
ATOM 4042 O O . GLY A 1 491 ? -12.584 -3.471 32.358 1.00 92.62 491 GLY A O 1
ATOM 4043 N N . ILE A 1 492 ? -13.006 -3.881 30.187 1.00 92.81 492 ILE A N 1
ATOM 4044 C CA . ILE A 1 492 ? -13.088 -2.461 29.800 1.00 92.81 492 ILE A CA 1
ATOM 4045 C C . ILE A 1 492 ? -14.262 -1.773 30.516 1.00 92.81 492 ILE A C 1
ATOM 4047 O O . ILE A 1 492 ? -14.093 -0.680 31.052 1.00 92.81 492 ILE A O 1
ATOM 4051 N N . LEU A 1 493 ? -15.427 -2.426 30.579 1.00 94.25 493 LEU A N 1
ATOM 4052 C CA . LEU A 1 493 ? -16.607 -1.914 31.273 1.00 94.25 493 LEU A CA 1
ATOM 4053 C C . LEU A 1 493 ? -16.332 -1.711 32.768 1.00 94.25 493 LEU A C 1
ATOM 4055 O O . LEU A 1 493 ? -16.700 -0.679 33.321 1.00 94.25 493 LEU A O 1
ATOM 4059 N N . LYS A 1 494 ? -15.636 -2.652 33.417 1.00 93.69 494 LYS A N 1
ATOM 4060 C CA . LYS A 1 494 ? -15.206 -2.507 34.814 1.00 93.69 494 LYS A CA 1
ATOM 4061 C C . LYS A 1 494 ? -14.364 -1.244 35.018 1.00 93.69 494 LYS A C 1
ATOM 4063 O O . LYS A 1 494 ? -14.580 -0.526 35.991 1.00 93.69 494 LYS A O 1
ATOM 4068 N N . ASP A 1 495 ? -13.412 -0.978 34.125 1.00 90.88 495 ASP A N 1
ATOM 4069 C CA . ASP A 1 495 ? -12.571 0.223 34.200 1.00 90.88 495 ASP A CA 1
ATOM 4070 C C . ASP A 1 495 ? -13.390 1.507 33.972 1.00 90.88 495 ASP A C 1
ATOM 4072 O O . ASP A 1 495 ? -13.136 2.517 34.627 1.00 90.88 495 ASP A O 1
ATOM 4076 N N . GLN A 1 496 ? -14.392 1.471 33.084 1.00 90.88 496 GLN A N 1
ATOM 4077 C CA . GLN A 1 496 ? -15.316 2.590 32.874 1.00 90.88 496 GLN A CA 1
ATOM 4078 C C . GLN A 1 496 ? -16.160 2.866 34.125 1.00 90.88 496 GLN A C 1
ATOM 4080 O O . GLN A 1 496 ? -16.287 4.019 34.522 1.00 90.88 496 GLN A O 1
ATOM 4085 N N . ILE A 1 497 ? -16.690 1.825 34.772 1.00 91.44 497 ILE A N 1
ATOM 4086 C CA . ILE A 1 497 ? -17.449 1.955 36.023 1.00 91.44 497 ILE A CA 1
ATOM 4087 C C . ILE A 1 497 ? -16.565 2.543 37.138 1.00 91.44 497 ILE A C 1
ATOM 4089 O O . ILE A 1 497 ? -16.996 3.454 37.842 1.00 91.44 497 ILE A O 1
ATOM 4093 N N . ASP A 1 498 ? -15.315 2.078 37.275 1.00 90.25 498 ASP A N 1
ATOM 4094 C CA . ASP A 1 498 ? -14.371 2.605 38.279 1.00 90.25 498 ASP A CA 1
ATOM 4095 C C . ASP A 1 498 ? -14.121 4.108 38.104 1.00 90.25 498 ASP A C 1
ATOM 4097 O O . ASP A 1 498 ? -14.124 4.854 39.084 1.00 90.25 498 ASP A O 1
ATOM 4101 N N . GLN A 1 499 ? -13.960 4.560 36.857 1.00 87.38 499 GLN A N 1
ATOM 4102 C CA . GLN A 1 499 ? -13.810 5.982 36.539 1.00 87.38 499 GLN A CA 1
ATOM 4103 C C . GLN A 1 499 ? -15.094 6.766 36.834 1.00 87.38 499 GLN A C 1
ATOM 4105 O O . GLN A 1 499 ? -15.035 7.856 37.401 1.00 87.38 499 GLN A O 1
ATOM 4110 N N . SER A 1 500 ? -16.251 6.193 36.505 1.00 88.44 500 SER A N 1
ATOM 4111 C CA . SER A 1 500 ? -17.560 6.818 36.690 1.00 88.44 500 SER A CA 1
ATOM 4112 C C . SER A 1 500 ? -17.972 6.978 38.153 1.00 88.44 500 SER A C 1
ATOM 4114 O O . SER A 1 500 ? -18.727 7.891 38.459 1.00 88.44 500 SER A O 1
ATOM 4116 N N . PHE A 1 501 ? -17.438 6.193 39.094 1.00 84.94 501 PHE A N 1
ATOM 4117 C CA . PHE A 1 501 ? -17.694 6.429 40.524 1.00 84.94 501 PHE A CA 1
ATOM 4118 C C . PHE A 1 501 ? -17.184 7.787 41.035 1.00 84.94 501 PHE A C 1
ATOM 4120 O O . PHE A 1 501 ? -17.599 8.219 42.113 1.00 84.94 501 PHE A O 1
ATOM 4127 N N . GLN A 1 502 ? -16.292 8.449 40.290 1.00 80.88 502 GLN A N 1
ATOM 4128 C CA . GLN A 1 502 ? -15.819 9.802 40.594 1.00 80.88 502 GLN A CA 1
ATOM 4129 C C . GLN A 1 502 ? -16.755 10.903 40.062 1.00 80.88 502 GLN A C 1
ATOM 4131 O O . GLN A 1 502 ? -16.582 12.062 40.437 1.00 80.88 502 GLN A O 1
ATOM 4136 N N . ASP A 1 503 ? -17.737 10.558 39.222 1.00 80.38 503 ASP A N 1
ATOM 4137 C CA . ASP A 1 503 ? -18.705 11.477 38.617 1.00 80.38 503 ASP A CA 1
ATOM 4138 C C . ASP A 1 503 ? -20.146 11.019 38.899 1.00 80.38 503 ASP A C 1
ATOM 4140 O O . ASP A 1 503 ? -20.671 10.102 38.268 1.00 80.38 503 ASP A O 1
ATOM 4144 N N . ASP A 1 504 ? -20.816 11.710 39.825 1.00 69.75 504 ASP A N 1
ATOM 4145 C CA . ASP A 1 504 ? -22.185 11.399 40.261 1.00 69.75 504 ASP A CA 1
ATOM 4146 C C . ASP A 1 504 ? -23.245 11.487 39.146 1.00 69.75 504 ASP A C 1
ATOM 4148 O O . ASP A 1 504 ? -24.387 11.083 39.358 1.00 69.75 504 ASP A O 1
ATOM 4152 N N . LYS A 1 505 ? -22.904 12.022 37.966 1.00 78.38 505 LYS A N 1
ATOM 4153 C CA . LYS A 1 505 ? -23.824 12.144 36.825 1.00 78.38 505 LYS A CA 1
ATOM 4154 C C . LYS A 1 505 ? -23.626 11.074 35.751 1.00 78.38 505 LYS A C 1
ATOM 4156 O O . LYS A 1 505 ? -24.372 11.079 34.771 1.00 78.38 505 LYS A O 1
ATOM 4161 N N . SER A 1 506 ? -22.647 10.180 35.892 1.00 84.56 506 SER A N 1
ATOM 4162 C CA . SER A 1 506 ? -22.378 9.163 34.872 1.00 84.56 506 SER A CA 1
ATOM 4163 C C . SER A 1 506 ? -23.426 8.049 34.879 1.00 84.56 506 SER A C 1
ATOM 4165 O O . SER A 1 506 ? -23.793 7.514 35.926 1.00 84.56 506 SER A O 1
ATOM 4167 N N . ALA A 1 507 ? -23.848 7.622 33.685 1.00 85.12 507 ALA A N 1
ATOM 4168 C CA . ALA A 1 507 ? -24.781 6.509 33.519 1.00 85.12 507 ALA A CA 1
ATOM 4169 C C . ALA A 1 507 ? -24.190 5.176 34.019 1.00 85.12 507 ALA A C 1
ATOM 4171 O O . ALA A 1 507 ? -24.930 4.285 34.434 1.00 85.12 507 ALA A O 1
ATOM 4172 N N . PHE A 1 508 ? -22.859 5.051 34.038 1.00 87.81 508 PHE A N 1
ATOM 4173 C CA . PHE A 1 508 ? -22.143 3.864 34.521 1.00 87.81 508 PHE A CA 1
ATOM 4174 C C . PHE A 1 508 ? -21.952 3.828 36.047 1.00 87.81 508 PHE A C 1
ATOM 4176 O O . PHE A 1 508 ? -21.410 2.857 36.565 1.00 87.81 508 PHE A O 1
ATOM 4183 N N . ALA A 1 509 ? -22.414 4.850 36.773 1.00 86.31 509 ALA A N 1
ATOM 4184 C CA . ALA A 1 509 ? -22.542 4.851 38.231 1.00 86.31 509 ALA A CA 1
ATOM 4185 C C . ALA A 1 509 ? -24.027 4.908 38.643 1.00 86.31 509 ALA A C 1
ATOM 4187 O O . ALA A 1 509 ? -24.405 5.651 39.546 1.00 86.31 509 ALA A O 1
ATOM 4188 N N . SER A 1 510 ? -24.873 4.149 37.938 1.00 86.69 510 SER A N 1
ATOM 4189 C CA . SER A 1 510 ? -26.326 4.101 38.137 1.00 86.69 510 SER A CA 1
ATOM 4190 C C . SER A 1 510 ? -26.867 2.664 38.025 1.00 86.69 510 SER A C 1
ATOM 4192 O O . SER A 1 510 ? -26.141 1.789 37.532 1.00 86.69 510 SER A O 1
ATOM 4194 N N . PRO A 1 511 ? -28.142 2.409 38.397 1.00 88.44 511 PRO A N 1
ATOM 4195 C CA . PRO A 1 511 ? -28.775 1.091 38.269 1.00 88.44 511 PRO A CA 1
ATOM 4196 C C . PRO A 1 511 ? -28.756 0.490 36.861 1.00 88.44 511 PRO A C 1
ATOM 4198 O O . PRO A 1 511 ? -28.819 -0.730 36.708 1.00 88.44 511 PRO A O 1
ATOM 4201 N N . LEU A 1 512 ? -28.545 1.323 35.833 1.00 88.44 512 LEU A N 1
ATOM 4202 C CA . LEU A 1 512 ? -28.362 0.894 34.448 1.00 88.44 512 LEU A CA 1
ATOM 4203 C C . LEU A 1 512 ? -27.304 -0.208 34.308 1.00 88.44 512 LEU A C 1
ATOM 4205 O O . LEU A 1 512 ? -27.455 -1.090 33.466 1.00 88.44 512 LEU A O 1
ATOM 4209 N N . VAL A 1 513 ? -26.245 -0.195 35.125 1.00 89.12 513 VAL A N 1
ATOM 4210 C CA . VAL A 1 513 ? -25.199 -1.224 35.046 1.00 89.12 513 VAL A CA 1
ATOM 4211 C C . VAL A 1 513 ? -25.747 -2.615 35.361 1.00 89.12 513 VAL A C 1
ATOM 4213 O O . VAL A 1 513 ? -25.401 -3.576 34.669 1.00 89.12 513 VAL A O 1
ATOM 4216 N N . ILE A 1 514 ? -26.613 -2.725 36.370 1.00 89.88 514 ILE A N 1
ATOM 4217 C CA . ILE A 1 514 ? -27.263 -3.989 36.716 1.00 89.88 514 ILE A CA 1
ATOM 4218 C C . ILE A 1 514 ? -28.355 -4.292 35.697 1.00 89.88 514 ILE A C 1
ATOM 4220 O O . ILE A 1 514 ? -28.357 -5.378 35.129 1.00 89.88 514 ILE A O 1
ATOM 4224 N N . ASP A 1 515 ? -29.233 -3.338 35.401 1.00 90.00 515 ASP A N 1
ATOM 4225 C CA . ASP A 1 515 ? -30.405 -3.595 34.561 1.00 90.00 515 ASP A CA 1
ATOM 4226 C C . ASP A 1 515 ? -30.044 -3.970 33.120 1.00 90.00 515 ASP A C 1
ATOM 4228 O O . ASP A 1 515 ? -30.695 -4.820 32.511 1.00 90.00 515 ASP A O 1
ATOM 4232 N N . VAL A 1 516 ? -28.997 -3.351 32.566 1.00 91.12 516 VAL A N 1
ATOM 4233 C CA . VAL A 1 516 ? -28.610 -3.528 31.163 1.00 91.12 516 VAL A CA 1
ATOM 4234 C C . VAL A 1 516 ? -27.477 -4.532 31.006 1.00 91.12 516 VAL A C 1
ATOM 4236 O O . VAL A 1 516 ? -27.585 -5.440 30.183 1.00 91.12 516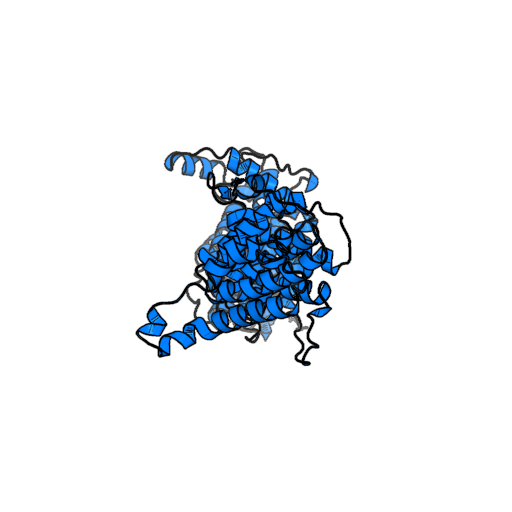 VAL A O 1
ATOM 4239 N N . PHE A 1 517 ? -26.378 -4.403 31.758 1.00 93.62 517 PHE A N 1
ATOM 4240 C CA . PHE A 1 517 ? -25.185 -5.212 31.487 1.00 93.62 517 PHE A CA 1
ATOM 4241 C C . PHE A 1 517 ? -25.190 -6.564 32.198 1.00 93.62 517 PHE A C 1
ATOM 4243 O O . PHE A 1 517 ? -24.687 -7.529 31.623 1.00 93.62 517 PHE A O 1
ATOM 4250 N N . PHE A 1 518 ? -25.766 -6.700 33.398 1.00 92.69 518 PHE A N 1
ATOM 4251 C CA . PHE A 1 518 ? -25.752 -8.000 34.086 1.00 92.69 518 PHE A CA 1
ATOM 4252 C C . PHE A 1 518 ? -26.495 -9.096 33.310 1.00 92.69 518 PHE A C 1
ATOM 4254 O O . PHE A 1 518 ? -25.930 -10.186 33.194 1.00 92.69 518 PHE A O 1
ATOM 4261 N N . PRO A 1 519 ? -27.687 -8.859 32.721 1.00 92.25 519 PRO A N 1
ATOM 4262 C CA . PRO A 1 519 ? -28.355 -9.864 31.895 1.00 92.25 519 PRO A CA 1
ATOM 4263 C C . PRO A 1 519 ? -27.518 -10.334 30.701 1.00 92.25 519 PRO A C 1
ATOM 4265 O O . PRO A 1 519 ? -27.622 -11.493 30.302 1.00 92.25 519 PRO A O 1
ATOM 4268 N N . LEU A 1 520 ? -26.677 -9.453 30.148 1.00 91.94 520 LEU A N 1
ATOM 4269 C CA . LEU A 1 520 ? -25.781 -9.774 29.035 1.00 91.94 520 LEU A CA 1
ATOM 4270 C C . LEU A 1 520 ? -24.553 -10.560 29.514 1.00 91.94 520 LEU A C 1
ATOM 4272 O O . LEU A 1 520 ? -24.171 -11.553 28.901 1.00 91.94 520 LEU A O 1
ATOM 4276 N N . ILE A 1 521 ? -23.957 -10.147 30.634 1.00 92.50 521 ILE A N 1
ATOM 4277 C CA . ILE A 1 521 ? -22.724 -10.730 31.178 1.00 92.50 521 ILE A CA 1
ATOM 4278 C C . ILE A 1 521 ? -22.979 -12.098 31.824 1.00 92.50 521 ILE A C 1
ATOM 4280 O O . ILE A 1 521 ? -22.220 -13.037 31.586 1.00 92.50 521 ILE A O 1
ATOM 4284 N N . PHE A 1 522 ? -24.041 -12.223 32.622 1.00 89.25 522 PHE A N 1
ATOM 4285 C CA . PHE A 1 522 ? -24.382 -13.422 33.399 1.00 89.25 522 PHE A CA 1
ATOM 4286 C C . PHE A 1 522 ? -25.409 -14.322 32.704 1.00 89.25 522 PHE A C 1
ATOM 4288 O O . PHE A 1 522 ? -26.057 -15.152 33.350 1.00 89.25 522 PHE A O 1
ATOM 4295 N N . LYS A 1 523 ? -25.574 -14.177 31.385 1.00 83.62 523 LYS A N 1
ATOM 4296 C CA . LYS A 1 523 ? -26.461 -15.024 30.586 1.00 83.62 523 LYS A CA 1
ATOM 4297 C C . LYS A 1 523 ? -26.081 -16.493 30.779 1.00 83.62 523 LYS A C 1
ATOM 4299 O O . LYS A 1 523 ? -24.986 -16.918 30.421 1.00 83.62 523 LYS A O 1
ATOM 4304 N N . VAL A 1 524 ? -26.993 -17.271 31.362 1.00 72.19 524 VAL A N 1
ATOM 4305 C CA . VAL A 1 524 ? -26.747 -18.682 31.683 1.00 72.19 524 VAL A CA 1
ATOM 4306 C C . VAL A 1 524 ? -26.560 -19.474 30.394 1.00 72.19 524 VAL A C 1
ATOM 4308 O O . VAL A 1 524 ? -27.504 -19.622 29.610 1.00 72.19 524 VAL A O 1
ATOM 4311 N N . ASN A 1 525 ? -25.364 -20.032 30.198 1.00 79.12 525 ASN A N 1
ATOM 4312 C CA . ASN A 1 525 ? -25.146 -20.999 29.138 1.00 79.12 525 ASN A CA 1
ATOM 4313 C C . ASN A 1 525 ? -25.750 -22.349 29.559 1.00 79.12 525 ASN A C 1
ATOM 4315 O O . ASN A 1 525 ? -25.243 -23.049 30.438 1.00 79.12 525 ASN A O 1
ATOM 4319 N N . LYS A 1 526 ? -26.874 -22.705 28.929 1.00 80.62 526 LYS A N 1
ATOM 4320 C CA . LYS A 1 526 ? -27.609 -23.948 29.211 1.00 80.62 526 LYS A CA 1
ATOM 4321 C C . LYS A 1 526 ? -26.801 -25.200 28.859 1.00 80.62 526 LYS A C 1
ATOM 4323 O O . LYS A 1 526 ? -27.102 -26.270 29.390 1.00 80.62 526 LYS A O 1
ATOM 4328 N N . ASP A 1 527 ? -25.769 -25.069 28.024 1.00 80.69 527 ASP A N 1
ATOM 4329 C CA . ASP A 1 527 ? -24.899 -26.181 27.654 1.00 80.69 527 ASP A CA 1
ATOM 4330 C C . ASP A 1 527 ? -24.101 -26.700 28.849 1.00 80.69 527 ASP A C 1
ATOM 4332 O O . ASP A 1 527 ? -23.909 -27.908 28.952 1.00 80.69 527 ASP A O 1
ATOM 4336 N N . TRP A 1 528 ? -23.727 -25.847 29.811 1.00 81.56 528 TRP A N 1
ATOM 4337 C CA . TRP A 1 528 ? -23.006 -26.282 31.016 1.00 81.56 528 TRP A CA 1
ATOM 4338 C C . TRP A 1 528 ? -23.818 -27.274 31.846 1.00 81.56 528 TRP A C 1
ATOM 4340 O O . TRP A 1 528 ? -23.270 -28.221 32.407 1.00 81.56 528 TRP A O 1
ATOM 4350 N N . SER A 1 529 ? -25.137 -27.062 31.917 1.00 76.94 529 SER A N 1
ATOM 4351 C CA . SER A 1 529 ? -26.049 -27.926 32.668 1.00 76.94 529 SER A CA 1
ATOM 4352 C C . SER A 1 529 ? -26.165 -29.320 32.052 1.00 76.94 529 SER A C 1
ATOM 4354 O O . SER A 1 529 ? -26.457 -30.275 32.765 1.00 76.94 529 SER A O 1
ATOM 4356 N N . GLN A 1 530 ? -25.943 -29.443 30.741 1.00 84.12 530 GLN A N 1
ATOM 4357 C CA . GLN A 1 530 ? -26.031 -30.711 30.011 1.00 84.12 530 GLN A CA 1
ATOM 4358 C C . GLN A 1 530 ? -24.656 -31.362 29.800 1.00 84.12 530 GLN A C 1
ATOM 4360 O O . GLN A 1 530 ? -24.543 -32.586 29.790 1.00 84.12 530 GLN A O 1
ATOM 4365 N N . ARG A 1 531 ? -23.607 -30.551 29.638 1.00 86.25 531 ARG A N 1
ATOM 4366 C CA . ARG A 1 531 ? -22.220 -30.948 29.381 1.00 86.25 531 ARG A CA 1
ATOM 4367 C C . ARG A 1 531 ? -21.273 -30.060 30.200 1.00 86.25 531 ARG A C 1
ATOM 4369 O O . ARG A 1 531 ? -20.787 -29.050 29.694 1.00 86.25 531 ARG A O 1
ATOM 4376 N N . PRO A 1 532 ? -20.940 -30.447 31.445 1.00 83.94 532 PRO A N 1
ATOM 4377 C CA . PRO A 1 532 ? -20.062 -29.655 32.310 1.00 83.94 532 PRO A CA 1
ATOM 4378 C C . PRO A 1 532 ? -18.675 -29.360 31.718 1.00 83.94 532 PRO A C 1
ATOM 4380 O O . PRO A 1 532 ? -18.043 -28.386 32.106 1.00 83.94 532 PRO A O 1
ATOM 4383 N N . SER A 1 533 ? -18.193 -30.164 30.763 1.00 85.69 533 SER A N 1
ATOM 4384 C CA . SER A 1 533 ? -16.936 -29.911 30.047 1.00 85.69 533 SER A CA 1
ATOM 4385 C C . SER A 1 533 ? -16.961 -28.638 29.194 1.00 85.69 533 SER A C 1
ATOM 4387 O O . SER A 1 533 ? -15.911 -28.034 29.003 1.00 85.69 533 SER A O 1
ATOM 4389 N N . GLU A 1 534 ? -18.135 -28.209 28.718 1.00 84.75 534 GLU A N 1
ATOM 4390 C CA . GLU A 1 534 ? -18.298 -26.982 27.919 1.00 84.75 534 GLU A CA 1
ATOM 4391 C C . GLU A 1 534 ? -18.036 -25.716 28.746 1.00 84.75 534 GLU A C 1
ATOM 4393 O O . GLU A 1 534 ? -17.710 -24.675 28.185 1.00 84.75 534 GLU A O 1
ATOM 4398 N N . PHE A 1 535 ? -18.100 -25.803 30.082 1.00 85.69 535 PHE A N 1
ATOM 4399 C CA . PHE A 1 535 ? -17.766 -24.691 30.977 1.00 85.69 535 PHE A CA 1
ATOM 4400 C C . PHE A 1 535 ? -16.374 -24.114 30.699 1.00 85.69 535 PHE A C 1
ATOM 4402 O O . PHE A 1 535 ? -16.174 -22.904 30.778 1.00 85.69 535 PHE A O 1
ATOM 4409 N N . TRP A 1 536 ? -15.407 -24.962 30.337 1.00 87.25 536 TRP A N 1
ATOM 4410 C CA . TRP A 1 536 ? -14.037 -24.521 30.081 1.00 87.25 536 TRP A CA 1
ATOM 4411 C C . TRP A 1 536 ? -13.911 -23.596 28.867 1.00 87.25 536 TRP A C 1
ATOM 4413 O O . TRP A 1 536 ? -12.983 -22.790 28.833 1.00 87.25 536 TRP A O 1
ATOM 4423 N N . ASN A 1 537 ? -14.859 -23.648 27.927 1.00 84.25 537 ASN A N 1
ATOM 4424 C CA . ASN A 1 537 ? -14.902 -22.735 26.784 1.00 84.25 537 ASN A CA 1
ATOM 4425 C C . ASN A 1 537 ? -15.282 -21.306 27.211 1.00 84.25 537 ASN A C 1
ATOM 4427 O O . ASN A 1 537 ? -14.794 -20.341 26.628 1.00 84.25 537 ASN A O 1
ATOM 4431 N N . ASP A 1 538 ? -16.076 -21.176 28.278 1.00 85.69 538 ASP A N 1
ATOM 4432 C CA . ASP A 1 538 ? -16.549 -19.895 28.815 1.00 85.69 538 ASP A CA 1
ATOM 4433 C C . ASP A 1 538 ? -15.806 -19.463 30.090 1.00 85.69 538 ASP A C 1
ATOM 4435 O O . ASP A 1 538 ? -16.090 -18.402 30.650 1.00 85.69 538 ASP A O 1
ATOM 4439 N N . TYR A 1 539 ? -14.837 -20.255 30.562 1.00 89.38 539 TYR A N 1
ATOM 4440 C CA . TYR A 1 539 ? -14.149 -20.034 31.838 1.00 89.38 539 TYR A CA 1
ATOM 4441 C C . TYR A 1 539 ? -13.623 -18.601 31.986 1.00 89.38 539 TYR A C 1
ATOM 4443 O O . TYR A 1 539 ? -13.857 -17.951 33.004 1.00 89.38 539 TYR A O 1
ATOM 4451 N N . SER A 1 540 ? -12.943 -18.073 30.962 1.00 89.94 540 SER A N 1
ATOM 4452 C CA . SER A 1 540 ? -12.393 -16.712 30.998 1.00 89.94 540 SER A CA 1
ATOM 4453 C C . SER A 1 540 ? -13.480 -15.641 31.111 1.00 89.94 540 SER A C 1
ATOM 4455 O O . SER A 1 540 ? -13.301 -14.681 31.862 1.00 89.94 540 SER A O 1
ATOM 4457 N N . HIS A 1 541 ? -14.610 -15.822 30.422 1.00 91.44 541 HIS A N 1
ATOM 4458 C CA . HIS A 1 541 ? -15.763 -14.923 30.496 1.00 91.44 541 HIS A CA 1
ATOM 4459 C C . HIS A 1 541 ? -16.369 -14.936 31.899 1.00 91.44 541 HIS A C 1
ATOM 4461 O O . HIS A 1 541 ? -16.525 -13.883 32.513 1.00 91.44 541 HIS A O 1
ATOM 4467 N N . VAL A 1 542 ? -16.628 -16.128 32.447 1.00 91.00 542 VAL A N 1
ATOM 4468 C CA . VAL A 1 542 ? -17.182 -16.300 33.800 1.00 91.00 542 VAL A CA 1
ATOM 4469 C C . VAL A 1 542 ? -16.267 -15.687 34.853 1.00 91.00 542 VAL A C 1
ATOM 4471 O O . VAL A 1 542 ? -16.736 -14.977 35.739 1.00 91.00 542 VAL A O 1
ATOM 4474 N N . MET A 1 543 ? -14.956 -15.902 34.749 1.00 93.12 543 MET A N 1
ATOM 4475 C CA . MET A 1 543 ? -14.000 -15.316 35.686 1.00 93.12 543 MET A CA 1
ATOM 4476 C C . MET A 1 543 ? -13.991 -13.786 35.624 1.00 93.12 543 MET A C 1
ATOM 4478 O O . MET A 1 543 ? -13.938 -13.142 36.672 1.00 93.12 543 MET A O 1
ATOM 4482 N N . GLN A 1 544 ? -14.080 -13.184 34.434 1.00 93.12 544 GLN A N 1
ATOM 4483 C CA . GLN A 1 544 ? -14.196 -11.727 34.319 1.00 93.12 544 GLN A CA 1
ATOM 4484 C C . GLN A 1 544 ? -15.528 -11.206 34.866 1.00 93.12 544 GLN A C 1
ATOM 4486 O O . GLN A 1 544 ? -15.542 -10.200 35.574 1.00 93.12 544 GLN A O 1
ATOM 4491 N N . ALA A 1 545 ? -16.630 -11.913 34.612 1.00 93.50 545 ALA A N 1
ATOM 4492 C CA . ALA A 1 545 ? -17.943 -11.587 35.159 1.00 93.50 545 ALA A CA 1
ATOM 4493 C C . ALA A 1 545 ? -17.936 -11.602 36.698 1.00 93.50 545 ALA A C 1
ATOM 4495 O O . ALA A 1 545 ? -18.342 -10.632 37.339 1.00 93.50 545 ALA A O 1
ATOM 4496 N N . LEU A 1 546 ? -17.397 -12.665 37.305 1.00 93.50 546 LEU A N 1
ATOM 4497 C CA . LEU A 1 546 ? -17.259 -12.783 38.758 1.00 93.50 546 LEU A CA 1
ATOM 4498 C C . LEU A 1 546 ? -16.341 -11.702 39.340 1.00 93.50 546 LEU A C 1
ATOM 4500 O O . LEU A 1 546 ? -16.651 -11.146 40.390 1.00 93.50 546 LEU A O 1
ATOM 4504 N N . ASN A 1 547 ? -15.246 -11.362 38.654 1.00 93.50 547 ASN A N 1
ATOM 4505 C CA . ASN A 1 547 ? -14.362 -10.273 39.070 1.00 93.50 547 ASN A CA 1
ATOM 4506 C C . ASN A 1 547 ? -15.064 -8.910 39.045 1.00 93.50 547 ASN A C 1
ATOM 4508 O O . ASN A 1 547 ? -14.853 -8.113 39.959 1.00 93.50 547 ASN A O 1
ATOM 4512 N N . LEU A 1 548 ? -15.893 -8.633 38.033 1.00 93.44 548 LEU A N 1
ATOM 4513 C CA . LEU A 1 548 ? -16.706 -7.416 37.982 1.00 93.44 548 LEU A CA 1
ATOM 4514 C C . LEU A 1 548 ? -17.712 -7.379 39.138 1.00 93.44 548 LEU A C 1
ATOM 4516 O O . LEU A 1 548 ? -17.790 -6.374 39.842 1.00 93.44 548 LEU A O 1
ATOM 4520 N N . TYR A 1 549 ? -18.431 -8.478 39.375 1.00 93.12 549 TYR A N 1
ATOM 4521 C CA . TYR A 1 549 ? -19.383 -8.573 40.483 1.00 93.12 549 TYR A CA 1
ATOM 4522 C C . TYR A 1 549 ? -18.706 -8.358 41.840 1.00 93.12 549 TYR A C 1
ATOM 4524 O O . TYR A 1 549 ? -19.142 -7.528 42.635 1.00 93.12 549 TYR A O 1
ATOM 4532 N N . TYR A 1 550 ? -17.585 -9.040 42.078 1.00 92.81 550 TYR A N 1
ATOM 4533 C CA . TYR A 1 550 ? -16.798 -8.875 43.296 1.00 92.81 550 TYR A CA 1
ATOM 4534 C C . TYR A 1 550 ? -16.272 -7.443 43.456 1.00 92.81 550 TYR A C 1
ATOM 4536 O O . TYR A 1 550 ? -16.321 -6.879 44.548 1.00 92.81 550 TYR A O 1
ATOM 4544 N N . TYR A 1 551 ? -15.808 -6.824 42.370 1.00 92.25 551 TYR A N 1
ATOM 4545 C CA . TYR A 1 551 ? -15.362 -5.434 42.378 1.00 92.25 551 TYR A CA 1
ATOM 4546 C C . TYR A 1 551 ? -16.490 -4.472 42.792 1.00 92.25 551 TYR A C 1
ATOM 4548 O O . TYR A 1 551 ? -16.261 -3.615 43.647 1.00 92.25 551 TYR A O 1
ATOM 4556 N N . LEU A 1 552 ? -17.703 -4.641 42.251 1.00 90.25 552 LEU A N 1
ATOM 4557 C CA . LEU A 1 552 ? -18.864 -3.818 42.606 1.00 90.25 552 LEU A CA 1
ATOM 4558 C C . LEU A 1 552 ? -19.219 -3.947 44.093 1.00 90.25 552 LEU A C 1
ATOM 4560 O O . LEU A 1 552 ? -19.393 -2.927 44.754 1.00 90.25 552 LEU A O 1
ATOM 4564 N N . LEU A 1 553 ? -19.201 -5.166 44.648 1.00 88.81 553 LEU A N 1
ATOM 4565 C CA . LEU A 1 553 ? -19.428 -5.400 46.082 1.00 88.81 553 LEU A CA 1
ATOM 4566 C C . LEU A 1 553 ? -18.415 -4.674 46.985 1.00 88.81 553 LEU A C 1
ATOM 4568 O O . LEU A 1 553 ? -18.748 -4.280 48.100 1.00 88.81 553 LEU A O 1
ATOM 4572 N N . LEU A 1 554 ? -17.170 -4.505 46.530 1.00 89.12 554 LEU A N 1
ATOM 4573 C CA . LEU A 1 554 ? -16.133 -3.817 47.304 1.00 89.12 554 LEU A CA 1
ATOM 4574 C C . LEU A 1 554 ? -16.202 -2.289 47.191 1.00 89.12 554 LEU A C 1
ATOM 4576 O O . LEU A 1 554 ? -15.813 -1.582 48.129 1.00 89.12 554 LEU A O 1
ATOM 4580 N N . LYS A 1 555 ? -16.605 -1.774 46.026 1.00 86.06 555 LYS A N 1
ATOM 4581 C CA . LYS A 1 555 ? -16.486 -0.352 45.682 1.00 86.06 555 LYS A CA 1
ATOM 4582 C C . LYS A 1 555 ? -17.778 0.434 45.837 1.00 86.06 555 LYS A C 1
ATOM 4584 O O . LYS A 1 555 ? -17.696 1.584 46.269 1.00 86.06 555 LYS A O 1
ATOM 4589 N N . ASP A 1 556 ? -18.934 -0.161 45.557 1.00 81.88 556 ASP A N 1
ATOM 4590 C CA . ASP A 1 556 ? -20.221 0.529 45.640 1.00 81.88 556 ASP A CA 1
ATOM 4591 C C . ASP A 1 556 ? -20.750 0.602 47.083 1.00 81.88 556 ASP A C 1
ATOM 4593 O O . ASP A 1 556 ? -21.735 -0.022 47.468 1.00 81.88 556 ASP A O 1
ATOM 4597 N N . LYS A 1 557 ? -20.066 1.381 47.924 1.00 77.38 557 LYS A N 1
ATOM 4598 C CA . LYS A 1 557 ? -20.416 1.546 49.346 1.00 77.38 557 LYS A CA 1
ATOM 4599 C C . LYS A 1 557 ? -21.717 2.316 49.581 1.00 77.38 557 LYS A C 1
ATOM 4601 O O . LYS A 1 557 ? -22.210 2.328 50.706 1.00 77.38 557 LYS A O 1
ATOM 4606 N N . HIS A 1 558 ? -22.215 3.004 48.558 1.00 74.44 558 HIS A N 1
ATOM 4607 C CA . HIS A 1 558 ? -23.384 3.879 48.638 1.00 74.44 558 HIS A CA 1
ATOM 4608 C C . HIS A 1 558 ? -24.575 3.341 47.844 1.00 74.44 558 HIS A C 1
ATOM 4610 O O . HIS A 1 558 ? -25.531 4.085 47.660 1.00 74.44 558 HIS A O 1
ATOM 4616 N N . ASN A 1 559 ? -24.510 2.081 47.393 1.00 77.31 559 ASN A N 1
ATOM 4617 C CA . ASN A 1 559 ? -25.574 1.425 46.638 1.00 77.31 559 ASN A CA 1
ATOM 4618 C C . ASN A 1 559 ? -26.008 2.255 45.410 1.00 77.31 559 ASN A C 1
ATOM 4620 O O . ASN A 1 559 ? -27.182 2.346 45.090 1.00 77.31 559 ASN A O 1
ATOM 4624 N N . LYS A 1 560 ? -25.065 2.923 44.730 1.00 75.94 560 LYS A N 1
ATOM 4625 C CA . LYS A 1 560 ? -25.368 3.773 43.564 1.00 75.94 560 LYS A CA 1
ATOM 4626 C C . LYS A 1 560 ? -25.791 2.951 42.350 1.00 75.94 560 LYS A C 1
ATOM 4628 O O . LYS A 1 560 ? -26.515 3.439 41.487 1.00 75.94 560 LYS A O 1
ATOM 4633 N N . VAL A 1 561 ? -25.291 1.723 42.260 1.00 74.44 561 VAL A N 1
ATOM 4634 C CA . VAL A 1 561 ? -25.466 0.831 41.112 1.00 74.44 561 VAL A CA 1
ATOM 4635 C C . VAL A 1 561 ? -26.625 -0.148 41.326 1.00 74.44 561 VAL A C 1
ATOM 4637 O O . VAL A 1 561 ? -27.010 -0.851 40.401 1.00 74.44 561 VAL A O 1
ATOM 4640 N N . ASN A 1 562 ? -27.216 -0.190 42.517 1.00 65.94 562 ASN A N 1
ATOM 4641 C CA . ASN A 1 562 ? -28.303 -1.097 42.865 1.00 65.94 562 ASN A CA 1
ATOM 4642 C C . ASN A 1 562 ? -29.485 -0.301 43.431 1.00 65.94 562 ASN A C 1
ATOM 4644 O O . ASN A 1 562 ? -29.295 0.757 44.021 1.00 65.94 562 ASN A O 1
ATOM 4648 N N . TYR A 1 563 ? -30.708 -0.785 43.234 1.00 56.53 563 TYR A N 1
ATOM 4649 C CA . TYR A 1 563 ? -31.874 -0.160 43.853 1.00 56.53 563 TYR A CA 1
ATOM 4650 C C . TYR A 1 563 ? -31.881 -0.456 45.362 1.00 56.53 563 TYR A C 1
ATOM 4652 O O . TYR A 1 563 ? -31.496 -1.553 45.778 1.00 56.53 563 TYR A O 1
ATOM 4660 N N . ASP A 1 564 ? -32.298 0.526 46.165 1.00 46.16 564 ASP A N 1
ATOM 4661 C CA . ASP A 1 564 ? -32.685 0.308 47.566 1.00 46.16 564 ASP A CA 1
ATOM 4662 C C . ASP A 1 564 ? -33.975 -0.520 47.668 1.00 46.16 564 ASP A C 1
ATOM 4664 O O . ASP A 1 564 ? -34.927 -0.243 46.893 1.00 46.16 564 ASP A O 1
#

Organism: Rhizopus azygosporus (NCBI:txid86630)